Protein AF-0000000084556162 (afdb_homodimer)

Radius of gyration: 26.61 Å; Cα contacts (8 Å, |Δi|>4): 813; chains: 2; bounding box: 53×76×52 Å

Nearest PDB structures (foldseek):
  5xra-assembly1_A  TM=2.886E-01  e=6.274E-02  Homo sapiens
  5tgz-assembly1_A  TM=2.237E-01  e=7.245E-01  Homo sapiens
  5xra-assembly1_A  TM=2.886E-01  e=4.635E-02  Homo sapiens

pLDDT: mean 87.18, std 12.25, range [22.83, 98.31]

Secondary structure (DSSP, 8-state):
-------HHHHHHHHHHH--SSS-SEEESSHHHHHHHHHHHHHHTTTHHHHHTSSSPPPPHHHHHHHHHHHHTT-S-HHHHHHHHHHHHHHHHHHHHTT----SHHHHHHHHHHHHHHHHHHHHHHHEEEES-HHHHHT-SEEEEEE--TT-HHHHHHHHHHHHHTTEEEE-HHHHS-S---HHHHHHHHHHHHHT-SEEEEEE-TTTEEEETTEEEE-HHHHHHHHHHHTT-SS-EEEEESS-SSPPP-GGGTT-EE--EEETTEEE-/-------HHHHHHHHHHH--SSS-SEEESSHHHHHHHHHHHHHHTTTHHHHHTSSSPPPPHHHHHHHHHHHHTT-S-HHHHHHHHHHHHHHHHHHHHTT-----HHHHHHHHHHHHHHHHHHHHHHHEEEES-HHHHHT-SEEEEEE--TT-HHHHHHHHHHHHHTTEEEE-HHHHS-S---HHHHHHHHHHHHHT-SEEEEEE-TTTEEEETTEEEE-HHHHHHHHHHHTT-SS-EEEEESS-SSPPP-GGGTT-EE--EEETTEEE-

Organism: NCBI:txid82374

Foldseek 3Di:
DDLPFDALLVLLLLVLVQQDPPDRQFFWQDSNLLSLLSNLLSLQCPCLQVQLQDPDDFDDLVVVVVSNVVSCVVRPPNVLSVVLVVQLVVVCVVCVVVVNPPSGSQSSSLSSVLSSLVVSVVSCVRITDARPDVVLLVPQDAEEEEQEFPSRVSVLVSVQSQLVVQSAGYDDPVRPDPDDDDPVVVVVVLLVSLLVHPAYEYEDDCRQWPDDVPDIDGDDVSLVSLVSNCVVDVARYEYEYRHNPVDDDDPSCVNHYYFSGHHSRHTDD/DDLPFDALLVLLLLVLVQQDDPPRQFFWQDSNLLSLLSNLLSLQCPCLQVQLQDPDDFDDLVVVVVSNVVSCVVRPPNVLSVVLVVQLVVVQVVCVVVVNPPSGSQSSSLSSVLSSLVVSVVSCVRITDARPDVVLLVPQDAEEEEQEFPSRVSVLVSVQSQLVVQSAGYDDPVRPDPDDDDPVVVVVVLLVSLLVHPAYEYEDDCRQWPDDVVDIDGDDVSLVSLVSNCVVDVARYEYEYHHNPVDDDDPSCVNHYYFSGHHSRGTDD

Sequence (538 aa):
MGFSFLTRYNLFMESGNLITNDNSIVRYKDYLIVRNMYYDSAHLIMHFEDIINSRSELPRREEYLEIFHSNAETVENKSFANEIEKQIQRQMDVNTVNGHSSHNFKTFFRLLLKAIAEYQEDIINANYVEVANVKAVSTLKKRTFLSYAYYDKGLTQALFYYFWLRSGFLYVNWMWEGVNKNGSTTKEQLEDALRKSDQFLFLRTTNSELRMPGSHFIRQWCAWEMGNYYTKNKREKYYTSFYDKNEPRNDLLDSFKPMREVVQGEIQYMGFSFLTRYNLFMESGNLITNDNSIVRYKDYLIVRNMYYDSAHLIMHFEDIINSRSELPRREEYLEIFHSNAETVENKSFANEIEKQIQRQMDVNTVNGHSSHNFKTFFRLLLKAIAEYQEDIINANYVEVANVKAVSTLKKRTFLSYAYYDKGLTQALFYYFWLRSGFLYVNWMWEGVNKNGSTTKEQLEDALRKSDQFLFLRTTNSELRMPGSHFIRQWCAWEMGNYYTKNKREKYYTSFYDKNEPRNDLLDSFKPMREVVQGEIQY

Solvent-accessible surface area (backbone atoms only — not comparable to full-atom values): 28838 Å² total; per-residue (Å²): 133,73,84,78,66,72,40,57,46,59,36,22,44,52,34,24,73,58,47,45,91,78,84,28,57,54,40,46,77,48,40,66,61,55,22,48,50,26,42,31,52,20,36,48,49,60,64,49,58,58,51,66,61,36,97,57,83,72,56,55,59,73,52,52,50,49,51,41,53,56,22,38,68,70,25,79,56,52,67,59,48,50,51,45,49,51,53,43,51,53,53,53,52,54,37,42,72,72,66,44,81,59,76,40,52,68,51,50,51,52,44,50,52,50,48,49,28,52,52,36,38,54,52,44,69,73,20,60,71,42,66,40,64,59,66,67,56,68,65,39,83,30,30,28,31,54,38,64,37,86,74,40,52,45,61,52,52,24,49,34,46,56,29,46,76,29,50,12,34,51,46,49,62,76,69,76,38,81,85,86,61,57,40,54,59,45,48,53,53,50,50,54,49,46,69,70,29,70,30,38,36,35,46,52,43,78,72,25,32,44,80,45,95,96,43,73,37,46,38,30,66,46,24,17,49,53,22,35,40,44,76,75,48,78,64,52,35,30,30,44,59,72,57,66,76,84,54,78,86,49,56,88,52,44,74,48,38,57,54,58,48,65,57,74,28,38,79,36,104,134,73,88,78,66,73,40,58,45,57,36,22,46,52,32,24,73,58,48,46,90,80,82,29,58,54,40,46,76,47,38,65,61,55,20,49,50,27,41,30,52,19,36,48,48,60,65,49,58,56,50,65,61,36,95,57,83,73,55,54,59,71,53,52,49,49,51,41,52,58,22,38,68,69,26,78,57,52,66,58,47,51,50,46,50,52,53,42,52,54,53,53,53,54,35,40,72,74,67,45,75,67,74,39,54,67,52,52,50,50,43,51,52,50,47,48,28,54,51,37,37,53,53,43,69,74,21,60,72,41,65,40,65,60,65,66,56,66,66,40,82,30,29,28,31,55,37,62,36,87,73,40,51,45,60,52,51,24,49,34,46,56,29,45,76,28,51,12,33,52,45,51,63,76,70,76,39,80,86,87,58,57,41,54,59,45,50,53,52,50,50,52,51,48,70,70,29,69,31,39,37,36,46,52,43,79,72,26,29,46,79,45,94,95,42,72,36,46,38,30,67,47,22,16,49,52,23,35,40,44,76,75,48,80,64,51,35,30,32,44,58,72,58,65,73,84,56,78,86,49,55,88,52,45,74,46,39,58,55,57,47,65,57,74,28,38,78,36,105

Structure (mmCIF, N/CA/C/O backbone):
data_AF-0000000084556162-model_v1
#
loop_
_entity.id
_entity.type
_entity.pdbx_description
1 polymer 'Uncharacterized protein'
#
loop_
_atom_site.group_PDB
_atom_site.id
_atom_site.type_symbol
_atom_site.label_atom_id
_atom_site.label_alt_id
_atom_site.label_comp_id
_atom_site.label_asym_id
_atom_site.label_entity_id
_atom_site.label_seq_id
_atom_site.pdbx_PDB_ins_code
_atom_site.Cartn_x
_atom_site.Cartn_y
_atom_site.Cartn_z
_atom_site.occupancy
_atom_site.B_iso_or_equiv
_atom_site.auth_seq_id
_atom_site.auth_comp_id
_atom_site.auth_asym_id
_atom_site.auth_atom_id
_atom_site.pdbx_PDB_model_num
ATOM 1 N N . MET A 1 1 ? -12.117 37.5 -9.031 1 23.16 1 MET A N 1
ATOM 2 C CA . MET A 1 1 ? -11.648 37.094 -7.707 1 23.16 1 MET A CA 1
ATOM 3 C C . MET A 1 1 ? -11.156 35.656 -7.719 1 23.16 1 MET A C 1
ATOM 5 O O . MET A 1 1 ? -11.906 34.75 -8.07 1 23.16 1 MET A O 1
ATOM 9 N N . GLY A 1 2 ? -9.969 35.281 -8.047 1 32.22 2 GLY A N 1
ATOM 10 C CA . GLY A 1 2 ? -9.328 34.094 -8.562 1 32.22 2 GLY A CA 1
ATOM 11 C C . GLY A 1 2 ? -9.555 32.875 -7.684 1 32.22 2 GLY A C 1
ATOM 12 O O . GLY A 1 2 ? -9.914 33 -6.512 1 32.22 2 GLY A O 1
ATOM 13 N N . PHE A 1 3 ? -9.906 31.703 -8.172 1 35.66 3 PHE A N 1
ATOM 14 C CA . PHE A 1 3 ? -10.125 30.406 -7.543 1 35.66 3 PHE A CA 1
ATOM 15 C C . PHE A 1 3 ? -9.141 30.188 -6.402 1 35.66 3 PHE A C 1
ATOM 17 O O . PHE A 1 3 ? -7.938 30.031 -6.637 1 35.66 3 PHE A O 1
ATOM 24 N N . SER A 1 4 ? -9.07 30.969 -5.297 1 46.88 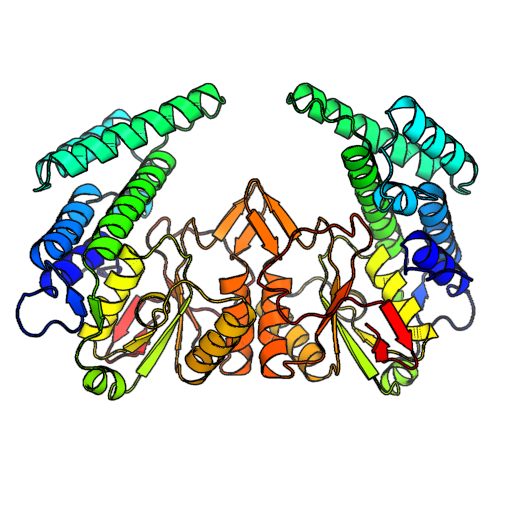4 SER A N 1
ATOM 25 C CA . SER A 1 4 ? -8.234 30.828 -4.109 1 46.88 4 SER A CA 1
ATOM 26 C C . SER A 1 4 ? -7.996 29.359 -3.766 1 46.88 4 SER A C 1
ATOM 28 O O . SER A 1 4 ? -8.906 28.672 -3.309 1 46.88 4 SER A O 1
ATOM 30 N N . PHE A 1 5 ? -7.195 28.562 -4.59 1 66.69 5 PHE A N 1
ATOM 31 C CA . PHE A 1 5 ? -6.836 27.156 -4.461 1 66.69 5 PHE A CA 1
ATOM 32 C C . PHE A 1 5 ? -6.188 26.891 -3.107 1 66.69 5 PHE A C 1
ATOM 34 O O . PHE A 1 5 ? -5.488 27.75 -2.564 1 66.69 5 PHE A O 1
ATOM 41 N N . LEU A 1 6 ? -6.785 26.109 -2.271 1 83.44 6 LEU A N 1
ATOM 42 C CA . LEU A 1 6 ? -6.258 25.609 -1.005 1 83.44 6 LEU A CA 1
ATOM 43 C C . LEU A 1 6 ? -4.781 25.25 -1.134 1 83.44 6 LEU A C 1
ATOM 45 O O . LEU A 1 6 ? -4.422 24.359 -1.897 1 83.44 6 LEU A O 1
ATOM 49 N N . THR A 1 7 ? -3.922 26.266 -0.587 1 89.25 7 THR A N 1
ATOM 50 C CA . THR A 1 7 ? -2.48 26.031 -0.596 1 89.25 7 THR A CA 1
ATOM 51 C C . THR A 1 7 ? -1.963 25.797 0.819 1 89.25 7 THR A C 1
ATOM 53 O O . THR A 1 7 ? -2.654 26.078 1.797 1 89.25 7 THR A O 1
ATOM 56 N N . ARG A 1 8 ? -0.752 25.344 0.926 1 91.94 8 ARG A N 1
ATOM 57 C CA . ARG A 1 8 ? -0.13 25.172 2.236 1 91.94 8 ARG A CA 1
ATOM 58 C C . ARG A 1 8 ? 0.006 26.516 2.945 1 91.94 8 ARG A C 1
ATOM 60 O O . ARG A 1 8 ? -0.196 26.609 4.156 1 91.94 8 ARG A O 1
ATOM 67 N N . TYR A 1 9 ? 0.368 27.5 2.094 1 92.69 9 TYR A N 1
ATOM 68 C CA . TYR A 1 9 ? 0.525 28.844 2.656 1 92.69 9 TYR A CA 1
ATOM 69 C C . TYR A 1 9 ? -0.757 29.297 3.34 1 92.69 9 TYR A C 1
ATOM 71 O O . TYR A 1 9 ? -0.74 29.688 4.512 1 92.69 9 TYR A O 1
ATOM 79 N N . ASN A 1 10 ? -1.86 29.172 2.615 1 92.5 10 ASN A N 1
ATOM 80 C CA . ASN A 1 10 ? -3.141 29.625 3.156 1 92.5 10 ASN A CA 1
ATOM 81 C C . ASN A 1 10 ? -3.564 28.781 4.359 1 92.5 10 ASN A C 1
ATOM 83 O O . ASN A 1 10 ? -4.109 29.312 5.328 1 92.5 10 ASN A O 1
ATOM 87 N N . LEU A 1 11 ? -3.299 27.531 4.305 1 94.31 11 LEU A N 1
ATOM 88 C CA . LEU A 1 11 ? -3.654 26.625 5.391 1 94.31 11 LEU A CA 1
ATOM 89 C C . LEU A 1 11 ? -2.885 26.969 6.66 1 94.31 11 LEU A C 1
ATOM 91 O O . LEU A 1 11 ? -3.467 27.031 7.746 1 94.31 11 LEU A O 1
ATOM 95 N N . PHE A 1 12 ? -1.601 27.188 6.496 1 96.38 12 PHE A N 1
ATOM 96 C CA . PHE A 1 12 ? -0.757 27.484 7.648 1 96.38 12 PHE A CA 1
ATOM 97 C C . PHE A 1 12 ? -1.106 28.844 8.242 1 96.38 12 PHE A C 1
ATOM 99 O O . PHE A 1 12 ? -1.188 28.984 9.469 1 96.38 12 PHE A O 1
ATOM 106 N N . MET A 1 13 ? -1.381 29.828 7.395 1 95.75 13 MET A N 1
ATOM 107 C CA . MET A 1 13 ? -1.755 31.156 7.875 1 95.75 13 MET A CA 1
ATOM 108 C C . MET A 1 13 ? -3.07 31.094 8.648 1 95.75 13 MET A C 1
ATOM 110 O O . MET A 1 13 ? -3.18 31.656 9.734 1 95.75 13 MET A O 1
ATOM 114 N N . GLU A 1 14 ? -3.971 30.406 8.047 1 94.75 14 GLU A N 1
ATOM 115 C CA . GLU A 1 14 ? -5.273 30.281 8.695 1 94.75 14 GLU A CA 1
ATOM 116 C C . GLU A 1 14 ? -5.156 29.547 10.031 1 94.75 14 GLU A C 1
ATOM 118 O O . GLU A 1 14 ? -5.801 29.938 11.008 1 94.75 14 GLU A O 1
ATOM 123 N N . SER A 1 15 ? -4.348 28.516 10.086 1 94.56 15 SER A N 1
ATOM 124 C CA . SER A 1 15 ? -4.129 27.781 11.328 1 94.56 15 SER A CA 1
ATOM 125 C C . SER A 1 15 ? -3.508 28.672 12.398 1 94.56 15 SER A C 1
ATOM 127 O O . SER A 1 15 ? -3.939 28.656 13.555 1 94.56 15 SER A O 1
ATOM 129 N N . GLY A 1 16 ? -2.5 29.391 11.984 1 94.38 16 GLY A N 1
ATOM 130 C CA . GLY A 1 16 ? -1.906 30.328 12.93 1 94.38 16 GLY A CA 1
ATOM 131 C C . GLY A 1 16 ? -2.912 31.281 13.523 1 94.38 16 GLY A C 1
ATOM 132 O O . GLY A 1 16 ? -2.863 31.578 14.719 1 94.38 16 GLY A O 1
ATOM 133 N N . ASN A 1 17 ? -3.867 31.75 12.672 1 93.81 17 ASN A N 1
ATOM 134 C CA . ASN A 1 17 ? -4.887 32.719 13.094 1 93.81 17 ASN A CA 1
ATOM 135 C C . ASN A 1 17 ? -5.844 32.094 14.109 1 93.81 17 ASN A C 1
ATOM 137 O O . ASN A 1 17 ? -6.426 32.812 14.93 1 93.81 17 ASN A O 1
ATOM 141 N N . LEU A 1 18 ? -5.965 30.781 14.078 1 92.06 18 LEU A N 1
ATOM 142 C CA . LEU A 1 18 ? -6.969 30.109 14.898 1 92.06 18 LEU A CA 1
ATOM 143 C C . LEU A 1 18 ? -6.371 29.656 16.219 1 92.06 18 LEU A C 1
ATOM 145 O O . LEU A 1 18 ? -7.105 29.328 17.156 1 92.06 18 LEU A O 1
ATOM 149 N N . ILE A 1 19 ? -5.059 29.609 16.297 1 92.62 19 ILE A N 1
ATOM 150 C CA . ILE A 1 19 ? -4.395 29.156 17.516 1 92.62 19 ILE A CA 1
ATOM 151 C C . ILE A 1 19 ? -4.238 30.328 18.484 1 92.62 19 ILE A C 1
ATOM 153 O O . ILE A 1 19 ? -3.459 31.25 18.234 1 92.62 19 ILE A O 1
ATOM 157 N N . THR A 1 20 ? -5.035 30.297 19.562 1 86.75 20 THR A N 1
ATOM 158 C CA . THR A 1 20 ? -5.035 31.344 20.562 1 86.75 20 THR A CA 1
ATOM 159 C C . THR A 1 20 ? -4.992 30.75 21.969 1 86.75 20 THR A C 1
ATOM 161 O O . THR A 1 20 ? -5.035 29.531 22.125 1 86.75 20 THR A O 1
ATOM 164 N N . ASN A 1 21 ? -4.684 31.594 22.984 1 74.12 21 ASN A N 1
ATOM 165 C CA . ASN A 1 21 ? -4.586 31.156 24.375 1 74.12 21 ASN A CA 1
ATOM 166 C C . ASN A 1 21 ? -5.914 30.609 24.875 1 74.12 21 ASN A C 1
ATOM 168 O O . ASN A 1 21 ? -5.941 29.578 25.562 1 74.12 21 ASN A O 1
ATOM 172 N N . ASP A 1 22 ? -7.027 31.438 24.594 1 64.88 22 ASP A N 1
ATOM 173 C CA . ASP A 1 22 ? -8.344 31.156 25.172 1 64.88 22 ASP A CA 1
ATOM 174 C C . ASP A 1 22 ? -9.297 30.625 24.109 1 64.88 22 ASP A C 1
ATOM 176 O O . ASP A 1 22 ? -9.211 31 22.938 1 64.88 22 ASP A O 1
ATOM 180 N N . ASN A 1 23 ? -9.695 29.266 24.172 1 61.81 23 ASN A N 1
ATOM 181 C CA . ASN A 1 23 ? -10.852 28.766 23.438 1 61.81 23 ASN A CA 1
ATOM 182 C C . ASN A 1 23 ? -10.438 27.969 22.203 1 61.81 23 ASN A C 1
ATOM 184 O O . ASN A 1 23 ? -11.242 27.781 21.281 1 61.81 23 ASN A O 1
ATOM 188 N N . SER A 1 24 ? -9.18 27.594 22.25 1 73.94 24 SER A N 1
ATOM 189 C CA . SER A 1 24 ? -8.781 26.844 21.062 1 73.94 24 SER A CA 1
ATOM 190 C C . SER A 1 24 ? -9.305 25.406 21.125 1 73.94 24 SER A C 1
ATOM 192 O O . SER A 1 24 ? -9.5 24.859 22.203 1 73.94 24 SER A O 1
ATOM 194 N N . ILE A 1 25 ? -9.742 25 20.094 1 84.69 25 ILE A N 1
ATOM 195 C CA . ILE A 1 25 ? -10.258 23.641 20 1 84.69 25 ILE A CA 1
ATOM 196 C C . ILE A 1 25 ? -9.141 22.641 20.297 1 84.69 25 ILE A C 1
ATOM 198 O O . ILE A 1 25 ? -9.406 21.484 20.625 1 84.69 25 ILE A O 1
ATOM 202 N N . VAL A 1 26 ? -7.938 23.109 20.203 1 89.5 26 VAL A N 1
ATOM 203 C CA . VAL A 1 26 ? -6.785 22.297 20.547 1 89.5 26 VAL A CA 1
ATOM 204 C C . VAL A 1 26 ? -5.977 22.984 21.641 1 89.5 26 VAL A C 1
ATOM 206 O O . VAL A 1 26 ? -5.754 24.203 21.594 1 89.5 26 VAL A O 1
ATOM 209 N N . ARG A 1 27 ? -5.637 22.25 22.641 1 91 27 ARG A N 1
ATOM 210 C CA . ARG A 1 27 ? -4.832 22.766 23.734 1 91 27 ARG A CA 1
ATOM 211 C C . ARG A 1 27 ? -3.352 22.469 23.516 1 91 27 ARG A C 1
ATOM 213 O O . ARG A 1 27 ? -2.986 21.359 23.125 1 91 27 ARG A O 1
ATOM 220 N N . TYR A 1 28 ? -2.568 23.516 23.766 1 93.06 28 TYR A N 1
ATOM 221 C CA . TYR A 1 28 ? -1.117 23.406 23.656 1 93.06 28 TYR A CA 1
ATOM 222 C C . TYR A 1 28 ? -0.444 23.844 24.953 1 93.06 28 TYR A C 1
ATOM 224 O O . TYR A 1 28 ? -0.984 24.688 25.688 1 93.06 28 TYR A O 1
ATOM 232 N N . LYS A 1 29 ? 0.694 23.266 25.266 1 94.19 29 LYS A N 1
ATOM 233 C CA . LYS A 1 29 ? 1.499 23.766 26.375 1 94.19 29 LYS A CA 1
ATOM 234 C C . LYS A 1 29 ? 1.87 25.234 26.172 1 94.19 29 LYS A C 1
ATOM 236 O O . LYS A 1 29 ? 1.673 26.062 27.062 1 94.19 29 LYS A O 1
ATOM 241 N N . ASP A 1 30 ? 2.35 25.547 25.062 1 94.94 30 ASP A N 1
ATOM 242 C CA . ASP A 1 30 ? 2.656 26.906 24.625 1 94.94 30 ASP A CA 1
ATOM 243 C C . ASP A 1 30 ? 2.074 27.188 23.25 1 94.94 30 ASP A C 1
ATOM 245 O O . ASP A 1 30 ? 2.678 26.828 22.234 1 94.94 30 ASP A O 1
ATOM 249 N N . TYR A 1 31 ? 0.939 27.859 23.25 1 93.81 31 TYR A N 1
ATOM 250 C CA . TYR A 1 31 ? 0.232 28.062 22 1 93.81 31 TYR A CA 1
ATOM 251 C C . TYR A 1 31 ? 0.991 29.031 21.094 1 93.81 31 TYR A C 1
ATOM 253 O O . TYR A 1 31 ? 0.895 28.938 19.859 1 93.81 31 TYR A O 1
ATOM 261 N N . LEU A 1 32 ? 1.704 29.969 21.656 1 95.12 32 LEU A N 1
ATOM 262 C CA . LEU A 1 32 ? 2.426 30.969 20.875 1 95.12 32 LEU A CA 1
ATOM 263 C C . LEU A 1 32 ? 3.506 30.312 20.031 1 95.12 32 LEU A C 1
ATOM 265 O O . LEU A 1 32 ? 3.727 30.719 18.875 1 95.12 32 LEU A O 1
ATOM 269 N N . ILE A 1 33 ? 4.148 29.312 20.594 1 95.38 33 ILE A N 1
ATOM 270 C CA . ILE A 1 33 ? 5.195 28.594 19.875 1 95.38 33 ILE A CA 1
ATOM 271 C C . ILE A 1 33 ? 4.594 27.891 18.656 1 95.38 33 ILE A C 1
ATOM 273 O O . ILE A 1 33 ? 5.164 27.938 17.562 1 95.38 33 ILE A O 1
ATOM 277 N N . VAL A 1 34 ? 3.471 27.281 18.844 1 95.81 34 VAL A N 1
ATOM 278 C CA . VAL A 1 34 ? 2.816 26.547 17.766 1 95.81 34 VAL A CA 1
ATOM 279 C C . VAL A 1 34 ? 2.295 27.516 16.719 1 95.81 34 VAL A C 1
ATOM 281 O O . VAL A 1 34 ? 2.451 27.281 15.516 1 95.81 34 VAL A O 1
ATOM 284 N N . ARG A 1 35 ? 1.709 28.578 17.188 1 96.31 35 ARG A N 1
ATOM 285 C CA . ARG A 1 35 ? 1.218 29.609 16.281 1 96.31 35 ARG A CA 1
ATOM 286 C C . ARG A 1 35 ? 2.344 30.156 15.406 1 96.31 35 ARG A C 1
ATOM 288 O O . ARG A 1 35 ? 2.193 30.266 14.188 1 96.31 35 ARG A O 1
ATOM 295 N N . ASN A 1 36 ? 3.422 30.484 16 1 96.69 36 ASN A N 1
ATOM 296 C CA . ASN A 1 36 ? 4.562 31.031 15.273 1 96.69 36 ASN A CA 1
ATOM 297 C C . ASN A 1 36 ? 5.156 30 14.312 1 96.69 36 ASN A C 1
ATOM 299 O O . ASN A 1 36 ? 5.652 30.375 13.242 1 96.69 36 ASN A O 1
ATOM 303 N N . MET A 1 37 ? 5.152 28.766 14.719 1 96.5 37 MET A N 1
ATOM 304 C CA . MET A 1 37 ? 5.617 27.703 13.844 1 96.5 37 MET A CA 1
ATOM 305 C C . MET A 1 37 ? 4.84 27.703 12.531 1 96.5 37 MET A C 1
ATOM 307 O O . MET A 1 37 ? 5.426 27.562 11.453 1 96.5 37 MET A O 1
ATOM 311 N N . TYR A 1 38 ? 3.527 27.859 12.586 1 97.25 38 TYR A N 1
ATOM 312 C CA . TYR A 1 38 ? 2.703 27.859 11.383 1 97.25 38 TYR A CA 1
ATOM 313 C C . TYR A 1 38 ? 2.982 29.094 10.523 1 97.25 38 TYR A C 1
ATOM 315 O O . TYR A 1 38 ? 3.117 28.984 9.305 1 97.25 38 TYR A O 1
ATOM 323 N N . TYR A 1 39 ? 3.1 30.25 11.188 1 97.56 39 TYR A N 1
ATOM 324 C CA . TYR A 1 39 ? 3.391 31.469 10.438 1 97.56 39 TYR A CA 1
ATOM 325 C C . TYR A 1 39 ? 4.746 31.375 9.75 1 97.56 39 TYR A C 1
ATOM 327 O O . TYR A 1 39 ? 4.871 31.688 8.562 1 97.56 39 TYR A O 1
ATOM 335 N N . ASP A 1 40 ? 5.727 30.969 10.508 1 97.81 40 ASP A N 1
ATOM 336 C CA . ASP A 1 40 ? 7.078 30.859 9.969 1 97.81 40 ASP A CA 1
ATOM 337 C C . ASP A 1 40 ? 7.129 29.844 8.82 1 97.81 40 ASP A C 1
ATOM 339 O O . ASP A 1 40 ? 7.801 30.078 7.816 1 97.81 40 ASP A O 1
ATOM 343 N N . SER A 1 41 ? 6.445 28.734 9.008 1 96.5 41 SER A N 1
ATOM 344 C CA . SER A 1 41 ? 6.379 27.734 7.945 1 96.5 41 SER A CA 1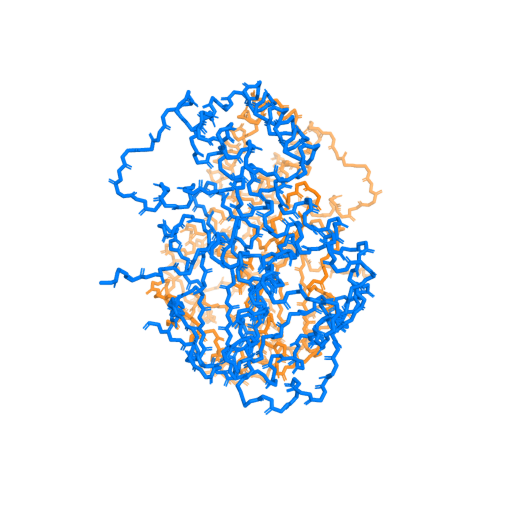
ATOM 345 C C . SER A 1 41 ? 5.738 28.297 6.684 1 96.5 41 SER A C 1
ATOM 347 O O . SER A 1 41 ? 6.227 28.062 5.578 1 96.5 41 SER A O 1
ATOM 349 N N . ALA A 1 42 ? 4.676 29.016 6.871 1 96.62 42 ALA A N 1
ATOM 350 C CA . ALA A 1 42 ? 3.984 29.641 5.742 1 96.62 42 ALA A CA 1
ATOM 351 C C . ALA A 1 42 ? 4.902 30.609 5 1 96.62 42 ALA A C 1
ATOM 353 O O . ALA A 1 42 ? 5.023 30.547 3.775 1 96.62 42 ALA A O 1
ATOM 354 N N . HIS A 1 43 ? 5.551 31.438 5.742 1 97.12 43 HIS A N 1
ATOM 355 C CA . HIS A 1 43 ? 6.418 32.438 5.152 1 97.12 43 HIS A CA 1
ATOM 356 C C . HIS A 1 43 ? 7.574 31.812 4.387 1 97.12 43 HIS A C 1
ATOM 358 O O . HIS A 1 43 ? 7.945 32.281 3.312 1 97.12 43 HIS A O 1
ATOM 364 N N . LEU A 1 44 ? 8.07 30.766 4.922 1 96.19 44 LEU A N 1
ATOM 365 C CA . LEU A 1 44 ? 9.242 30.141 4.324 1 96.19 44 LEU A CA 1
ATOM 366 C C . LEU A 1 44 ? 8.906 29.531 2.971 1 96.19 44 LEU A C 1
ATOM 368 O O . LEU A 1 44 ? 9.758 29.453 2.086 1 96.19 44 LEU A O 1
ATOM 372 N N . ILE A 1 45 ? 7.664 29.141 2.797 1 94.75 45 ILE A N 1
ATOM 373 C CA . ILE A 1 45 ? 7.328 28.469 1.554 1 94.75 45 ILE A CA 1
ATOM 374 C C . ILE A 1 45 ? 6.535 29.406 0.647 1 94.75 45 ILE A C 1
ATOM 376 O O . ILE A 1 45 ? 6.023 28.984 -0.396 1 94.75 45 ILE A O 1
ATOM 380 N N . MET A 1 46 ? 6.473 30.625 0.978 1 94.62 46 MET A N 1
ATOM 381 C CA . MET A 1 46 ? 5.691 31.609 0.23 1 94.62 46 MET A CA 1
ATOM 382 C C . MET A 1 46 ? 6.07 31.594 -1.247 1 94.62 46 MET A C 1
ATOM 384 O O . MET A 1 46 ? 7.254 31.594 -1.588 1 94.62 46 MET A O 1
ATOM 388 N N . HIS A 1 47 ? 5.062 31.422 -2.16 1 92.19 47 HIS A N 1
ATOM 389 C CA . HIS A 1 47 ? 5.152 31.5 -3.615 1 92.19 47 HIS A CA 1
ATOM 390 C C . HIS A 1 47 ? 5.574 30.156 -4.211 1 92.19 47 HIS A C 1
ATOM 392 O O . HIS A 1 47 ? 5.422 29.938 -5.414 1 92.19 47 HIS A O 1
ATOM 398 N N . PHE A 1 48 ? 6.148 29.281 -3.396 1 92.38 48 PHE A N 1
ATOM 399 C CA . PHE A 1 48 ? 6.711 28.062 -3.951 1 92.38 48 PHE A CA 1
ATOM 400 C C . PHE A 1 48 ? 5.625 27.219 -4.602 1 92.38 48 PHE A C 1
ATOM 402 O O . PHE A 1 48 ? 5.812 26.688 -5.699 1 92.38 48 PHE A O 1
ATOM 409 N N . GLU A 1 49 ? 4.543 27.016 -3.93 1 88.31 49 GLU A N 1
ATOM 410 C CA . GLU A 1 49 ? 3.459 26.203 -4.477 1 88.31 49 GLU A CA 1
ATOM 411 C C . GLU A 1 49 ? 2.867 26.844 -5.727 1 88.31 49 GLU A C 1
ATOM 413 O O . GLU A 1 49 ? 2.467 26.156 -6.66 1 88.31 49 GLU A O 1
ATOM 418 N N . ASP A 1 50 ? 2.818 28.125 -5.738 1 87.75 50 ASP A N 1
ATOM 419 C CA . ASP A 1 50 ? 2.344 28.828 -6.926 1 87.75 50 ASP A CA 1
ATOM 420 C C . ASP A 1 50 ? 3.27 28.578 -8.117 1 87.75 50 ASP A C 1
ATOM 422 O O . ASP A 1 50 ? 2.807 28.422 -9.25 1 87.75 50 ASP A O 1
ATOM 426 N N . ILE A 1 51 ? 4.465 28.609 -7.844 1 90.06 51 ILE A N 1
ATOM 427 C CA . ILE A 1 51 ? 5.465 28.422 -8.891 1 90.06 51 ILE A CA 1
ATOM 428 C C . ILE A 1 51 ? 5.332 27.031 -9.492 1 90.06 51 ILE A C 1
ATOM 430 O O . ILE A 1 51 ? 5.281 26.875 -10.711 1 90.06 51 ILE A O 1
ATOM 434 N N . ILE A 1 52 ? 5.262 26.031 -8.656 1 87.06 52 ILE A N 1
ATOM 435 C CA . ILE A 1 52 ? 5.258 24.656 -9.148 1 87.06 52 ILE A CA 1
ATOM 436 C C . ILE A 1 52 ? 3.959 24.375 -9.906 1 87.06 52 ILE A C 1
ATOM 438 O O . ILE A 1 52 ? 3.928 23.562 -10.828 1 87.06 52 ILE A O 1
ATOM 442 N N . ASN A 1 53 ? 2.922 25.031 -9.531 1 85.12 53 ASN A N 1
ATOM 443 C CA . ASN A 1 53 ? 1.626 24.766 -10.148 1 85.12 53 ASN A CA 1
ATOM 444 C C . ASN A 1 53 ? 1.348 25.734 -11.297 1 85.12 53 ASN A C 1
ATOM 446 O O . ASN A 1 53 ? 0.295 25.672 -11.93 1 85.12 53 ASN A O 1
ATOM 450 N N . SER A 1 54 ? 2.369 26.422 -11.469 1 80.56 54 SER A N 1
ATOM 451 C CA . SER A 1 54 ? 2.23 27.328 -12.594 1 80.56 54 SER A CA 1
ATOM 452 C C . SER A 1 54 ? 2.656 26.672 -13.898 1 80.56 54 SER A C 1
ATOM 454 O O . SER A 1 54 ? 3.363 25.672 -13.891 1 80.56 54 SER A O 1
ATOM 456 N N . ARG A 1 55 ? 2.156 26.891 -15.039 1 70.81 55 ARG A N 1
ATOM 457 C CA . ARG A 1 55 ? 2.486 26.359 -16.359 1 70.81 55 ARG A CA 1
ATOM 458 C C . ARG A 1 55 ? 3.705 27.062 -16.938 1 70.81 55 ARG A C 1
ATOM 460 O O . ARG A 1 55 ? 3.928 27.031 -18.156 1 70.81 55 ARG A O 1
ATOM 467 N N . SER A 1 56 ? 4.426 27.641 -16.016 1 79.38 56 SER A N 1
ATOM 468 C CA . SER A 1 56 ? 5.617 28.359 -16.469 1 79.38 56 SER A CA 1
ATOM 469 C C . SER A 1 56 ? 6.883 27.547 -16.203 1 79.38 56 SER A C 1
ATOM 471 O O . SER A 1 56 ? 6.824 26.484 -15.586 1 79.38 56 SER A O 1
ATOM 473 N N . GLU A 1 57 ? 7.887 28.031 -16.828 1 87.94 57 GLU A N 1
ATOM 474 C CA . GLU A 1 57 ? 9.188 27.406 -16.594 1 87.94 57 GLU A CA 1
ATOM 475 C C . GLU A 1 57 ? 9.609 27.547 -15.141 1 87.94 57 GLU A C 1
ATOM 477 O O . GLU A 1 57 ? 9.445 28.609 -14.539 1 87.94 57 GLU A O 1
ATOM 482 N N . LEU A 1 58 ? 10.039 26.562 -14.555 1 90.88 58 LEU A N 1
ATOM 483 C CA . LEU A 1 58 ? 10.508 26.547 -13.172 1 90.88 58 LEU A CA 1
ATOM 484 C C . LEU A 1 58 ? 11.781 27.375 -13.023 1 90.88 58 LEU A C 1
ATOM 486 O O . LEU A 1 58 ? 12.625 27.391 -13.922 1 90.88 58 LEU A O 1
ATOM 490 N N . PRO A 1 59 ? 11.914 28 -11.977 1 92.38 59 PRO A N 1
ATOM 491 C CA . PRO A 1 59 ? 13.078 28.859 -11.766 1 92.38 59 PRO A CA 1
ATOM 492 C C . PRO A 1 59 ? 14.383 28.078 -11.656 1 92.38 59 PRO A C 1
ATOM 494 O O . PRO A 1 59 ? 14.375 26.922 -11.203 1 92.38 59 PRO A O 1
ATOM 497 N N . ARG A 1 60 ? 15.508 28.797 -12.117 1 92.62 60 ARG A N 1
ATOM 498 C CA . ARG A 1 60 ? 16.844 28.234 -11.969 1 92.62 60 ARG A CA 1
ATOM 499 C C . ARG A 1 60 ? 17.328 28.344 -10.531 1 92.62 60 ARG A C 1
ATOM 501 O O . ARG A 1 60 ? 16.703 29.016 -9.711 1 92.62 60 ARG A O 1
ATOM 508 N N . ARG A 1 61 ? 18.344 27.75 -10.18 1 91.69 61 ARG A N 1
ATOM 509 C CA . ARG A 1 61 ? 18.859 27.625 -8.82 1 91.69 61 ARG A CA 1
ATOM 510 C C . ARG A 1 61 ? 19.016 28.984 -8.164 1 91.69 61 ARG A C 1
ATOM 512 O O . ARG A 1 61 ? 18.547 29.188 -7.039 1 91.69 61 ARG A O 1
ATOM 519 N N . GLU A 1 62 ? 19.641 29.875 -8.828 1 93.25 62 GLU A N 1
ATOM 520 C CA . GLU A 1 62 ? 19.891 31.203 -8.266 1 93.25 62 GLU A CA 1
ATOM 521 C C . GLU A 1 62 ? 18.578 31.922 -7.965 1 93.25 62 GLU A C 1
ATOM 523 O O . GLU A 1 62 ? 18.453 32.594 -6.949 1 93.25 62 GLU A O 1
ATOM 528 N N . GLU A 1 63 ? 17.578 31.688 -8.797 1 94.75 63 GLU A N 1
ATOM 529 C CA . GLU A 1 63 ? 16.297 32.344 -8.656 1 94.75 63 GLU A CA 1
ATOM 530 C C . GLU A 1 63 ? 15.508 31.797 -7.469 1 94.75 63 GLU A C 1
ATOM 532 O O . GLU A 1 63 ? 14.992 32.562 -6.648 1 94.75 63 GLU A O 1
ATOM 537 N N . TYR A 1 64 ? 15.383 30.484 -7.363 1 94.12 64 TYR A N 1
ATOM 538 C CA . TYR A 1 64 ? 14.57 29.953 -6.273 1 94.12 64 TYR A CA 1
ATOM 539 C C . TYR A 1 64 ? 15.281 30.109 -4.934 1 94.12 64 TYR A C 1
ATOM 541 O O . TYR A 1 64 ? 14.641 30.172 -3.885 1 94.12 64 TYR A O 1
ATOM 549 N N . LEU A 1 65 ? 16.656 30.188 -4.945 1 93.62 65 LEU A N 1
ATOM 550 C CA . LEU A 1 65 ? 17.375 30.484 -3.713 1 93.62 65 LEU A CA 1
ATOM 551 C C . LEU A 1 65 ? 17.141 31.922 -3.262 1 93.62 65 LEU A C 1
ATOM 553 O O . LEU A 1 65 ? 17.047 32.188 -2.062 1 93.62 65 LEU A O 1
ATOM 557 N N . GLU A 1 66 ? 17.109 32.781 -4.23 1 96 66 GLU A N 1
ATOM 558 C CA . GLU A 1 66 ? 16.781 34.156 -3.898 1 96 66 GLU A CA 1
ATOM 559 C C . GLU A 1 66 ? 15.406 34.281 -3.266 1 96 66 GLU A C 1
ATOM 561 O O . GLU A 1 66 ? 15.211 35.031 -2.307 1 96 66 GLU A O 1
ATOM 566 N N . ILE A 1 67 ? 14.469 33.594 -3.805 1 96 67 ILE A N 1
ATOM 567 C CA . ILE A 1 67 ? 13.117 33.562 -3.25 1 96 67 ILE A CA 1
ATOM 568 C C . ILE A 1 67 ? 13.156 33.031 -1.824 1 96 67 ILE A C 1
ATOM 570 O O . ILE A 1 67 ? 12.562 33.625 -0.913 1 96 67 ILE A O 1
ATOM 574 N N . PHE A 1 68 ? 13.891 31.953 -1.646 1 96.38 68 PHE A N 1
ATOM 575 C CA . PHE A 1 68 ? 13.992 31.328 -0.329 1 96.38 68 PHE A CA 1
ATOM 576 C C . PHE A 1 68 ? 14.586 32.312 0.679 1 96.38 68 PHE A C 1
ATOM 578 O O . PHE A 1 68 ? 14.094 32.438 1.801 1 96.38 68 PHE A O 1
ATOM 585 N N . HIS A 1 69 ? 15.633 33 0.279 1 95.81 69 HIS A N 1
ATOM 586 C CA . HIS A 1 69 ? 16.312 33.938 1.185 1 95.81 69 HIS A CA 1
ATOM 587 C C . HIS A 1 69 ? 15.414 35.125 1.519 1 95.81 69 HIS A C 1
ATOM 589 O O . HIS A 1 69 ? 15.398 35.594 2.658 1 95.81 69 HIS A O 1
ATOM 595 N N . SER A 1 70 ? 14.766 35.562 0.526 1 96.75 70 SER A N 1
ATOM 596 C CA . SER A 1 70 ? 13.797 36.656 0.766 1 96.75 70 SER A CA 1
ATOM 597 C C . SER A 1 70 ? 12.719 36.219 1.751 1 96.75 70 SER A C 1
ATOM 599 O O . SER A 1 70 ? 12.352 36.969 2.652 1 96.75 70 SER A O 1
ATOM 601 N N . ASN A 1 71 ? 12.188 34.969 1.602 1 97.19 71 ASN A N 1
ATOM 602 C CA . ASN A 1 71 ? 11.203 34.438 2.52 1 97.19 71 ASN A CA 1
ATOM 603 C C . ASN A 1 71 ? 11.758 34.281 3.932 1 97.19 71 ASN A C 1
ATOM 605 O O . ASN A 1 71 ? 11.078 34.594 4.906 1 97.19 71 ASN A O 1
ATOM 609 N N . ALA A 1 72 ? 12.984 33.812 4.008 1 96.12 72 ALA A N 1
ATOM 610 C CA . ALA A 1 72 ? 13.633 33.594 5.297 1 96.12 72 ALA A CA 1
ATOM 611 C C . ALA A 1 72 ? 13.734 34.875 6.09 1 96.12 72 ALA A C 1
ATOM 613 O O . ALA A 1 72 ? 13.672 34.875 7.32 1 96.12 72 ALA A O 1
ATOM 614 N N . GLU A 1 73 ? 13.828 35.969 5.402 1 95.25 73 GLU A N 1
ATOM 615 C CA . GLU A 1 73 ? 13.93 37.281 6.055 1 95.25 73 GLU A CA 1
ATOM 616 C C . GLU A 1 73 ? 12.625 37.656 6.742 1 95.25 73 GLU A C 1
ATOM 618 O O . GLU A 1 73 ? 12.617 38.469 7.68 1 95.25 73 GLU A O 1
ATOM 623 N N . THR A 1 74 ? 11.523 37.062 6.285 1 95.38 74 THR A N 1
ATOM 624 C CA . THR A 1 74 ? 10.219 37.438 6.82 1 95.38 74 THR A CA 1
ATOM 625 C C . THR A 1 74 ? 9.828 36.5 7.969 1 95.38 74 THR A C 1
ATOM 627 O O . THR A 1 74 ? 8.805 36.719 8.625 1 95.38 74 THR A O 1
ATOM 630 N N . VAL A 1 75 ? 10.586 35.469 8.172 1 95.75 75 VAL A N 1
ATOM 631 C CA . VAL A 1 75 ? 10.328 34.5 9.25 1 95.75 75 VAL A CA 1
ATOM 632 C C . VAL A 1 75 ? 10.742 35.125 10.586 1 95.75 75 VAL A C 1
ATOM 634 O O . VAL A 1 75 ? 11.75 35.812 10.672 1 95.75 75 VAL A O 1
ATOM 637 N N . GLU A 1 76 ? 9.961 34.906 11.57 1 93.5 76 GLU A N 1
ATOM 638 C CA . GLU A 1 76 ? 10.25 35.438 12.891 1 93.5 76 GLU A CA 1
ATOM 639 C C . GLU A 1 76 ? 11.398 34.688 13.562 1 93.5 76 GLU A C 1
ATOM 641 O O . GLU A 1 76 ? 12.312 35.312 14.109 1 93.5 76 GLU A O 1
ATOM 646 N N . ASN A 1 77 ? 11.352 33.375 13.539 1 93.19 77 ASN A N 1
ATOM 647 C CA . ASN A 1 77 ? 12.398 32.531 14.109 1 93.19 77 ASN A CA 1
ATOM 648 C C . ASN A 1 77 ? 13.555 32.344 13.133 1 93.19 77 ASN A C 1
ATOM 650 O O . ASN A 1 77 ? 13.602 31.328 12.43 1 93.19 77 ASN A O 1
ATOM 654 N N . LYS A 1 78 ? 14.516 33.156 13.25 1 92.69 78 LYS A N 1
ATOM 655 C CA . LYS A 1 78 ? 15.633 33.125 12.305 1 92.69 78 LYS A CA 1
ATOM 656 C C . LYS A 1 78 ? 16.453 31.844 12.461 1 92.69 78 LYS A C 1
ATOM 658 O O . LYS A 1 78 ? 17 31.328 11.477 1 92.69 78 LYS A O 1
ATOM 663 N N . SER A 1 79 ? 16.516 31.406 13.648 1 90.88 79 SER A N 1
ATOM 664 C CA . SER A 1 79 ? 17.234 30.156 13.898 1 90.88 79 SER A CA 1
ATOM 665 C C . SER A 1 79 ? 16.609 28.984 13.148 1 90.88 79 SER A C 1
ATOM 667 O O . SER A 1 79 ? 17.312 28.156 12.578 1 90.88 79 SER A O 1
ATOM 669 N N . PHE A 1 80 ? 15.305 28.969 13.172 1 89.88 80 PHE A N 1
ATOM 670 C CA . PHE A 1 80 ? 14.555 27.969 12.422 1 89.88 80 PHE A CA 1
ATOM 671 C C . PHE A 1 80 ? 14.898 28.031 10.945 1 89.88 80 PHE A C 1
ATOM 673 O O . PHE A 1 80 ? 15.219 27 10.328 1 89.88 80 PHE A O 1
ATOM 680 N N . ALA A 1 81 ? 14.883 29.156 10.312 1 92.69 81 ALA A N 1
ATOM 681 C CA . ALA A 1 81 ? 15.164 29.344 8.891 1 92.69 81 ALA A CA 1
ATOM 682 C C . ALA A 1 81 ? 16.594 28.906 8.555 1 92.69 81 ALA A C 1
ATOM 684 O O . ALA A 1 81 ? 16.812 28.234 7.543 1 92.69 81 ALA A O 1
ATOM 685 N N . ASN A 1 82 ? 17.469 29.25 9.453 1 92.44 82 ASN A N 1
ATOM 686 C CA . ASN A 1 82 ? 18.875 28.891 9.242 1 92.44 82 ASN A CA 1
ATOM 687 C C . ASN A 1 82 ? 19.094 27.391 9.312 1 92.44 82 ASN A C 1
ATOM 689 O O . ASN A 1 82 ? 19.859 26.828 8.516 1 92.44 82 ASN A O 1
ATOM 693 N N . GLU A 1 83 ? 18.469 26.828 10.203 1 91.5 83 GLU A N 1
ATOM 694 C CA . GLU A 1 83 ? 18.594 25.375 10.367 1 91.5 83 GLU A CA 1
ATOM 695 C C . GLU A 1 83 ? 18.047 24.641 9.156 1 91.5 83 GLU A C 1
ATOM 697 O O . GLU A 1 83 ? 18.625 23.656 8.703 1 91.5 83 GLU A O 1
ATOM 702 N N . ILE A 1 84 ? 16.938 25.109 8.672 1 93.31 84 ILE A N 1
ATOM 703 C CA . ILE A 1 84 ? 16.312 24.5 7.508 1 93.31 84 ILE A CA 1
ATOM 704 C C . ILE A 1 84 ? 17.234 24.625 6.297 1 93.31 84 ILE A C 1
ATOM 706 O O . ILE A 1 84 ? 17.406 23.656 5.539 1 93.31 84 ILE A O 1
ATOM 710 N N . GLU A 1 85 ? 17.812 25.766 6.152 1 91 85 GLU A N 1
ATOM 711 C CA . GLU A 1 85 ? 18.719 25.984 5.035 1 91 85 GLU A CA 1
ATOM 712 C C . GLU A 1 85 ? 19.906 25.016 5.094 1 91 85 GLU A C 1
ATOM 714 O O . GLU A 1 85 ? 20.281 24.438 4.078 1 91 85 GLU A O 1
ATOM 719 N N . LYS A 1 86 ? 20.438 24.922 6.266 1 91.38 86 LYS A N 1
ATOM 720 C CA . LYS A 1 86 ? 21.578 24.016 6.453 1 91.38 86 LYS A CA 1
ATOM 721 C C . LYS A 1 86 ? 21.188 22.578 6.145 1 91.38 86 LYS A C 1
ATOM 723 O O . LYS A 1 86 ? 21.953 21.844 5.508 1 91.38 86 LYS A O 1
ATOM 728 N N . GLN A 1 87 ? 20.078 22.219 6.598 1 90.81 87 GLN A N 1
ATOM 729 C CA . GLN A 1 87 ? 19.594 20.859 6.379 1 90.81 87 GLN A CA 1
ATOM 730 C C . GLN A 1 87 ? 19.438 20.562 4.891 1 90.81 87 GLN A C 1
ATOM 732 O O . GLN A 1 87 ? 19.844 19.5 4.41 1 90.81 87 GLN A O 1
ATOM 737 N N . ILE A 1 88 ? 18.859 21.469 4.184 1 90.31 88 ILE A N 1
ATOM 738 C CA . ILE A 1 88 ? 18.609 21.281 2.76 1 90.31 88 ILE A CA 1
ATOM 739 C C . ILE A 1 88 ? 19.938 21.234 2.006 1 90.31 88 ILE A C 1
ATOM 741 O O . ILE A 1 88 ? 20.125 20.391 1.132 1 90.31 88 ILE A O 1
ATOM 745 N N . GLN A 1 89 ? 20.859 22.109 2.404 1 85.19 89 GLN A N 1
ATOM 746 C CA . GLN A 1 89 ? 22.172 22.156 1.759 1 85.19 89 GLN A CA 1
ATOM 747 C C . GLN A 1 89 ? 22.922 20.844 1.962 1 85.19 89 GLN A C 1
ATOM 749 O O . GLN A 1 89 ? 23.531 20.312 1.03 1 85.19 89 GLN A O 1
ATOM 754 N N . ARG A 1 90 ? 22.812 20.344 3.113 1 87.62 90 ARG A N 1
ATOM 755 C CA . ARG A 1 90 ? 23.453 19.078 3.41 1 87.62 90 ARG A CA 1
ATOM 756 C C . ARG A 1 90 ? 22.891 17.953 2.543 1 87.62 90 ARG A C 1
ATOM 758 O O . ARG A 1 90 ? 23.625 17.141 2.01 1 87.62 90 ARG A O 1
ATOM 765 N N . GLN A 1 91 ? 21.641 17.953 2.422 1 84 91 GLN A N 1
ATOM 766 C CA . GLN A 1 91 ? 20.984 16.891 1.655 1 84 91 GLN A CA 1
ATOM 767 C C . GLN A 1 91 ? 21.281 17.031 0.163 1 84 91 GLN A C 1
ATOM 769 O O . GLN A 1 91 ? 21.469 16.047 -0.538 1 84 91 GLN A O 1
ATOM 774 N N . MET A 1 92 ? 21.312 18.203 -0.343 1 81.31 92 MET A N 1
ATOM 775 C CA . MET A 1 92 ? 21.609 18.453 -1.751 1 81.31 92 MET A CA 1
ATOM 776 C C . MET A 1 92 ? 23.047 18.062 -2.08 1 81.31 92 MET A C 1
ATOM 778 O O . MET A 1 92 ? 23.328 17.547 -3.164 1 81.31 92 MET A O 1
ATOM 782 N N . ASP A 1 93 ? 23.922 18.312 -1.183 1 78.5 93 ASP A N 1
ATOM 783 C CA . ASP A 1 93 ? 25.312 17.953 -1.367 1 78.5 93 ASP A CA 1
ATOM 784 C C . ASP A 1 93 ? 25.5 16.438 -1.442 1 78.5 93 ASP A C 1
ATOM 786 O O . ASP A 1 93 ? 26.25 15.938 -2.271 1 78.5 93 ASP A O 1
ATOM 790 N N . VAL A 1 94 ? 24.812 15.766 -0.634 1 73.69 94 VAL A N 1
ATOM 791 C CA . VAL A 1 94 ? 24.875 14.305 -0.611 1 73.69 94 VAL A CA 1
ATOM 792 C C . VAL A 1 94 ? 24.344 13.75 -1.929 1 73.69 94 VAL A C 1
ATOM 794 O O . VAL A 1 94 ? 24.906 12.805 -2.484 1 73.69 94 VAL A O 1
ATOM 797 N N . ASN A 1 95 ? 23.328 14.297 -2.465 1 69.69 95 ASN A N 1
ATOM 798 C CA . ASN A 1 95 ? 22.734 13.859 -3.725 1 69.69 95 ASN A CA 1
ATOM 799 C C . ASN A 1 95 ? 23.688 14.07 -4.898 1 69.69 95 ASN A C 1
ATOM 801 O O . ASN A 1 95 ? 23.734 13.258 -5.82 1 69.69 95 ASN A O 1
ATOM 805 N N . THR A 1 96 ? 24.344 15.102 -4.867 1 66.19 96 THR A N 1
ATOM 806 C CA . THR A 1 96 ? 25.297 15.414 -5.93 1 66.19 96 THR A CA 1
ATOM 807 C C . THR A 1 96 ? 26.422 14.398 -5.961 1 66.19 96 THR A C 1
ATOM 809 O O . THR A 1 96 ? 26.844 13.961 -7.035 1 66.19 96 THR A O 1
ATOM 812 N N . VAL A 1 97 ? 26.812 14.055 -4.848 1 62.09 97 VAL A N 1
ATOM 813 C CA . VAL A 1 97 ? 27.891 13.078 -4.754 1 62.09 97 VAL A CA 1
ATOM 814 C C . VAL A 1 97 ? 27.422 11.727 -5.289 1 62.09 97 VAL A C 1
ATOM 816 O O . VAL A 1 97 ? 28.188 11.008 -5.922 1 62.09 97 VAL A O 1
ATOM 819 N N . ASN A 1 98 ? 26.234 11.523 -5.051 1 60 98 ASN A N 1
ATOM 820 C CA . ASN A 1 98 ? 25.703 10.234 -5.469 1 60 98 ASN A CA 1
ATOM 821 C C . ASN A 1 98 ? 25.266 10.258 -6.93 1 60 98 ASN A C 1
ATOM 823 O O . ASN A 1 98 ? 24.625 9.32 -7.406 1 60 98 ASN A O 1
ATOM 827 N N . GLY A 1 99 ? 25.719 11.422 -7.719 1 56.06 99 GLY A N 1
ATOM 828 C CA . GLY A 1 99 ? 25.531 11.5 -9.156 1 56.06 99 GLY A CA 1
ATOM 829 C C . GLY A 1 99 ? 24.172 12.023 -9.562 1 56.06 99 GLY A C 1
ATOM 830 O O . GLY A 1 99 ? 23.812 11.984 -10.734 1 56.06 99 GLY A O 1
ATOM 831 N N . HIS A 1 100 ? 23.359 12.281 -8.625 1 56.25 100 HIS A N 1
ATOM 832 C CA . HIS A 1 100 ? 22.062 12.836 -8.992 1 56.25 100 HIS A CA 1
ATOM 833 C C . HIS A 1 100 ? 22.125 14.352 -9.125 1 56.25 100 HIS A C 1
ATOM 835 O O . HIS A 1 100 ? 22.516 15.047 -8.18 1 56.25 100 HIS A O 1
ATOM 841 N N . SER A 1 101 ? 22.609 14.883 -10.195 1 54.25 101 SER A N 1
ATOM 842 C CA . SER A 1 101 ? 22.766 16.312 -10.492 1 54.25 101 SER A CA 1
ATOM 843 C C . SER A 1 101 ? 21.484 17.078 -10.188 1 54.25 101 SER A C 1
ATOM 845 O O . SER A 1 101 ? 20.703 17.359 -11.094 1 54.25 101 SER A O 1
ATOM 847 N N . SER A 1 102 ? 20.609 16.781 -9.172 1 59.91 102 SER A N 1
ATOM 848 C CA . SER A 1 102 ? 19.203 17.141 -9.227 1 59.91 102 SER A CA 1
ATOM 849 C C . SER A 1 102 ? 18.922 18.422 -8.461 1 59.91 102 SER A C 1
ATOM 851 O O . SER A 1 102 ? 18 18.5 -7.656 1 59.91 102 SER A O 1
ATOM 853 N N . HIS A 1 103 ? 19.781 19.453 -8.805 1 76.38 103 HIS A N 1
ATOM 854 C CA . HIS A 1 103 ? 19.5 20.734 -8.156 1 76.38 103 HIS A CA 1
ATOM 855 C C . HIS A 1 103 ? 18.375 21.469 -8.859 1 76.38 103 HIS A C 1
ATOM 857 O O . HIS A 1 103 ? 18.531 22.625 -9.242 1 76.38 103 HIS A O 1
ATOM 863 N N . ASN A 1 104 ? 17.375 20.859 -9.031 1 86.94 104 ASN A N 1
ATOM 864 C CA . ASN A 1 104 ? 16.219 21.516 -9.641 1 86.94 104 ASN A CA 1
ATOM 865 C C . ASN A 1 104 ? 15.219 21.984 -8.594 1 86.94 104 ASN A C 1
ATOM 867 O O . ASN A 1 104 ? 15.312 21.609 -7.422 1 86.94 104 ASN A O 1
ATOM 871 N N . PHE A 1 105 ? 14.383 22.984 -8.961 1 90.81 105 PHE A N 1
ATOM 872 C CA . PHE A 1 105 ? 13.398 23.625 -8.086 1 90.81 105 PHE A CA 1
ATOM 873 C C . PHE A 1 105 ? 12.531 22.594 -7.402 1 90.81 105 PHE A C 1
ATOM 875 O O . PHE A 1 105 ? 12.25 22.688 -6.203 1 90.81 105 PHE A O 1
ATOM 882 N N . LYS A 1 106 ? 12.141 21.609 -8.125 1 87.5 106 LYS A N 1
ATOM 883 C CA . LYS A 1 106 ? 11.242 20.578 -7.59 1 87.5 106 LYS A CA 1
ATOM 884 C C . LYS A 1 106 ? 11.906 19.812 -6.445 1 87.5 106 LYS A C 1
ATOM 886 O O . LYS A 1 106 ? 11.281 19.578 -5.406 1 87.5 106 LYS A O 1
ATOM 891 N N . THR A 1 107 ? 13.102 19.484 -6.656 1 87.56 107 THR A N 1
ATOM 892 C CA . THR A 1 107 ? 13.852 18.781 -5.621 1 87.56 107 THR A CA 1
ATOM 893 C C . THR A 1 107 ? 14.039 19.656 -4.391 1 87.56 107 THR A C 1
ATOM 895 O O . THR A 1 107 ? 13.852 19.219 -3.262 1 87.56 107 THR A O 1
ATOM 898 N N . PHE A 1 108 ? 14.438 20.922 -4.66 1 90.94 108 PHE A N 1
ATOM 899 C CA . PHE A 1 108 ? 14.617 21.859 -3.559 1 90.94 108 PHE A CA 1
ATOM 900 C C . PHE A 1 108 ? 13.336 22 -2.756 1 90.94 108 PHE A C 1
ATOM 902 O O . PHE A 1 108 ? 13.352 21.938 -1.525 1 90.94 108 PHE A O 1
ATOM 909 N N . PHE A 1 109 ? 12.273 22.266 -3.439 1 91.62 109 PHE A N 1
ATOM 910 C CA . PHE A 1 109 ? 10.984 22.469 -2.795 1 91.62 109 PHE A CA 1
ATOM 911 C C . PHE A 1 109 ? 10.586 21.234 -1.981 1 91.62 109 PHE A C 1
ATOM 913 O O . PHE A 1 109 ? 10.094 21.359 -0.857 1 91.62 109 PHE A O 1
ATOM 920 N N . ARG A 1 110 ? 10.789 20.078 -2.496 1 89 110 ARG A N 1
ATOM 921 C CA . ARG A 1 110 ? 10.5 18.844 -1.772 1 89 110 ARG A CA 1
ATOM 922 C C . ARG A 1 110 ? 11.305 18.766 -0.479 1 89 110 ARG A C 1
ATOM 924 O O . ARG A 1 110 ? 10.773 18.391 0.565 1 89 110 ARG A O 1
ATOM 931 N N . LEU A 1 111 ? 12.555 19.094 -0.589 1 90.94 111 LEU A N 1
ATOM 932 C CA . LEU A 1 111 ? 13.414 19.047 0.586 1 90.94 111 LEU A CA 1
ATOM 933 C C . LEU A 1 111 ? 12.992 20.094 1.607 1 90.94 111 LEU A C 1
ATOM 935 O O . LEU A 1 111 ? 13.055 19.859 2.814 1 90.94 111 LEU A O 1
ATOM 939 N N . LEU A 1 112 ? 12.648 21.234 1.082 1 93.44 112 LEU A N 1
ATOM 940 C CA . LEU A 1 112 ? 12.148 22.297 1.956 1 93.44 112 LEU A CA 1
ATOM 941 C C . LEU A 1 112 ? 10.914 21.828 2.725 1 93.44 112 LEU A C 1
ATOM 943 O O . LEU A 1 112 ? 10.836 22 3.943 1 93.44 112 LEU A O 1
ATOM 947 N N . LEU A 1 113 ? 9.969 21.219 1.995 1 92.12 113 LEU A N 1
ATOM 948 C CA . LEU A 1 113 ? 8.75 20.719 2.619 1 92.12 113 LEU A CA 1
ATOM 949 C C . LEU A 1 113 ? 9.062 19.656 3.658 1 92.12 113 LEU A C 1
ATOM 951 O O . LEU A 1 113 ? 8.445 19.609 4.723 1 92.12 113 LEU A O 1
ATOM 955 N N . LYS A 1 114 ? 9.961 18.844 3.35 1 90.5 114 LYS A N 1
ATOM 956 C CA . LYS A 1 114 ? 10.367 17.797 4.285 1 90.5 114 LYS A CA 1
ATOM 957 C C . LYS A 1 114 ? 10.945 18.406 5.562 1 90.5 114 LYS A C 1
ATOM 959 O O . LYS A 1 114 ? 10.609 17.969 6.668 1 90.5 114 LYS A O 1
ATOM 964 N N . ALA A 1 115 ? 11.844 19.312 5.406 1 92.19 115 ALA A N 1
ATOM 965 C CA . ALA A 1 115 ? 12.469 19.969 6.559 1 92.19 115 ALA A CA 1
ATOM 966 C C . ALA A 1 115 ? 11.422 20.672 7.422 1 92.19 115 ALA A C 1
ATOM 968 O O . ALA A 1 115 ? 11.492 20.609 8.656 1 92.19 115 ALA A O 1
ATOM 969 N N . ILE A 1 116 ? 10.5 21.328 6.785 1 93.19 116 ILE A N 1
ATOM 970 C CA . ILE A 1 116 ? 9.438 22.031 7.5 1 93.19 116 ILE A CA 1
ATOM 971 C C . ILE A 1 116 ? 8.578 21.016 8.266 1 93.19 116 ILE A C 1
ATOM 973 O O . ILE A 1 116 ? 8.219 21.25 9.422 1 93.19 116 ILE A O 1
ATOM 977 N N . ALA A 1 117 ? 8.258 19.938 7.605 1 92.31 117 ALA A N 1
ATOM 978 C CA . ALA A 1 117 ? 7.453 18.891 8.25 1 92.31 117 ALA A CA 1
ATOM 979 C C . ALA A 1 117 ? 8.141 18.375 9.508 1 92.31 117 ALA A C 1
ATOM 981 O O . ALA A 1 117 ? 7.488 18.156 10.531 1 92.31 117 ALA A O 1
ATOM 982 N N . GLU A 1 118 ? 9.391 18.125 9.406 1 91.44 118 GLU A N 1
ATOM 983 C CA . GLU A 1 118 ? 10.156 17.641 10.555 1 91.44 118 GLU A CA 1
ATOM 984 C C . GLU A 1 118 ? 10.133 18.656 11.695 1 91.44 118 GLU A C 1
ATOM 986 O O . GLU A 1 118 ? 9.945 18.297 12.852 1 91.44 118 GLU A O 1
ATOM 991 N N . TYR A 1 119 ? 10.352 19.859 11.344 1 92.25 119 TYR A N 1
ATOM 992 C CA . TYR A 1 119 ? 10.305 20.953 12.32 1 92.25 119 TYR A CA 1
ATOM 993 C C . TYR A 1 119 ? 8.938 21.016 12.992 1 92.25 119 TYR A C 1
ATOM 995 O O . TYR A 1 119 ? 8.844 21.125 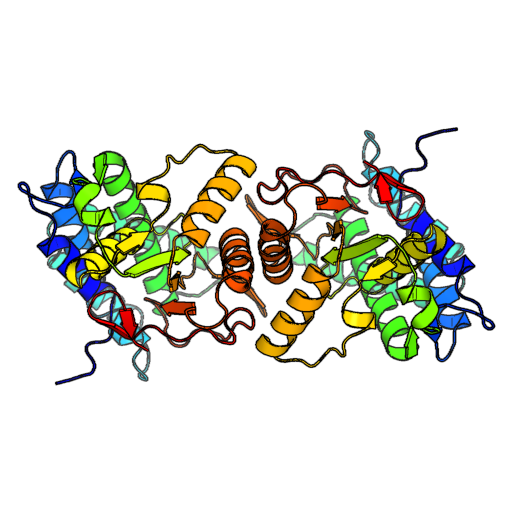14.219 1 92.25 119 TYR A O 1
ATOM 1003 N N . GLN A 1 120 ? 7.898 20.984 12.211 1 94.06 120 GLN A N 1
ATOM 1004 C CA . GLN A 1 120 ? 6.539 21.047 12.734 1 94.06 120 GLN A CA 1
ATOM 1005 C C . GLN A 1 120 ? 6.258 19.875 13.672 1 94.06 120 GLN A C 1
ATOM 1007 O O . GLN A 1 120 ? 5.613 20.047 14.711 1 94.06 120 GLN A O 1
ATOM 1012 N N . GLU A 1 121 ? 6.688 18.766 13.242 1 93 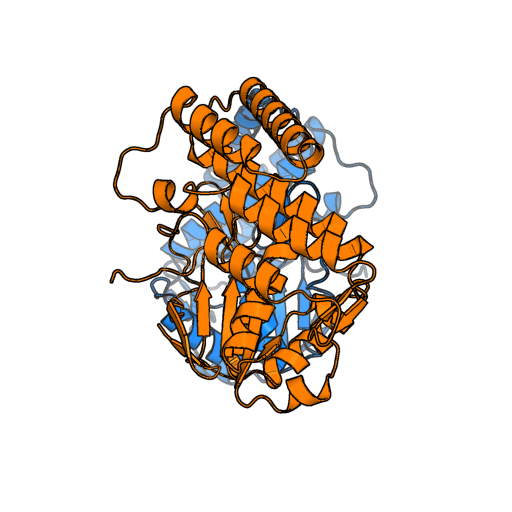121 GLU A N 1
ATOM 1013 C CA . GLU A 1 121 ? 6.492 17.578 14.078 1 93 121 GLU A CA 1
ATOM 1014 C C . GLU A 1 121 ? 7.129 17.75 15.453 1 93 121 GLU A C 1
ATOM 1016 O O . GLU A 1 121 ? 6.523 17.422 16.469 1 93 121 GLU A O 1
ATOM 1021 N N . ASP A 1 122 ? 8.336 18.234 15.492 1 92.94 122 ASP A N 1
ATOM 1022 C CA . ASP A 1 122 ? 9.039 18.469 16.75 1 92.94 122 ASP A CA 1
ATOM 1023 C C . ASP A 1 122 ? 8.266 19.422 17.656 1 92.94 122 ASP A C 1
ATOM 1025 O O . ASP A 1 122 ? 8.086 19.156 18.844 1 92.94 122 ASP A O 1
ATOM 1029 N N . ILE A 1 123 ? 7.805 20.484 17.094 1 94.69 123 ILE A N 1
ATOM 1030 C CA . ILE A 1 123 ? 7.102 21.5 17.844 1 94.69 123 ILE A CA 1
ATOM 1031 C C . ILE A 1 123 ? 5.758 20.969 18.328 1 94.69 123 ILE A C 1
ATOM 1033 O O . ILE A 1 123 ? 5.383 21.156 19.5 1 94.69 123 ILE A O 1
ATOM 1037 N N . ILE A 1 124 ? 5.059 20.266 17.453 1 94.31 124 ILE A N 1
ATOM 1038 C CA . ILE A 1 124 ? 3.748 19.719 17.797 1 94.31 124 ILE A CA 1
ATOM 1039 C C . ILE A 1 124 ? 3.902 18.656 18.891 1 94.31 124 ILE A C 1
ATOM 1041 O O . ILE A 1 124 ? 3.168 18.656 19.875 1 94.31 124 ILE A O 1
ATOM 1045 N N . ASN A 1 125 ? 4.84 17.797 18.734 1 92.75 125 ASN A N 1
ATOM 1046 C CA . ASN A 1 125 ? 5.059 16.75 19.734 1 92.75 125 ASN A CA 1
ATOM 1047 C C . ASN A 1 125 ? 5.395 17.359 21.094 1 92.75 125 ASN A C 1
ATOM 1049 O O . ASN A 1 125 ? 4.992 16.812 22.125 1 92.75 125 ASN A O 1
ATOM 1053 N N . ALA A 1 126 ? 6.09 18.422 21.125 1 95.31 126 ALA A N 1
ATOM 1054 C CA . ALA A 1 126 ? 6.531 19.047 22.359 1 95.31 126 ALA A CA 1
ATOM 1055 C C . ALA A 1 126 ? 5.406 19.844 23.016 1 95.31 126 ALA A C 1
ATOM 1057 O O . ALA A 1 126 ? 5.43 20.094 24.219 1 95.31 126 ALA A O 1
ATOM 1058 N N . ASN A 1 127 ? 4.332 20.25 22.234 1 95 127 ASN A N 1
ATOM 1059 C CA . ASN A 1 127 ? 3.424 21.25 22.781 1 95 127 ASN A CA 1
ATOM 1060 C C . ASN A 1 127 ? 1.974 20.781 22.734 1 95 127 ASN A C 1
ATOM 1062 O O . ASN A 1 127 ? 1.109 21.344 23.406 1 95 127 ASN A O 1
ATOM 1066 N N . TYR A 1 128 ? 1.711 19.781 21.859 1 91.88 128 TYR A N 1
ATOM 1067 C CA . TYR A 1 128 ? 0.337 19.297 21.75 1 91.88 128 TYR A CA 1
ATOM 1068 C C . TYR A 1 128 ? -0.12 18.656 23.047 1 91.88 128 TYR A C 1
ATOM 1070 O O . TYR A 1 128 ? 0.6 17.844 23.641 1 91.88 128 TYR A O 1
ATOM 1078 N N . VAL A 1 129 ? -1.324 18.953 23.516 1 90.25 129 VAL A N 1
ATOM 1079 C CA . VAL A 1 129 ? -1.874 18.359 24.719 1 90.25 129 VAL A CA 1
ATOM 1080 C C . VAL A 1 129 ? -3.076 17.484 24.359 1 90.25 129 VAL A C 1
ATOM 1082 O O . VAL A 1 129 ? -3.027 16.266 24.5 1 90.25 129 VAL A O 1
ATOM 1085 N N . GLU A 1 130 ? -4.137 18.109 23.828 1 88.94 130 GLU A N 1
ATOM 1086 C CA . GLU A 1 130 ? -5.352 17.391 23.484 1 88.94 130 GLU A CA 1
ATOM 1087 C C . GLU A 1 130 ? -6.32 18.266 22.703 1 88.94 130 GLU A C 1
ATOM 1089 O O . GLU A 1 130 ? -6.152 19.484 22.656 1 88.94 130 GLU A O 1
ATOM 1094 N N . VAL A 1 131 ? -7.219 17.625 22.016 1 85.5 131 VAL A N 1
ATOM 1095 C CA . VAL A 1 131 ? -8.359 18.359 21.469 1 85.5 131 VAL A CA 1
ATOM 1096 C C . VAL A 1 131 ? -9.312 18.734 22.594 1 85.5 131 VAL A C 1
ATOM 1098 O O . VAL A 1 131 ? -9.781 17.875 23.344 1 85.5 131 VAL A O 1
ATOM 1101 N N . ALA A 1 132 ? -9.492 20.016 22.688 1 76.31 132 ALA A N 1
ATOM 1102 C CA . ALA A 1 132 ? -10.359 20.516 23.75 1 76.31 132 ALA A CA 1
ATOM 1103 C C . ALA A 1 132 ? -11.828 20.406 23.359 1 76.31 132 ALA A C 1
ATOM 1105 O O . ALA A 1 132 ? -12.164 20.344 22.172 1 76.31 132 ALA A O 1
ATOM 1106 N N . ASN A 1 133 ? -12.727 20.375 24.25 1 66.81 133 ASN A N 1
ATOM 1107 C CA . ASN A 1 133 ? -14.18 20.438 24.078 1 66.81 133 ASN A CA 1
ATOM 1108 C C . ASN A 1 133 ? -14.688 19.344 23.156 1 66.81 133 ASN A C 1
ATOM 1110 O O . ASN A 1 133 ? -15.312 19.641 22.125 1 66.81 133 ASN A O 1
ATOM 1114 N N . VAL A 1 134 ? -14.484 18.203 23.281 1 65.06 134 VAL A N 1
ATOM 1115 C CA . VAL A 1 134 ? -14.859 17.016 22.547 1 65.06 134 VAL A CA 1
ATOM 1116 C C . VAL A 1 134 ? -16.344 17.047 22.219 1 65.06 134 VAL A C 1
ATOM 1118 O O . VAL A 1 134 ? -16.766 16.625 21.141 1 65.06 134 VAL A O 1
ATOM 1121 N N . LYS A 1 135 ? -17.016 17.672 23.078 1 67.06 135 LYS A N 1
ATOM 1122 C CA . LYS A 1 135 ? -18.453 17.781 22.875 1 67.06 135 LYS A CA 1
ATOM 1123 C C . LYS A 1 135 ? -18.781 18.641 21.656 1 67.06 135 LYS A C 1
ATOM 1125 O O . LYS A 1 135 ? -19.688 18.328 20.891 1 67.06 135 LYS A O 1
ATOM 1130 N N . ALA A 1 136 ? -18.094 19.688 21.469 1 62.38 136 ALA A N 1
ATOM 1131 C CA . ALA A 1 136 ? -18.297 20.562 20.328 1 62.38 136 ALA A CA 1
ATOM 1132 C C . ALA A 1 136 ? -17.969 19.844 19.016 1 62.38 136 ALA A C 1
ATOM 1134 O O . ALA A 1 136 ? -18.656 20.047 18.016 1 62.38 136 ALA A O 1
ATOM 1135 N N . VAL A 1 137 ? -17.047 19 19.141 1 64.81 137 VAL A N 1
ATOM 1136 C CA . VAL A 1 137 ? -16.609 18.266 17.969 1 64.81 137 VAL A CA 1
ATOM 1137 C C . VAL A 1 137 ? -17.609 17.172 17.625 1 64.81 137 VAL A C 1
ATOM 1139 O O . VAL A 1 137 ? -17.891 16.906 16.453 1 64.81 137 VAL A O 1
ATOM 1142 N N . SER A 1 138 ? -18.203 16.719 18.609 1 65.44 138 SER A N 1
ATOM 1143 C CA . SER A 1 138 ? -19.125 15.594 18.438 1 65.44 138 SER A CA 1
ATOM 1144 C C . SER A 1 138 ? -20.469 16.062 17.875 1 65.44 138 SER A C 1
ATOM 1146 O O . SER A 1 138 ? -21.266 15.25 17.406 1 65.44 138 SER A O 1
ATOM 1148 N N . THR A 1 139 ? -20.656 17.328 17.906 1 68.81 139 THR A N 1
ATOM 1149 C CA . THR A 1 139 ? -21.938 17.844 17.453 1 68.81 139 THR A CA 1
ATOM 1150 C C . THR A 1 139 ? -21.891 18.219 15.984 1 68.81 139 THR A C 1
ATOM 1152 O O . THR A 1 139 ? -22.922 18.562 15.391 1 68.81 139 THR A O 1
ATOM 1155 N N . LEU A 1 140 ? -20.75 18.094 15.523 1 71.12 140 LEU A N 1
ATOM 1156 C CA . LEU A 1 140 ? -20.641 18.453 14.117 1 71.12 140 LEU A CA 1
ATOM 1157 C C . LEU A 1 140 ? -21.312 17.406 13.227 1 71.12 140 LEU A C 1
ATOM 1159 O O . LEU A 1 140 ? -21.234 16.203 13.508 1 71.12 140 LEU A O 1
ATOM 1163 N N . LYS A 1 141 ? -21.969 17.938 12.258 1 72.12 141 LYS A N 1
ATOM 1164 C CA . LYS A 1 141 ? -22.875 17.141 11.43 1 72.12 141 LYS A CA 1
ATOM 1165 C C . LYS A 1 141 ? -22.094 16.234 10.492 1 72.12 141 LYS A C 1
ATOM 1167 O O . LYS A 1 141 ? -22.422 15.055 10.336 1 72.12 141 LYS A O 1
ATOM 1172 N N . LYS A 1 142 ? -21.031 16.797 9.867 1 90.88 142 LYS A N 1
ATOM 1173 C CA . LYS A 1 142 ? -20.328 16.031 8.844 1 90.88 142 LYS A CA 1
ATOM 1174 C C . LYS A 1 142 ? -18.938 15.641 9.312 1 90.88 142 LYS A C 1
ATOM 1176 O O . LYS A 1 142 ? -18.141 16.5 9.688 1 90.88 142 LYS A O 1
ATOM 1181 N N . ARG A 1 143 ? -18.688 14.359 9.336 1 94.12 143 ARG A N 1
ATOM 1182 C CA . ARG A 1 143 ? -17.391 13.82 9.773 1 94.12 143 ARG A CA 1
ATOM 1183 C C . ARG A 1 143 ? -16.594 13.289 8.586 1 94.12 143 ARG A C 1
ATOM 1185 O O . ARG A 1 143 ? -17.125 12.523 7.77 1 94.12 143 ARG A O 1
ATOM 1192 N N . THR A 1 144 ? -15.391 13.742 8.5 1 97.12 144 THR A N 1
ATOM 1193 C CA . THR A 1 144 ? -14.492 13.312 7.434 1 97.12 144 THR A CA 1
ATOM 1194 C C . THR A 1 144 ? -13.289 12.562 8.008 1 97.12 144 THR A C 1
ATOM 1196 O O . THR A 1 144 ? -12.68 13.008 8.984 1 97.12 144 THR A O 1
ATOM 1199 N N . PHE A 1 145 ? -13.008 11.375 7.465 1 97.62 145 PHE A N 1
ATOM 1200 C CA . PHE A 1 145 ? -11.805 10.625 7.816 1 97.62 145 PHE A CA 1
ATOM 1201 C C . PHE A 1 145 ? -10.617 11.086 6.984 1 97.62 145 PHE A C 1
ATOM 1203 O O . PHE A 1 145 ? -10.688 11.109 5.754 1 97.62 145 PHE A O 1
ATOM 1210 N N . LEU A 1 146 ? -9.578 11.469 7.664 1 97.62 146 LEU A N 1
ATOM 1211 C CA . LEU A 1 146 ? -8.375 11.867 6.938 1 97.62 146 LEU A CA 1
ATOM 1212 C C . LEU A 1 146 ? -7.391 10.711 6.832 1 97.62 146 LEU A C 1
ATOM 1214 O O . LEU A 1 146 ? -6.945 10.172 7.852 1 97.62 146 LEU A O 1
ATOM 1218 N N . SER A 1 147 ? -7.086 10.273 5.645 1 97.38 147 SER A N 1
ATOM 1219 C CA . SER A 1 147 ? -6.023 9.312 5.363 1 97.38 147 SER A CA 1
ATOM 1220 C C . SER A 1 147 ? -4.73 10.023 4.977 1 97.38 147 SER A C 1
ATOM 1222 O O . SER A 1 147 ? -4.707 10.82 4.035 1 97.38 147 SER A O 1
ATOM 1224 N N . TYR A 1 148 ? -3.65 9.789 5.691 1 94.69 148 TYR A N 1
ATOM 1225 C CA . TYR A 1 148 ? -2.41 10.547 5.543 1 94.69 148 TYR A CA 1
ATOM 1226 C C . TYR A 1 148 ? -1.207 9.703 5.938 1 94.69 148 TYR A C 1
ATOM 1228 O O . TYR A 1 148 ? -1.361 8.625 6.52 1 94.69 148 TYR A O 1
ATOM 1236 N N . ALA A 1 149 ? -0.034 10.148 5.547 1 87.5 149 ALA A N 1
ATOM 1237 C CA . ALA A 1 149 ? 1.208 9.531 6 1 87.5 149 ALA A CA 1
ATOM 1238 C C . ALA A 1 149 ? 1.641 10.094 7.352 1 87.5 149 ALA A C 1
ATOM 1240 O O . ALA A 1 149 ? 1.473 11.289 7.613 1 87.5 149 ALA A O 1
ATOM 1241 N N . TYR A 1 150 ? 2.281 9.328 8.172 1 77.5 150 TYR A N 1
ATOM 1242 C CA . TYR A 1 150 ? 2.645 9.656 9.539 1 77.5 150 TYR A CA 1
ATOM 1243 C C . TYR A 1 150 ? 3.531 10.898 9.594 1 77.5 150 TYR A C 1
ATOM 1245 O O . TYR A 1 150 ? 3.438 11.695 10.523 1 77.5 150 TYR A O 1
ATOM 1253 N N . TYR A 1 151 ? 4.262 11.32 8.602 1 76.69 151 TYR A N 1
ATOM 1254 C CA . TYR A 1 151 ? 5.254 12.383 8.641 1 76.69 151 TYR A CA 1
ATOM 1255 C C . TYR A 1 151 ? 4.617 13.734 8.312 1 76.69 151 TYR A C 1
ATOM 1257 O O . TYR A 1 151 ? 5.312 14.742 8.211 1 76.69 151 TYR A O 1
ATOM 1265 N N . ASP A 1 152 ? 3.289 13.82 8.359 1 87.5 152 ASP A N 1
ATOM 1266 C CA . ASP A 1 152 ? 2.639 15.047 7.914 1 87.5 152 ASP A CA 1
ATOM 1267 C C . ASP A 1 152 ? 1.82 15.68 9.039 1 87.5 152 ASP A C 1
ATOM 1269 O O . ASP A 1 152 ? 0.748 16.234 8.789 1 87.5 152 ASP A O 1
ATOM 1273 N N . LYS A 1 153 ? 2.324 15.68 10.234 1 90.31 153 LYS A N 1
ATOM 1274 C CA . LYS A 1 153 ? 1.543 16.109 11.391 1 90.31 153 LYS A CA 1
ATOM 1275 C C . LYS A 1 153 ? 1.147 17.578 11.266 1 90.31 153 LYS A C 1
ATOM 1277 O O . LYS A 1 153 ? 0.003 17.953 11.539 1 90.31 153 LYS A O 1
ATOM 1282 N N . GLY A 1 154 ? 2.062 18.438 10.891 1 93.75 154 GLY A N 1
ATOM 1283 C CA . GLY A 1 154 ? 1.739 19.859 10.742 1 93.75 154 GLY A CA 1
ATOM 1284 C C . GLY A 1 154 ? 0.652 20.109 9.719 1 93.75 154 GLY A C 1
ATOM 1285 O O . GLY A 1 154 ? -0.271 20.891 9.969 1 93.75 154 GLY A O 1
ATOM 1286 N N . LEU A 1 155 ? 0.767 19.484 8.625 1 95.06 155 LEU A N 1
ATOM 1287 C CA . LEU A 1 155 ? -0.198 19.656 7.547 1 95.06 155 LEU A CA 1
ATOM 1288 C C . LEU A 1 155 ? -1.561 19.094 7.938 1 95.06 155 LEU A C 1
ATOM 1290 O O . LEU A 1 155 ? -2.592 19.719 7.664 1 95.06 155 LEU A O 1
ATOM 1294 N N . THR A 1 156 ? -1.57 17.953 8.562 1 96.06 156 THR A N 1
ATOM 1295 C CA . THR A 1 156 ? -2.832 17.328 8.953 1 96.06 156 THR A CA 1
ATOM 1296 C C . THR A 1 156 ? -3.527 18.141 10.031 1 96.06 156 THR A C 1
ATOM 1298 O O . THR A 1 156 ? -4.75 18.281 10.023 1 96.06 156 THR A O 1
ATOM 1301 N N . GLN A 1 157 ? -2.781 18.672 10.953 1 94.94 157 GLN A N 1
ATOM 1302 C CA . GLN A 1 157 ? -3.385 19.547 11.961 1 94.94 157 GLN A CA 1
ATOM 1303 C C . GLN A 1 157 ? -3.936 20.828 11.32 1 94.94 157 GLN A C 1
ATOM 1305 O O . GLN A 1 157 ? -4.992 21.312 11.727 1 94.94 157 GLN A O 1
ATOM 1310 N N . ALA A 1 158 ? -3.213 21.359 10.406 1 95.88 158 ALA A N 1
ATOM 1311 C CA . ALA A 1 158 ? -3.705 22.531 9.695 1 95.88 158 ALA A CA 1
ATOM 1312 C C . ALA A 1 158 ? -5.027 22.234 8.992 1 95.88 158 ALA A C 1
ATOM 1314 O O . ALA A 1 158 ? -5.938 23.062 8.992 1 95.88 158 ALA A O 1
ATOM 1315 N N . LEU A 1 159 ? -5.105 21.094 8.391 1 95.75 159 LEU A N 1
ATOM 1316 C CA . LEU A 1 159 ? -6.348 20.672 7.746 1 95.75 159 LEU A CA 1
ATOM 1317 C C . LEU A 1 159 ? -7.465 20.531 8.773 1 95.75 159 LEU A C 1
ATOM 1319 O O . LEU A 1 159 ? -8.625 20.828 8.484 1 95.75 159 LEU A O 1
ATOM 1323 N N . PHE A 1 160 ? -7.113 20.016 9.93 1 94.56 160 PHE A N 1
ATOM 1324 C CA . PHE A 1 160 ? -8.078 19.906 11.023 1 94.56 160 PHE A CA 1
ATOM 1325 C C . PHE A 1 160 ? -8.719 21.25 11.32 1 94.56 160 PHE A C 1
ATOM 1327 O O . PHE A 1 160 ? -9.945 21.359 11.398 1 94.56 160 PHE A O 1
ATOM 1334 N N . TYR A 1 161 ? -7.902 22.297 11.453 1 93.31 161 TYR A N 1
ATOM 1335 C CA . TYR A 1 161 ? -8.406 23.641 11.711 1 93.31 161 TYR A CA 1
ATOM 1336 C C . TYR A 1 161 ? -9.25 24.141 10.539 1 93.31 161 TYR A C 1
ATOM 1338 O O . TYR A 1 161 ? -10.266 24.797 10.734 1 93.31 161 TYR A O 1
ATOM 1346 N N . TYR A 1 162 ? -8.789 23.844 9.352 1 94.81 162 TYR A N 1
ATOM 1347 C CA . TYR A 1 162 ? -9.508 24.266 8.148 1 94.81 162 TYR A CA 1
ATOM 1348 C C . TYR A 1 162 ? -10.938 23.719 8.156 1 94.81 162 TYR A C 1
ATOM 1350 O O . TYR A 1 162 ? -11.891 24.469 7.891 1 94.81 162 TYR A O 1
ATOM 1358 N N . PHE A 1 163 ? -11.102 22.453 8.445 1 94.25 163 PHE A N 1
ATOM 1359 C CA . PHE A 1 163 ? -12.422 21.828 8.508 1 94.25 163 PHE A CA 1
ATOM 1360 C C . PHE A 1 163 ? -13.242 22.406 9.648 1 94.25 163 PHE A C 1
ATOM 1362 O O . PHE A 1 163 ? -14.438 22.688 9.484 1 94.25 163 PHE A O 1
ATOM 1369 N N . TRP A 1 164 ? -12.602 22.594 10.742 1 90.94 164 TRP A N 1
ATOM 1370 C CA . TRP A 1 164 ? -13.289 23.125 11.922 1 90.94 164 TRP A CA 1
ATOM 1371 C C . TRP A 1 164 ? -13.906 24.484 11.641 1 90.94 164 TRP A C 1
ATOM 1373 O O . TRP A 1 164 ? -15.062 24.734 11.992 1 90.94 164 TRP A O 1
ATOM 1383 N N . LEU A 1 165 ? -13.18 25.297 11.016 1 90.75 165 LEU A N 1
ATOM 1384 C CA . LEU A 1 165 ? -13.641 26.656 10.695 1 90.75 165 LEU A CA 1
ATOM 1385 C C . LEU A 1 165 ? -14.844 26.609 9.758 1 90.75 165 LEU A C 1
ATOM 1387 O O . LEU A 1 165 ? -15.617 27.562 9.703 1 90.75 165 LEU A O 1
ATOM 1391 N N . ARG A 1 166 ? -15.031 25.594 9.156 1 92.94 166 ARG A N 1
ATOM 1392 C CA . ARG A 1 166 ? -16.078 25.469 8.156 1 92.94 166 ARG A CA 1
ATOM 1393 C C . ARG A 1 166 ? -17.125 24.438 8.602 1 92.94 166 ARG A C 1
ATOM 1395 O O . ARG A 1 166 ? -17.75 23.781 7.766 1 92.94 166 ARG A O 1
ATOM 1402 N N . SER A 1 167 ? -17.172 24.219 9.914 1 91.06 167 SER A N 1
ATOM 1403 C CA . SER A 1 167 ? -18.203 23.438 10.586 1 91.06 167 SER A CA 1
ATOM 1404 C C . SER A 1 167 ? -18.109 21.969 10.227 1 91.06 167 SER A C 1
ATOM 1406 O O . SER A 1 167 ? -19.109 21.266 10.141 1 91.06 167 SER A O 1
ATOM 1408 N N . GLY A 1 168 ? -16.891 21.562 9.844 1 93.25 168 GLY A N 1
ATOM 1409 C CA . GLY A 1 168 ? -16.641 20.156 9.586 1 93.25 168 GLY A CA 1
ATOM 1410 C C . GLY A 1 168 ? -15.711 19.516 10.602 1 93.25 168 GLY A C 1
ATOM 1411 O O . GLY A 1 168 ? -14.812 20.172 11.133 1 93.25 168 GLY A O 1
ATOM 1412 N N . PHE A 1 169 ? -15.984 18.281 10.867 1 92.62 169 PHE A N 1
ATOM 1413 C CA . PHE A 1 169 ? -15.086 17.516 11.719 1 92.62 169 PHE A CA 1
ATOM 1414 C C . PHE A 1 169 ? -14.148 16.641 10.891 1 92.62 169 PHE A C 1
ATOM 1416 O O . PHE A 1 169 ? -14.609 15.805 10.102 1 92.62 169 PHE A O 1
ATOM 1423 N N . LEU A 1 170 ? -12.898 16.906 11.023 1 94.94 170 LEU A N 1
ATOM 1424 C CA . LEU A 1 170 ? -11.891 16.062 10.391 1 94.94 170 LEU A CA 1
ATOM 1425 C C . LEU A 1 170 ? -11.242 15.125 11.406 1 94.94 170 LEU A C 1
ATOM 1427 O O . LEU A 1 170 ? -10.625 15.586 12.375 1 94.94 170 LEU A O 1
ATOM 1431 N N . TYR A 1 171 ? -11.398 13.852 11.227 1 93.62 171 TYR A N 1
ATOM 1432 C CA . TYR A 1 171 ? -10.75 12.875 12.102 1 93.62 171 TYR A CA 1
ATOM 1433 C C . TYR A 1 171 ? -9.297 12.664 11.703 1 93.62 171 TYR A C 1
ATOM 1435 O O . TYR A 1 171 ? -9.016 12.109 10.633 1 93.62 171 TYR A O 1
ATOM 1443 N N . VAL A 1 172 ? -8.43 13.094 12.57 1 93.94 172 VAL A N 1
ATOM 1444 C CA . VAL A 1 172 ? -6.992 12.891 12.438 1 93.94 172 VAL A CA 1
ATOM 1445 C C . VAL A 1 172 ? -6.504 11.945 13.531 1 93.94 172 VAL A C 1
ATOM 1447 O O . VAL A 1 172 ? -6.434 12.328 14.703 1 93.94 172 VAL A O 1
ATOM 1450 N N . ASN A 1 173 ? -6.059 10.82 13.125 1 90.56 173 ASN A N 1
ATOM 1451 C CA . ASN A 1 173 ? -5.895 9.711 14.062 1 90.56 173 ASN A CA 1
ATOM 1452 C C . ASN A 1 173 ? -4.914 10.062 15.18 1 90.56 173 ASN A C 1
ATOM 1454 O O . ASN A 1 173 ? -5.145 9.727 16.344 1 90.56 173 ASN A O 1
ATOM 1458 N N . TRP A 1 174 ? -3.775 10.703 14.945 1 89.31 174 TRP A N 1
ATOM 1459 C CA . TRP A 1 174 ? -2.756 10.922 15.969 1 89.31 174 TRP A CA 1
ATOM 1460 C C . TRP A 1 174 ? -3.24 11.914 17.016 1 89.31 174 TRP A C 1
ATOM 1462 O O . TRP A 1 174 ? -2.721 11.945 18.141 1 89.31 174 TRP A O 1
ATOM 1472 N N . MET A 1 175 ? -4.227 12.703 16.703 1 88.88 175 MET A N 1
ATOM 1473 C CA . MET A 1 175 ? -4.746 13.695 17.641 1 88.88 175 MET A CA 1
ATOM 1474 C C . MET A 1 175 ? -5.66 13.039 18.672 1 88.88 175 MET A C 1
ATOM 1476 O O . MET A 1 175 ? -5.969 13.641 19.703 1 88.88 175 MET A O 1
ATOM 1480 N N . TRP A 1 176 ? -6.121 11.867 18.344 1 83.88 176 TRP A N 1
ATOM 1481 C CA . TRP A 1 176 ? -7.098 11.211 19.203 1 83.88 176 TRP A CA 1
ATOM 1482 C C . TRP A 1 176 ? -6.488 10 19.906 1 83.88 176 TRP A C 1
ATOM 1484 O O . TRP A 1 176 ? -6.879 9.648 21.016 1 83.88 176 TRP A O 1
ATOM 1494 N N . GLU A 1 177 ? -5.742 9.297 19.031 1 72.56 177 GLU A N 1
ATOM 1495 C CA . GLU A 1 177 ? -5.277 8.008 19.531 1 72.56 177 GLU A CA 1
ATOM 1496 C C . GLU A 1 177 ? -3.775 8.031 19.812 1 72.56 177 GLU A C 1
ATOM 1498 O O . GLU A 1 177 ? -3.039 8.812 19.203 1 72.56 177 GLU A O 1
ATOM 1503 N N . GLY A 1 178 ? -3.357 7.75 20.891 1 62.66 178 GLY A N 1
ATOM 1504 C CA . GLY A 1 178 ? -1.938 7.633 21.172 1 62.66 178 GLY A CA 1
ATOM 1505 C C . GLY A 1 178 ? -1.178 6.828 20.141 1 62.66 178 GLY A C 1
ATOM 1506 O O . GLY A 1 178 ? -1.771 6.316 19.188 1 62.66 178 GLY A O 1
ATOM 1507 N N . VAL A 1 179 ? 0.178 6.953 19.938 1 57.53 179 VAL A N 1
ATOM 1508 C CA . VAL A 1 179 ? 1.066 6.414 18.906 1 57.53 179 VAL A CA 1
ATOM 1509 C C . VAL A 1 179 ? 1.325 4.934 19.172 1 57.53 179 VAL A C 1
ATOM 1511 O O . VAL A 1 179 ? 1.583 4.164 18.25 1 57.53 179 VAL A O 1
ATOM 1514 N N . ASN A 1 180 ? 1.166 4.465 20.219 1 58.47 180 ASN A N 1
ATOM 1515 C CA . ASN A 1 180 ? 1.811 3.188 20.516 1 58.47 180 ASN A CA 1
ATOM 1516 C C . ASN A 1 180 ? 0.806 2.039 20.5 1 58.47 180 ASN A C 1
ATOM 1518 O O . ASN A 1 180 ? 0.384 1.575 21.562 1 58.47 180 ASN A O 1
ATOM 1522 N N . LYS A 1 181 ? 0.382 1.771 19.297 1 69.19 181 LYS A N 1
ATOM 1523 C CA . LYS A 1 181 ? -0.524 0.626 19.297 1 69.19 181 LYS A CA 1
ATOM 1524 C C . LYS A 1 181 ? -0.076 -0.438 18.297 1 69.19 181 LYS A C 1
ATOM 1526 O O . LYS A 1 181 ? 0.668 -0.144 17.359 1 69.19 181 LYS A O 1
ATOM 1531 N N . ASN A 1 182 ? -0.273 -1.729 18.703 1 81.19 182 ASN A N 1
ATOM 1532 C CA . ASN A 1 182 ? -0.037 -2.799 17.734 1 81.19 182 ASN A CA 1
ATOM 1533 C C . ASN A 1 182 ? -0.999 -2.711 16.547 1 81.19 182 ASN A C 1
ATOM 1535 O O . ASN A 1 182 ? -1.921 -1.895 16.562 1 81.19 182 ASN A O 1
ATOM 1539 N N . GLY A 1 183 ? -0.665 -3.418 15.562 1 86.06 183 GLY A N 1
ATOM 1540 C CA . GLY A 1 183 ? -1.424 -3.371 14.32 1 86.06 183 GLY A CA 1
ATOM 1541 C C . GLY A 1 183 ? -2.891 -3.709 14.508 1 86.06 183 GLY A C 1
ATOM 1542 O O . GLY A 1 183 ? -3.758 -3.104 13.875 1 86.06 183 GLY A O 1
ATOM 1543 N N . SER A 1 184 ? -3.195 -4.672 15.375 1 87.44 184 SER A N 1
ATOM 1544 C CA . SER A 1 184 ? -4.574 -5.098 15.594 1 87.44 184 SER A CA 1
ATOM 1545 C C . SER A 1 184 ? -5.395 -3.992 16.25 1 87.44 184 SER A C 1
ATOM 1547 O O . SER A 1 184 ? -6.512 -3.701 15.82 1 87.44 184 SER A O 1
ATOM 1549 N N . THR A 1 185 ? -4.816 -3.402 17.234 1 87.31 185 THR A N 1
ATOM 1550 C CA . THR A 1 185 ? -5.488 -2.299 17.906 1 87.31 185 THR A CA 1
ATOM 1551 C C . THR A 1 185 ? -5.688 -1.121 16.969 1 87.31 185 THR A C 1
ATOM 1553 O O . THR A 1 185 ? -6.754 -0.499 16.953 1 87.31 185 THR A O 1
ATOM 1556 N N . THR A 1 186 ? -4.691 -0.871 16.188 1 89.31 186 THR A N 1
ATOM 1557 C CA . THR A 1 186 ? -4.762 0.205 15.203 1 89.31 186 THR A CA 1
ATOM 1558 C C . THR A 1 186 ? -5.91 -0.03 14.227 1 89.31 186 THR A C 1
ATOM 1560 O O . THR A 1 186 ? -6.691 0.881 13.945 1 89.31 186 THR A O 1
ATOM 1563 N N . LYS A 1 187 ? -6.02 -1.27 13.734 1 92.69 187 LYS A N 1
ATOM 1564 C CA . LYS A 1 187 ? -7.074 -1.599 12.773 1 92.69 187 LYS A CA 1
ATOM 1565 C C . LYS A 1 187 ? -8.453 -1.386 13.383 1 92.69 187 LYS A C 1
ATOM 1567 O O . LYS A 1 187 ? -9.359 -0.864 12.727 1 92.69 187 LYS A O 1
ATOM 1572 N N . GLU A 1 188 ? -8.617 -1.812 14.602 1 91.94 188 GLU A N 1
ATOM 1573 C CA . GLU A 1 188 ? -9.891 -1.644 15.281 1 91.94 188 GLU A CA 1
ATOM 1574 C C . GLU A 1 188 ? -10.266 -0.168 15.406 1 91.94 188 GLU A C 1
ATOM 1576 O O . GLU A 1 188 ? -11.406 0.215 15.148 1 91.94 188 GLU A O 1
ATOM 1581 N N . GLN A 1 189 ? -9.336 0.601 15.773 1 91.88 189 GLN A N 1
ATOM 1582 C CA . GLN A 1 189 ? -9.562 2.033 15.93 1 91.88 189 GLN A CA 1
ATOM 1583 C C . GLN A 1 189 ? -9.875 2.688 14.586 1 91.88 189 GLN A C 1
ATOM 1585 O O . GLN A 1 189 ? -10.789 3.512 14.492 1 91.88 189 GLN A O 1
ATOM 1590 N N . LEU A 1 190 ? -9.102 2.336 13.594 1 93.38 190 LEU A N 1
ATOM 1591 C CA . LEU A 1 190 ? -9.328 2.877 12.258 1 93.38 190 LEU A CA 1
ATOM 1592 C C . LEU A 1 190 ? -10.711 2.482 11.742 1 93.38 190 LEU A C 1
ATOM 1594 O O . LEU A 1 190 ? -11.422 3.312 11.172 1 93.38 190 LEU A O 1
ATOM 1598 N N . GLU A 1 191 ? -11.047 1.227 11.953 1 93.81 191 GLU A N 1
ATOM 1599 C CA . GLU A 1 191 ? -12.352 0.746 11.5 1 93.81 191 GLU A CA 1
ATOM 1600 C C . GLU A 1 191 ? -13.484 1.524 12.164 1 93.81 191 GLU A C 1
ATOM 1602 O O . GLU A 1 191 ? -14.445 1.906 11.5 1 93.81 191 GLU A O 1
ATOM 1607 N N . ASP A 1 192 ? -13.367 1.724 13.422 1 93.44 192 ASP A N 1
ATOM 1608 C CA . ASP A 1 192 ? -14.383 2.477 14.148 1 93.44 192 ASP A CA 1
ATOM 1609 C C . ASP A 1 192 ? -14.508 3.9 13.609 1 93.44 192 ASP A C 1
ATOM 1611 O O . ASP A 1 192 ? -15.617 4.387 13.383 1 93.44 192 ASP A O 1
ATOM 1615 N N . ALA A 1 193 ? -13.398 4.559 13.414 1 93.69 193 ALA A N 1
ATOM 1616 C CA . ALA A 1 193 ? -13.383 5.922 12.898 1 93.69 193 ALA A CA 1
ATOM 1617 C C . ALA A 1 193 ? -13.961 5.977 11.484 1 93.69 193 ALA A C 1
ATOM 1619 O O . ALA A 1 193 ? -14.734 6.883 11.156 1 93.69 193 ALA A O 1
ATOM 1620 N N . LEU A 1 194 ? -13.562 4.996 10.656 1 96.5 194 LEU A N 1
ATOM 1621 C CA . LEU A 1 194 ? -14.055 4.922 9.281 1 96.5 194 LEU A CA 1
ATOM 1622 C C . LEU A 1 194 ? -15.562 4.715 9.258 1 96.5 194 LEU A C 1
ATOM 1624 O O . LEU A 1 194 ? -16.266 5.355 8.477 1 96.5 194 LEU A O 1
ATOM 1628 N N . ARG A 1 195 ? -16 3.869 10.094 1 94.5 195 ARG A N 1
ATOM 1629 C CA . ARG A 1 195 ? -17.438 3.58 10.18 1 94.5 195 ARG A CA 1
ATOM 1630 C C . ARG A 1 195 ? -18.219 4.828 10.562 1 94.5 195 ARG A C 1
ATOM 1632 O O . ARG A 1 195 ? -19.312 5.059 10.047 1 94.5 195 ARG A O 1
ATOM 1639 N N . LYS A 1 196 ? -17.703 5.695 11.383 1 92.94 196 LYS A N 1
ATOM 1640 C CA . LYS A 1 196 ? -18.375 6.879 11.914 1 92.94 196 LYS A CA 1
ATOM 1641 C C . LYS A 1 196 ? -18.219 8.07 10.969 1 92.94 196 LYS A C 1
ATOM 1643 O O . LYS A 1 196 ? -18.797 9.133 11.203 1 92.94 196 LYS A O 1
ATOM 1648 N N . SER A 1 197 ? -17.469 7.93 9.906 1 95.81 197 SER A N 1
ATOM 1649 C CA . SER A 1 197 ? -17.156 9.055 9.031 1 95.81 197 SER A CA 1
ATOM 1650 C C . SER A 1 197 ? -18.094 9.078 7.82 1 95.81 197 SER A C 1
ATOM 1652 O O . SER A 1 197 ? -18.375 8.031 7.234 1 95.81 197 SER A O 1
ATOM 1654 N N . ASP A 1 198 ? -18.531 10.266 7.457 1 96.5 198 ASP A N 1
ATOM 1655 C CA . ASP A 1 198 ? -19.406 10.461 6.312 1 96.5 198 ASP A CA 1
ATOM 1656 C C . ASP A 1 198 ? -18.609 10.609 5.02 1 96.5 198 ASP A C 1
ATOM 1658 O O . ASP A 1 198 ? -19.109 10.305 3.936 1 96.5 198 ASP A O 1
ATOM 1662 N N . GLN A 1 199 ? -17.406 11.117 5.152 1 97.5 199 GLN A N 1
ATOM 1663 C CA . GLN A 1 199 ? -16.531 11.422 4.02 1 97.5 199 GLN A CA 1
ATOM 1664 C C . GLN A 1 199 ? -15.125 10.875 4.246 1 97.5 199 GLN A C 1
ATOM 1666 O O . GLN A 1 199 ? -14.703 10.688 5.387 1 97.5 199 GLN A O 1
ATOM 1671 N N . PHE A 1 200 ? -14.492 10.547 3.135 1 98.31 200 PHE A N 1
ATOM 1672 C CA . PHE A 1 200 ? -13.102 10.086 3.154 1 98.31 200 PHE A CA 1
ATOM 1673 C C . PHE A 1 200 ? -12.211 11.039 2.363 1 98.31 200 PHE A C 1
ATOM 1675 O O . PHE A 1 200 ? -12.492 11.344 1.203 1 98.31 200 PHE A O 1
ATOM 1682 N N . LEU A 1 201 ? -11.125 11.555 2.98 1 97.94 201 LEU A N 1
ATOM 1683 C CA . LEU A 1 201 ? -10.188 12.453 2.324 1 97.94 201 LEU A CA 1
ATOM 1684 C C . LEU A 1 201 ? -8.773 11.883 2.359 1 97.94 201 LEU A C 1
ATOM 1686 O O . LEU A 1 201 ? -8.211 11.656 3.436 1 97.94 201 LEU A O 1
ATOM 1690 N N . PHE A 1 202 ? -8.227 11.633 1.216 1 97.12 202 PHE A N 1
ATOM 1691 C CA . PHE A 1 202 ? -6.852 11.172 1.095 1 97.12 202 PHE A CA 1
ATOM 1692 C C . PHE A 1 202 ? -5.906 12.344 0.842 1 97.12 202 PHE A C 1
ATOM 1694 O O . PHE A 1 202 ? -6.086 13.102 -0.115 1 97.12 202 PHE A O 1
ATOM 1701 N N . LEU A 1 203 ? -4.922 12.477 1.694 1 95.31 203 LEU A N 1
ATOM 1702 C CA . LEU A 1 203 ? -3.908 13.516 1.546 1 95.31 203 LEU A CA 1
ATOM 1703 C C . LEU A 1 203 ? -2.74 13.023 0.702 1 95.31 203 LEU A C 1
ATOM 1705 O O . LEU A 1 203 ? -1.909 12.242 1.18 1 95.31 203 LEU A O 1
ATOM 1709 N N . ARG A 1 204 ? -2.678 13.508 -0.468 1 91.31 204 ARG A N 1
ATOM 1710 C CA . ARG A 1 204 ? -1.599 13.125 -1.37 1 91.31 204 ARG A CA 1
ATOM 1711 C C . ARG A 1 204 ? -0.328 13.914 -1.072 1 91.31 204 ARG A C 1
ATOM 1713 O O . ARG A 1 204 ? -0.331 15.141 -1.12 1 91.31 204 ARG A O 1
ATOM 1720 N N . THR A 1 205 ? 0.677 13.234 -0.707 1 86.44 205 THR A N 1
ATOM 1721 C CA . THR A 1 205 ? 2.002 13.805 -0.488 1 86.44 205 THR A CA 1
ATOM 1722 C C . THR A 1 205 ? 3.09 12.852 -0.971 1 86.44 205 THR A C 1
ATOM 1724 O O . THR A 1 205 ? 2.799 11.719 -1.367 1 86.44 205 THR A O 1
ATOM 1727 N N . THR A 1 206 ? 4.34 13.281 -0.93 1 79.5 206 THR A N 1
ATOM 1728 C CA . THR A 1 206 ? 5.461 12.422 -1.29 1 79.5 206 THR A CA 1
ATOM 1729 C C . THR A 1 206 ? 5.645 11.312 -0.256 1 79.5 206 THR A C 1
ATOM 1731 O O . THR A 1 206 ? 6.32 10.312 -0.521 1 79.5 206 THR A O 1
ATOM 1734 N N . ASN A 1 207 ? 4.961 11.539 0.862 1 82.25 207 ASN A N 1
ATOM 1735 C CA . ASN A 1 207 ? 5.082 10.547 1.926 1 82.25 207 ASN A CA 1
ATOM 1736 C C . ASN A 1 207 ? 3.971 9.508 1.852 1 82.25 207 ASN A C 1
ATOM 1738 O O . ASN A 1 207 ? 4.156 8.359 2.27 1 82.25 207 ASN A O 1
ATOM 1742 N N . SER A 1 208 ? 2.85 9.93 1.39 1 89.12 208 SER A N 1
ATOM 1743 C CA . SER A 1 208 ? 1.716 9.016 1.323 1 89.12 208 SER A CA 1
ATOM 1744 C C . SER A 1 208 ? 1.738 8.195 0.035 1 89.12 208 SER A C 1
ATOM 1746 O O . SER A 1 208 ? 1.107 7.141 -0.048 1 89.12 208 SER A O 1
ATOM 1748 N N . GLU A 1 209 ? 2.473 8.734 -0.98 1 87.38 209 GLU A N 1
ATOM 1749 C CA . GLU A 1 209 ? 2.664 8.047 -2.254 1 87.38 209 GLU A CA 1
ATOM 1750 C C . GLU A 1 209 ? 4.148 7.883 -2.574 1 87.38 209 GLU A C 1
ATOM 1752 O O . GLU A 1 209 ? 4.898 8.859 -2.586 1 87.38 209 GLU A O 1
ATOM 1757 N N . LEU A 1 210 ? 4.555 6.707 -2.723 1 80.56 210 LEU A N 1
ATOM 1758 C CA . LEU A 1 210 ? 5.938 6.441 -3.1 1 80.56 210 LEU A CA 1
ATOM 1759 C C . LEU A 1 210 ? 6.094 6.43 -4.617 1 80.56 210 LEU A C 1
ATOM 1761 O O . LEU A 1 210 ? 5.348 5.742 -5.316 1 80.56 210 LEU A O 1
ATOM 1765 N N . ARG A 1 211 ? 6.953 7.273 -4.984 1 72.69 211 ARG A N 1
ATOM 1766 C CA . ARG A 1 211 ? 7.215 7.359 -6.418 1 72.69 211 ARG A CA 1
ATOM 1767 C C . ARG A 1 211 ? 8.492 6.609 -6.789 1 72.69 211 ARG A C 1
ATOM 1769 O O . ARG A 1 211 ? 9.562 6.902 -6.262 1 72.69 211 ARG A O 1
ATOM 1776 N N . MET A 1 212 ? 8.336 5.48 -7.332 1 67.06 212 MET A N 1
ATOM 1777 C CA . MET A 1 212 ? 9.461 4.727 -7.879 1 67.06 212 MET A CA 1
ATOM 1778 C C . MET A 1 212 ? 9.43 4.742 -9.406 1 67.06 212 MET A C 1
ATOM 1780 O O . MET A 1 212 ? 8.406 5.051 -10.008 1 67.06 212 MET A O 1
ATOM 1784 N N . PRO A 1 213 ? 10.688 4.625 -9.891 1 59.84 213 PRO A N 1
ATOM 1785 C CA . PRO A 1 213 ? 10.68 4.582 -11.352 1 59.84 213 PRO A CA 1
ATOM 1786 C C . PRO A 1 213 ? 9.617 3.643 -11.906 1 59.84 213 PRO A C 1
ATOM 1788 O O . PRO A 1 213 ? 9.594 2.455 -11.57 1 59.84 213 PRO A O 1
ATOM 1791 N N . GLY A 1 214 ? 8.719 4.23 -12.609 1 56.31 214 GLY A N 1
ATOM 1792 C CA . GLY A 1 214 ? 7.727 3.475 -13.352 1 56.31 214 GLY A CA 1
ATOM 1793 C C . GLY A 1 214 ? 6.508 3.109 -12.531 1 56.31 214 GLY A C 1
ATOM 1794 O O . GLY A 1 214 ? 5.562 2.51 -13.039 1 56.31 214 GLY A O 1
ATOM 1795 N N . SER A 1 215 ? 6.617 3.424 -11.18 1 63.88 215 SER A N 1
ATOM 1796 C CA . SER A 1 215 ? 5.457 3.01 -10.406 1 63.88 215 SER A CA 1
ATOM 1797 C C . SER A 1 215 ? 5.18 3.982 -9.258 1 63.88 215 SER A C 1
ATOM 1799 O O . SER A 1 215 ? 6.109 4.586 -8.719 1 63.88 215 SER A O 1
ATOM 1801 N N . HIS A 1 216 ? 3.975 4.285 -9.102 1 77.25 216 HIS A N 1
ATOM 1802 C CA . HIS A 1 216 ? 3.48 5.078 -7.98 1 77.25 216 HIS A CA 1
ATOM 1803 C C . HIS A 1 216 ? 2.572 4.254 -7.078 1 77.25 216 HIS A C 1
ATOM 1805 O O . HIS A 1 216 ? 1.677 3.555 -7.559 1 77.25 216 HIS A O 1
ATOM 1811 N N . PHE A 1 217 ? 3.031 4.219 -5.754 1 86.12 217 PHE A N 1
ATOM 1812 C CA . PHE A 1 217 ? 2.268 3.387 -4.832 1 86.12 217 PHE A CA 1
ATOM 1813 C C . PHE A 1 217 ? 1.799 4.199 -3.631 1 86.12 217 PHE A C 1
ATOM 1815 O O . PHE A 1 217 ? 2.555 5.008 -3.09 1 86.12 217 PHE A O 1
ATOM 1822 N N . ILE A 1 218 ? 0.566 4.035 -3.365 1 92.25 218 ILE A N 1
ATOM 1823 C CA . ILE A 1 218 ? 0.042 4.551 -2.105 1 92.25 218 ILE A CA 1
ATOM 1824 C C . ILE A 1 218 ? 0.477 3.645 -0.957 1 92.25 218 ILE A C 1
ATOM 1826 O O . ILE A 1 218 ? 0.449 2.418 -1.081 1 92.25 218 ILE A O 1
ATOM 1830 N N . ARG A 1 219 ? 0.872 4.219 0.156 1 91.38 219 ARG A N 1
ATOM 1831 C CA . ARG A 1 219 ? 1.333 3.467 1.32 1 91.38 219 ARG A CA 1
ATOM 1832 C C . ARG A 1 219 ? 0.26 2.498 1.807 1 91.38 219 ARG A C 1
ATOM 1834 O O . ARG A 1 219 ? -0.935 2.777 1.688 1 91.38 219 ARG A O 1
ATOM 1841 N N . GLN A 1 220 ? 0.695 1.478 2.455 1 93.12 220 GLN A N 1
ATOM 1842 C CA . GLN A 1 220 ? -0.152 0.326 2.748 1 93.12 220 GLN A CA 1
ATOM 1843 C C . GLN A 1 220 ? -1.309 0.714 3.666 1 93.12 220 GLN A C 1
ATOM 1845 O O . GLN A 1 220 ? -2.438 0.257 3.479 1 93.12 220 GLN A O 1
ATOM 1850 N N . TRP A 1 221 ? -1.135 1.476 4.699 1 93.88 221 TRP A N 1
ATOM 1851 C CA . TRP A 1 221 ? -2.207 1.811 5.629 1 93.88 221 TRP A CA 1
ATOM 1852 C C . TRP A 1 221 ? -3.242 2.711 4.965 1 93.88 221 TRP A C 1
ATOM 1854 O O .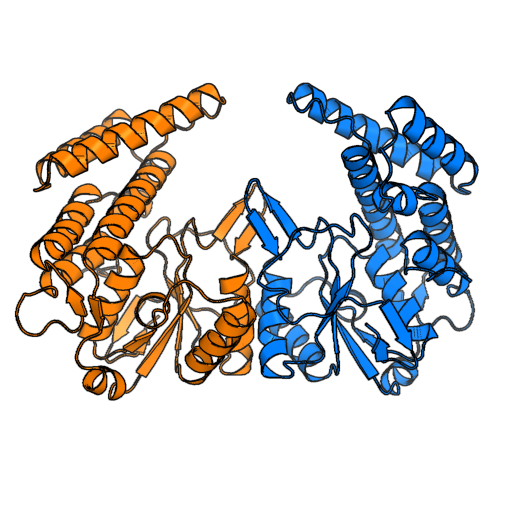 TRP A 1 221 ? -4.445 2.559 5.195 1 93.88 221 TRP A O 1
ATOM 1864 N N . CYS A 1 222 ? -2.748 3.635 4.195 1 96.19 222 CYS A N 1
ATOM 1865 C CA . CYS A 1 222 ? -3.682 4.469 3.443 1 96.19 222 CYS A CA 1
ATOM 1866 C C . CYS A 1 222 ? -4.535 3.619 2.508 1 96.19 222 CYS A C 1
ATOM 1868 O O . CYS A 1 222 ? -5.754 3.789 2.451 1 96.19 222 CYS A O 1
ATOM 1870 N N . ALA A 1 223 ? -3.842 2.738 1.786 1 96.5 223 ALA A N 1
ATOM 1871 C CA . ALA A 1 223 ? -4.57 1.856 0.876 1 96.5 223 ALA A CA 1
ATOM 1872 C C . ALA A 1 223 ? -5.562 0.983 1.638 1 96.5 223 ALA A C 1
ATOM 1874 O O . ALA A 1 223 ? -6.688 0.766 1.179 1 96.5 223 ALA A O 1
ATOM 1875 N N . TRP A 1 224 ? -5.145 0.452 2.764 1 97.12 224 TRP A N 1
ATOM 1876 C CA . TRP A 1 224 ? -6.008 -0.345 3.629 1 97.12 224 TRP A CA 1
ATOM 1877 C C . TRP A 1 224 ? -7.246 0.444 4.039 1 97.12 224 TRP A C 1
ATOM 1879 O O . TRP A 1 224 ? -8.367 -0.069 3.977 1 97.12 224 TRP A O 1
ATOM 1889 N N . GLU A 1 225 ? -7.07 1.709 4.41 1 97.56 225 GLU A N 1
ATOM 1890 C CA . GLU A 1 225 ? -8.172 2.58 4.809 1 97.56 225 GLU A CA 1
ATOM 1891 C C . GLU A 1 225 ? -9.141 2.803 3.652 1 97.56 225 GLU A C 1
ATOM 1893 O O . GLU A 1 225 ? -10.359 2.805 3.848 1 97.56 225 GLU A O 1
ATOM 1898 N N . MET A 1 226 ? -8.594 3.02 2.498 1 97.56 226 MET A N 1
ATOM 1899 C CA . MET A 1 226 ? -9.414 3.223 1.307 1 97.56 226 MET A CA 1
ATOM 1900 C C . MET A 1 226 ? -10.281 1.998 1.024 1 97.56 226 MET A C 1
ATOM 1902 O O . MET A 1 226 ? -11.461 2.129 0.697 1 97.56 226 MET A O 1
ATOM 1906 N N . GLY A 1 227 ? -9.641 0.805 1.124 1 97.31 227 GLY A N 1
ATOM 1907 C CA . GLY A 1 227 ? -10.383 -0.426 0.912 1 97.31 227 GLY A CA 1
ATOM 1908 C C . GLY A 1 227 ? -11.492 -0.636 1.928 1 97.31 227 GLY A C 1
ATOM 1909 O O . GLY A 1 227 ? -12.594 -1.064 1.574 1 97.31 227 GLY A O 1
ATOM 1910 N N . ASN A 1 228 ? -11.195 -0.36 3.184 1 97.25 228 ASN A N 1
ATOM 1911 C CA . ASN A 1 228 ? -12.18 -0.474 4.254 1 97.25 228 ASN A CA 1
ATOM 1912 C C . ASN A 1 228 ? -13.367 0.453 4.023 1 97.25 228 ASN A C 1
ATOM 1914 O O . ASN A 1 228 ? -14.523 0.012 4.059 1 97.25 228 ASN A O 1
ATOM 1918 N N . TYR A 1 229 ? -13.102 1.711 3.693 1 97.69 229 TYR A N 1
ATOM 1919 C CA . TYR A 1 229 ? -14.156 2.713 3.541 1 97.69 229 TYR A CA 1
ATOM 1920 C C . TYR A 1 229 ? -14.992 2.436 2.303 1 97.69 229 TYR A C 1
ATOM 1922 O O . TYR A 1 229 ? -16.188 2.779 2.26 1 97.69 229 TYR A O 1
ATOM 1930 N N . TYR A 1 230 ? -14.359 1.771 1.312 1 95.81 230 TYR A N 1
ATOM 1931 C CA . TYR A 1 230 ? -15.055 1.463 0.066 1 95.81 230 TYR A CA 1
ATOM 1932 C C . TYR A 1 230 ? -16.312 0.635 0.33 1 95.81 230 TYR A C 1
ATOM 1934 O O . TYR A 1 230 ? -17.312 0.78 -0.368 1 95.81 230 TYR A O 1
ATOM 1942 N N . THR A 1 231 ? -16.25 -0.192 1.316 1 94.12 231 THR A N 1
ATOM 1943 C CA . THR A 1 231 ? -17.391 -1.048 1.633 1 94.12 231 THR A CA 1
ATOM 1944 C C . THR A 1 231 ? -18.547 -0.228 2.209 1 94.12 231 THR A C 1
ATOM 1946 O O . THR A 1 231 ? -19.688 -0.664 2.186 1 94.12 231 THR A O 1
ATOM 1949 N N . LYS A 1 232 ? -18.25 0.876 2.75 1 91.06 232 LYS A N 1
ATOM 1950 C CA . LYS A 1 232 ? -19.234 1.724 3.424 1 91.06 232 LYS A CA 1
ATOM 1951 C C . LYS A 1 232 ? -19.844 2.73 2.457 1 91.06 232 LYS A C 1
ATOM 1953 O O . LYS A 1 232 ? -21.062 2.918 2.441 1 91.06 232 LYS A O 1
ATOM 1958 N N . ASN A 1 233 ? -18.984 3.338 1.762 1 90.75 233 ASN A N 1
ATOM 1959 C CA . ASN A 1 233 ? -19.422 4.402 0.861 1 90.75 233 ASN A CA 1
ATOM 1960 C C . ASN A 1 233 ? -18.547 4.473 -0.386 1 90.75 233 ASN A C 1
ATOM 1962 O O . ASN A 1 233 ? -17.359 4.762 -0.294 1 90.75 233 ASN A O 1
ATOM 1966 N N . LYS A 1 234 ? -19.125 4.34 -1.522 1 84.94 234 LYS A N 1
ATOM 1967 C CA . LYS A 1 234 ? -18.375 4.273 -2.777 1 84.94 234 LYS A CA 1
ATOM 1968 C C . LYS A 1 234 ? -18.281 5.648 -3.432 1 84.94 234 LYS A C 1
ATOM 1970 O O . LYS A 1 234 ? -17.5 5.84 -4.375 1 84.94 234 LYS A O 1
ATOM 1975 N N . ARG A 1 235 ? -18.953 6.688 -2.844 1 89.81 235 ARG A N 1
ATOM 1976 C CA . ARG A 1 235 ? -19.078 7.953 -3.553 1 89.81 235 ARG A CA 1
ATOM 1977 C C . ARG A 1 235 ? -18.344 9.07 -2.809 1 89.81 235 ARG A C 1
ATOM 1979 O O . ARG A 1 235 ? -17.656 9.883 -3.424 1 89.81 235 ARG A O 1
ATOM 1986 N N . GLU A 1 236 ? -18.422 9.172 -1.488 1 94.56 236 GLU A N 1
ATOM 1987 C CA . GLU A 1 236 ? -17.922 10.297 -0.706 1 94.56 236 GLU A CA 1
ATOM 1988 C C . GLU A 1 236 ? -16.422 10.141 -0.418 1 94.56 236 GLU A C 1
ATOM 1990 O O . GLU A 1 236 ? -16 10.227 0.735 1 94.56 236 GLU A O 1
ATOM 1995 N N . LYS A 1 237 ? -15.695 9.922 -1.506 1 96.88 237 LYS A N 1
ATOM 1996 C CA . LYS A 1 237 ? -14.25 9.773 -1.42 1 96.88 237 LYS A CA 1
ATOM 1997 C C . LYS A 1 237 ? -13.531 10.898 -2.156 1 96.88 237 LYS A C 1
ATOM 1999 O O . LYS A 1 237 ? -13.82 11.164 -3.326 1 96.88 237 LYS A O 1
ATOM 2004 N N . TYR A 1 238 ? -12.562 11.578 -1.503 1 96.94 238 TYR A N 1
ATOM 2005 C CA . TYR A 1 238 ? -11.898 12.766 -2.02 1 96.94 238 TYR A CA 1
ATOM 2006 C C . TYR A 1 238 ? -10.391 12.68 -1.812 1 96.94 238 TYR A C 1
ATOM 2008 O O . TYR A 1 238 ? -9.906 11.867 -1.02 1 96.94 238 TYR A O 1
ATOM 2016 N N . TYR A 1 239 ? -9.672 13.406 -2.59 1 95 239 TYR A N 1
ATOM 2017 C CA . TYR A 1 239 ? -8.242 13.586 -2.352 1 95 239 TYR A CA 1
ATOM 2018 C C . TYR A 1 239 ? -7.852 15.055 -2.461 1 95 239 TYR A C 1
ATOM 2020 O O . TYR A 1 239 ? -8.594 15.859 -3.037 1 95 239 TYR A O 1
ATOM 2028 N N . THR A 1 240 ? -6.836 15.414 -1.805 1 92.88 240 THR A N 1
ATOM 2029 C CA . THR A 1 240 ? -6.242 16.734 -1.937 1 92.88 240 THR A CA 1
ATOM 2030 C C . THR A 1 240 ? -4.719 16.641 -1.96 1 92.88 240 THR A C 1
ATOM 2032 O O . THR A 1 240 ? -4.141 15.688 -1.447 1 92.88 240 THR A O 1
ATOM 2035 N N . SER A 1 241 ? -4.109 17.547 -2.605 1 88.44 241 SER A N 1
ATOM 2036 C CA . SER A 1 241 ? -2.654 17.609 -2.713 1 88.44 241 SER A CA 1
ATOM 2037 C C . SER A 1 241 ? -2.145 19.031 -2.475 1 88.44 241 SER A C 1
ATOM 2039 O O . SER A 1 241 ? -2.797 20 -2.855 1 88.44 241 SER A O 1
ATOM 2041 N N . PHE A 1 242 ? -0.979 19.141 -1.796 1 81.75 242 PHE A N 1
ATOM 2042 C CA . PHE A 1 242 ? -0.407 20.453 -1.498 1 81.75 242 PHE A CA 1
ATOM 2043 C C . PHE A 1 242 ? 1.015 20.562 -2.037 1 81.75 242 PHE A C 1
ATOM 2045 O O . PHE A 1 242 ? 1.893 21.125 -1.38 1 81.75 242 PHE A O 1
ATOM 2052 N N . TYR A 1 243 ? 1.312 19.922 -3.08 1 79.44 243 TYR A N 1
ATOM 2053 C CA . TYR A 1 243 ? 2.576 20 -3.805 1 79.44 243 TYR A CA 1
ATOM 2054 C C . TYR A 1 243 ? 2.336 20.172 -5.301 1 79.44 243 TYR A C 1
ATOM 2056 O O . TYR A 1 243 ? 1.66 21.109 -5.73 1 79.44 243 TYR A O 1
ATOM 2064 N N . ASP A 1 244 ? 2.855 19.234 -6.043 1 72.94 244 ASP A N 1
ATOM 2065 C CA . ASP A 1 244 ? 2.637 19.234 -7.488 1 72.94 244 ASP A CA 1
ATOM 2066 C C . ASP A 1 244 ? 1.271 18.641 -7.832 1 72.94 244 ASP A C 1
ATOM 2068 O O . ASP A 1 244 ? 1.054 17.438 -7.684 1 72.94 244 ASP A O 1
ATOM 2072 N N . LYS A 1 245 ? 0.346 19.578 -8.172 1 72.62 245 LYS A N 1
ATOM 2073 C CA . LYS A 1 245 ? -1.021 19.141 -8.453 1 72.62 245 LYS A CA 1
ATOM 2074 C C . LYS A 1 245 ? -1.105 18.406 -9.781 1 72.62 245 LYS A C 1
ATOM 2076 O O . LYS A 1 245 ? -2.141 17.828 -10.117 1 72.62 245 LYS A O 1
ATOM 2081 N N . ASN A 1 246 ? 0.015 18.438 -10.523 1 69.44 246 ASN A N 1
ATOM 2082 C CA . ASN A 1 246 ? 0.098 17.594 -11.711 1 69.44 246 ASN A CA 1
ATOM 2083 C C . ASN A 1 246 ? 0.521 16.172 -11.359 1 69.44 246 ASN A C 1
ATOM 2085 O O . ASN A 1 246 ? 1.36 15.578 -12.039 1 69.44 246 ASN A O 1
ATOM 2089 N N . GLU A 1 247 ? -0.12 15.688 -10.422 1 69.25 247 GLU A N 1
ATOM 2090 C CA . GLU A 1 247 ? 0.26 14.398 -9.852 1 69.25 247 GLU A CA 1
ATOM 2091 C C . GLU A 1 247 ? -0.099 13.25 -10.789 1 69.25 247 GLU A C 1
ATOM 2093 O O . GLU A 1 247 ? -1.093 13.328 -11.516 1 69.25 247 GLU A O 1
ATOM 2098 N N . PRO A 1 248 ? 0.843 12.305 -10.727 1 72.81 248 PRO A N 1
ATOM 2099 C CA . PRO A 1 248 ? 0.591 11.148 -11.586 1 72.81 248 PRO A CA 1
ATOM 2100 C C . PRO A 1 248 ? -0.706 10.422 -11.234 1 72.81 248 PRO A C 1
ATOM 2102 O O . PRO A 1 248 ? -1.156 10.477 -10.094 1 72.81 248 PRO A O 1
ATOM 2105 N N . ARG A 1 249 ? -1.163 9.914 -12.195 1 80.25 249 ARG A N 1
ATOM 2106 C CA . ARG A 1 249 ? -2.379 9.125 -12.031 1 80.25 249 ARG A CA 1
ATOM 2107 C C . ARG A 1 249 ? -2.109 7.875 -11.203 1 80.25 249 ARG A C 1
ATOM 2109 O O . ARG A 1 249 ? -1.044 7.262 -11.312 1 80.25 249 ARG A O 1
ATOM 2116 N N . ASN A 1 250 ? -2.977 7.543 -10.32 1 88.75 250 ASN A N 1
ATOM 2117 C CA . ASN A 1 250 ? -3.004 6.293 -9.57 1 88.75 250 ASN A CA 1
ATOM 2118 C C . ASN A 1 250 ? -4.359 5.602 -9.688 1 88.75 250 ASN A C 1
ATOM 2120 O O . ASN A 1 250 ? -5.391 6.188 -9.344 1 88.75 250 ASN A O 1
ATOM 2124 N N . ASP A 1 251 ? -4.367 4.402 -10.07 1 88.12 251 ASP A N 1
ATOM 2125 C CA . ASP A 1 251 ? -5.605 3.682 -10.336 1 88.12 251 ASP A CA 1
ATOM 2126 C C . ASP A 1 251 ? -6.445 3.543 -9.062 1 88.12 251 ASP A C 1
ATOM 2128 O O . ASP A 1 251 ? -7.676 3.473 -9.133 1 88.12 251 ASP A O 1
ATOM 2132 N N . LEU A 1 252 ? -5.801 3.496 -7.934 1 91.94 252 LEU A N 1
ATOM 2133 C CA . LEU A 1 252 ? -6.535 3.371 -6.68 1 91.94 252 LEU A CA 1
ATOM 2134 C C . LEU A 1 252 ? -7.387 4.609 -6.422 1 91.94 252 LEU A C 1
ATOM 2136 O O . LEU A 1 252 ? -8.312 4.574 -5.609 1 91.94 252 LEU A O 1
ATOM 2140 N N . LEU A 1 253 ? -7.012 5.688 -7.035 1 92.19 253 LEU A N 1
ATOM 2141 C CA . LEU A 1 253 ? -7.738 6.938 -6.832 1 92.19 253 LEU A CA 1
ATOM 2142 C C . LEU A 1 253 ? -8.805 7.129 -7.902 1 92.19 253 LEU A C 1
ATOM 2144 O O . LEU A 1 253 ? -9.5 8.148 -7.914 1 92.19 253 LEU A O 1
ATOM 2148 N N . ASP A 1 254 ? -8.93 6.008 -8.641 1 88.5 254 ASP A N 1
ATOM 2149 C CA . ASP A 1 254 ? -10.031 6.078 -9.594 1 88.5 254 ASP A CA 1
ATOM 2150 C C . ASP A 1 254 ? -11.375 6.23 -8.883 1 88.5 254 ASP A C 1
ATOM 2152 O O . ASP A 1 254 ? -11.648 5.527 -7.906 1 88.5 254 ASP A O 1
ATOM 2156 N N . SER A 1 255 ? -12.195 7.164 -9.07 1 88.06 255 SER A N 1
ATOM 2157 C CA . SER A 1 255 ? -13.516 7.457 -8.523 1 88.06 255 SER A CA 1
ATOM 2158 C C . SER A 1 255 ? -13.438 8.492 -7.41 1 88.06 255 SER A C 1
ATOM 2160 O O . SER A 1 255 ? -14.453 8.852 -6.816 1 88.06 255 SER A O 1
ATOM 2162 N N . PHE A 1 256 ? -12.141 8.75 -6.953 1 94.19 256 PHE A N 1
ATOM 2163 C CA . PHE A 1 256 ? -11.992 9.852 -6.012 1 94.19 256 PHE A CA 1
ATOM 2164 C C . PHE A 1 256 ? -12.164 11.195 -6.715 1 94.19 256 PHE A C 1
ATOM 2166 O O . PHE A 1 256 ? -11.828 11.328 -7.895 1 94.19 256 PHE A O 1
ATOM 2173 N N . LYS A 1 257 ? -12.664 12.141 -6.004 1 93.88 257 LYS A N 1
ATOM 2174 C CA . LYS A 1 257 ? -12.828 13.5 -6.523 1 93.88 257 LYS A CA 1
ATOM 2175 C C . LYS A 1 257 ? -11.844 14.461 -5.855 1 93.88 257 LYS A C 1
ATOM 2177 O O . LYS A 1 257 ? -11.57 14.344 -4.66 1 93.88 257 LYS A O 1
ATOM 2182 N N . PRO A 1 258 ? -11.312 15.375 -6.594 1 92.38 258 PRO A N 1
ATOM 2183 C CA . PRO A 1 258 ? -10.422 16.359 -5.984 1 92.38 258 PRO A CA 1
ATOM 2184 C C . PRO A 1 258 ? -11.156 17.344 -5.082 1 92.38 258 PRO A C 1
ATOM 2186 O O . PRO A 1 258 ? -12.195 17.875 -5.473 1 92.38 258 PRO A O 1
ATOM 2189 N N . MET A 1 259 ? -10.695 17.562 -3.922 1 94.44 259 MET A N 1
ATOM 2190 C CA . MET A 1 259 ? -11.281 18.531 -3.014 1 94.44 259 MET A CA 1
ATOM 2191 C C . MET A 1 259 ? -10.938 19.953 -3.453 1 94.44 259 MET A C 1
ATOM 2193 O O . MET A 1 259 ? -9.758 20.297 -3.596 1 94.44 259 MET A O 1
ATOM 2197 N N . ARG A 1 260 ? -11.922 20.766 -3.584 1 91.88 260 ARG A N 1
ATOM 2198 C CA . ARG A 1 260 ? -11.719 22.172 -3.893 1 91.88 260 ARG A CA 1
ATOM 2199 C C . ARG A 1 260 ? -11.805 23.031 -2.635 1 91.88 260 ARG A C 1
ATOM 2201 O O . ARG A 1 260 ? -10.961 23.891 -2.408 1 91.88 260 ARG A O 1
ATOM 2208 N N . GLU A 1 261 ? -12.82 22.734 -1.875 1 93.75 261 GLU A N 1
ATOM 2209 C CA . GLU A 1 261 ? -13.055 23.469 -0.633 1 93.75 261 GLU A CA 1
ATOM 2210 C C . GLU A 1 261 ? -14.016 22.719 0.281 1 93.75 261 GLU A C 1
ATOM 2212 O O . GLU A 1 261 ? -14.516 21.641 -0.085 1 93.75 261 GLU A O 1
ATOM 2217 N N . VAL A 1 262 ? -14.148 23.188 1.446 1 94.69 262 VAL A N 1
ATOM 2218 C CA . VAL A 1 262 ? -15.117 22.656 2.395 1 94.69 262 VAL A CA 1
ATOM 2219 C C . VAL A 1 262 ? -16.156 23.734 2.715 1 94.69 262 VAL A C 1
ATOM 2221 O O . VAL A 1 262 ? -15.82 24.891 2.98 1 94.69 262 VAL A O 1
ATOM 2224 N N . VAL A 1 263 ? -17.453 23.391 2.59 1 94.12 263 VAL A N 1
ATOM 2225 C CA . VAL A 1 263 ? -18.562 24.266 2.906 1 94.12 263 VAL A CA 1
ATOM 2226 C C . VAL A 1 263 ? -19.516 23.562 3.871 1 94.12 263 VAL A C 1
ATOM 2228 O O . VAL A 1 263 ? -20.109 22.547 3.531 1 94.12 263 VAL A O 1
ATOM 2231 N N . GLN A 1 264 ? -19.688 24.078 5.09 1 93 264 GLN A N 1
ATOM 2232 C CA . GLN A 1 264 ? -20.547 23.531 6.121 1 93 264 GLN A CA 1
ATOM 2233 C C . GLN A 1 264 ? -20.25 22.047 6.359 1 93 264 GLN A C 1
ATOM 2235 O O . GLN A 1 264 ? -21.156 21.219 6.398 1 93 264 GLN A O 1
ATOM 2240 N N . GLY A 1 265 ? -18.984 21.781 6.371 1 93.75 265 GLY A N 1
ATOM 2241 C CA . GLY A 1 265 ? -18.516 20.438 6.711 1 93.75 265 GLY A CA 1
ATOM 2242 C C . GLY A 1 265 ? -18.469 19.5 5.52 1 93.75 265 GLY A C 1
ATOM 2243 O O . GLY A 1 265 ? -17.938 18.391 5.613 1 93.75 265 GLY A O 1
ATOM 2244 N N . GLU A 1 266 ? -18.969 19.953 4.391 1 95.25 266 GLU A N 1
ATOM 2245 C CA . GLU A 1 266 ? -19.016 19.109 3.203 1 95.25 266 GLU A CA 1
ATOM 2246 C C . GLU A 1 266 ? -17.891 19.438 2.232 1 95.25 266 GLU A C 1
ATOM 2248 O O . GLU A 1 266 ? -17.641 20.625 1.956 1 95.25 266 GLU A O 1
ATOM 2253 N N . ILE A 1 267 ? -17.219 18.406 1.788 1 95.94 267 ILE A N 1
ATOM 2254 C CA . ILE A 1 267 ? -16.172 18.594 0.796 1 95.94 267 ILE A CA 1
ATOM 2255 C C . ILE A 1 267 ? -16.797 18.875 -0.569 1 95.94 267 ILE A C 1
ATOM 2257 O O . ILE A 1 267 ? -17.672 18.141 -1.021 1 95.94 267 ILE A O 1
ATOM 2261 N N . GLN A 1 268 ? -16.359 20 -1.12 1 95 268 GLN A N 1
ATOM 2262 C CA . GLN A 1 268 ? -16.766 20.344 -2.479 1 95 268 GLN A CA 1
ATOM 2263 C C . GLN A 1 268 ? -15.664 20.031 -3.48 1 95 268 GLN A C 1
ATOM 2265 O O . GLN A 1 268 ? -14.477 20.188 -3.176 1 95 268 GLN A O 1
ATOM 2270 N N . TYR A 1 269 ? -16.062 19.609 -4.738 1 91.31 269 TYR A N 1
ATOM 2271 C CA . TYR A 1 269 ? -15.078 19.203 -5.73 1 91.31 269 TYR A CA 1
ATOM 2272 C C . TYR A 1 269 ? -15.305 19.922 -7.055 1 91.31 269 TYR A C 1
ATOM 2274 O O . TYR A 1 269 ? -16.391 20.422 -7.316 1 91.31 269 TYR A O 1
ATOM 2282 N N . MET B 1 1 ? 7.391 -38.75 9.961 1 22.83 1 MET B N 1
ATOM 2283 C CA . MET B 1 1 ? 7.051 -38.312 8.609 1 22.83 1 MET B CA 1
ATOM 2284 C C . MET B 1 1 ? 6.875 -36.781 8.555 1 22.83 1 MET B C 1
ATOM 2286 O O . MET B 1 1 ? 6.02 -36.25 9.25 1 22.83 1 MET B O 1
ATOM 2290 N N . GLY B 1 2 ? 7.836 -35.938 8.461 1 32.19 2 GLY B N 1
ATOM 2291 C CA . GLY B 1 2 ? 8.086 -34.562 8.859 1 32.19 2 GLY B CA 1
ATOM 2292 C C . GLY B 1 2 ? 7.094 -33.562 8.273 1 32.19 2 GLY B C 1
ATOM 2293 O O . GLY B 1 2 ? 6.359 -33.906 7.344 1 32.19 2 GLY B O 1
ATOM 2294 N N . PHE B 1 3 ? 6.77 -32.438 8.867 1 35.59 3 PHE B N 1
ATOM 2295 C CA . PHE B 1 3 ? 5.879 -31.328 8.539 1 35.59 3 PHE B CA 1
ATOM 2296 C C . PHE B 1 3 ? 5.988 -30.969 7.066 1 35.59 3 PHE B C 1
ATOM 2298 O O . PHE B 1 3 ? 7.02 -30.438 6.625 1 35.59 3 PHE B O 1
ATOM 2305 N N . SER B 1 4 ? 5.699 -31.797 6.023 1 46.81 4 SER B N 1
ATOM 2306 C CA . SER B 1 4 ? 5.648 -31.547 4.59 1 46.81 4 SER B CA 1
ATOM 2307 C C . SER B 1 4 ? 5.199 -30.109 4.289 1 46.81 4 SER B C 1
ATOM 2309 O O . SER B 1 4 ? 4.02 -29.781 4.434 1 46.81 4 SER B O 1
ATOM 2311 N N . PHE B 1 5 ? 5.992 -29.031 4.656 1 66.06 5 PHE B N 1
ATOM 2312 C CA . PHE B 1 5 ? 5.758 -27.594 4.5 1 66.06 5 PHE B CA 1
ATOM 2313 C C . PHE B 1 5 ? 5.5 -27.25 3.041 1 66.06 5 PHE B C 1
ATOM 2315 O O . PHE B 1 5 ? 6.059 -27.875 2.139 1 66.06 5 PHE B O 1
ATOM 2322 N N . LEU B 1 6 ? 4.363 -26.781 2.695 1 83.5 6 LEU B N 1
ATOM 2323 C CA . LEU B 1 6 ? 3.975 -26.234 1.396 1 83.5 6 LEU B CA 1
ATOM 2324 C C . LEU B 1 6 ? 5.102 -25.406 0.793 1 83.5 6 LEU B C 1
ATOM 2326 O O . LEU B 1 6 ? 5.488 -24.375 1.354 1 83.5 6 LEU B O 1
ATOM 2330 N N . THR B 1 7 ? 5.836 -26.141 -0.215 1 89.19 7 THR B N 1
ATOM 2331 C CA . THR B 1 7 ? 6.914 -25.453 -0.917 1 89.19 7 THR B CA 1
ATOM 2332 C C . THR B 1 7 ? 6.527 -25.172 -2.369 1 89.19 7 THR B C 1
ATOM 2334 O O . THR B 1 7 ? 5.586 -25.781 -2.887 1 89.19 7 THR B O 1
ATOM 2337 N N . ARG B 1 8 ? 7.285 -24.359 -3.031 1 91.94 8 ARG B N 1
ATOM 2338 C CA . ARG B 1 8 ? 7.059 -24.125 -4.453 1 91.94 8 ARG B CA 1
ATOM 2339 C C . ARG B 1 8 ? 7.258 -25.406 -5.262 1 91.94 8 ARG B C 1
ATOM 2341 O O . ARG B 1 8 ? 6.508 -25.672 -6.203 1 91.94 8 ARG B O 1
ATOM 2348 N N . TYR B 1 9 ? 8.305 -26.125 -4.809 1 92.81 9 TYR B N 1
ATOM 2349 C CA . TYR B 1 9 ? 8.586 -27.375 -5.5 1 92.81 9 TYR B CA 1
ATOM 2350 C C . TYR B 1 9 ? 7.375 -28.297 -5.477 1 92.81 9 TYR B C 1
ATOM 2352 O O . TYR B 1 9 ? 6.918 -28.766 -6.527 1 92.81 9 TYR B O 1
ATOM 2360 N N . ASN B 1 10 ? 6.832 -28.5 -4.289 1 92.56 10 ASN B N 1
ATOM 2361 C CA . ASN B 1 10 ? 5.691 -29.391 -4.145 1 92.56 10 ASN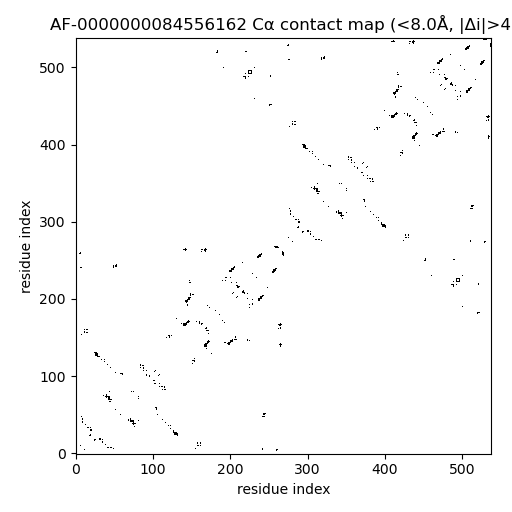 B CA 1
ATOM 2362 C C . ASN B 1 10 ? 4.461 -28.859 -4.875 1 92.56 10 ASN B C 1
ATOM 2364 O O . ASN B 1 10 ? 3.711 -29.625 -5.48 1 92.56 10 ASN B O 1
ATOM 2368 N N . LEU B 1 11 ? 4.289 -27.578 -4.84 1 94.31 11 LEU B N 1
ATOM 2369 C CA . LEU B 1 11 ? 3.15 -26.938 -5.496 1 94.31 11 LEU B CA 1
ATOM 2370 C C . LEU B 1 11 ? 3.227 -27.125 -7.008 1 94.31 11 LEU B C 1
ATOM 2372 O O . LEU B 1 11 ? 2.232 -27.469 -7.648 1 94.31 11 LEU B O 1
ATOM 2376 N N . PHE B 1 12 ? 4.398 -26.875 -7.543 1 96.38 12 PHE B N 1
ATOM 2377 C CA . PHE B 1 12 ? 4.574 -26.984 -8.984 1 96.38 12 PHE B CA 1
ATOM 2378 C C . PHE B 1 12 ? 4.441 -28.422 -9.453 1 96.38 12 PHE B C 1
ATOM 2380 O O . PHE B 1 12 ? 3.801 -28.703 -10.469 1 96.38 12 PHE B O 1
ATOM 2387 N N . MET B 1 13 ? 4.988 -29.375 -8.68 1 95.69 13 MET B N 1
ATOM 2388 C CA . MET B 1 13 ? 4.887 -30.781 -9.031 1 95.69 13 MET B CA 1
ATOM 2389 C C . MET B 1 13 ? 3.436 -31.25 -9.016 1 95.69 13 MET B C 1
ATOM 2391 O O . MET B 1 13 ? 2.98 -31.922 -9.945 1 95.69 13 MET B O 1
ATOM 2395 N N . GLU B 1 14 ? 2.795 -30.844 -7.98 1 94.69 14 GLU B N 1
ATOM 2396 C CA . GLU B 1 14 ? 1.392 -31.219 -7.863 1 94.69 14 GLU B CA 1
ATOM 2397 C C . GLU B 1 14 ? 0.559 -30.625 -8.992 1 94.69 14 GLU B C 1
ATOM 2399 O O . GLU B 1 14 ? -0.324 -31.281 -9.539 1 94.69 14 GLU B O 1
ATOM 2404 N N . SER B 1 15 ? 0.82 -29.375 -9.352 1 94.56 15 SER B N 1
ATOM 2405 C CA . SER B 1 15 ? 0.116 -28.734 -10.453 1 94.56 15 SER B CA 1
ATOM 2406 C C . SER B 1 15 ? 0.361 -29.453 -11.766 1 94.56 15 SER B C 1
ATOM 2408 O O . SER B 1 15 ? -0.575 -29.703 -12.531 1 94.56 15 SER B O 1
ATOM 2410 N N . GLY B 1 16 ? 1.604 -29.75 -11.992 1 94.38 16 GLY B N 1
ATOM 2411 C CA . GLY B 1 16 ? 1.91 -30.516 -13.195 1 94.38 16 GLY B CA 1
ATOM 2412 C C . GLY B 1 16 ? 1.13 -31.812 -13.289 1 94.38 16 GLY B C 1
ATOM 2413 O O . GLY B 1 16 ? 0.658 -32.188 -14.367 1 94.38 16 GLY B O 1
ATOM 2414 N N . ASN B 1 17 ? 0.957 -32.5 -12.125 1 93.75 17 ASN B N 1
ATOM 2415 C CA . ASN B 1 17 ? 0.252 -33.781 -12.062 1 93.75 17 ASN B CA 1
ATOM 2416 C C . ASN B 1 17 ? -1.23 -33.594 -12.383 1 93.75 17 ASN B C 1
ATOM 2418 O O . ASN B 1 17 ? -1.874 -34.562 -12.859 1 93.75 17 ASN B O 1
ATOM 2422 N N . LEU B 1 18 ? -1.741 -32.406 -12.172 1 92.19 18 LEU B N 1
ATOM 2423 C CA . LEU B 1 18 ? -3.178 -32.188 -12.297 1 92.19 18 LEU B CA 1
ATOM 2424 C C . LEU B 1 18 ? -3.531 -31.703 -13.695 1 92.19 18 LEU B C 1
ATOM 2426 O O . LEU B 1 18 ? -4.699 -31.719 -14.086 1 92.19 18 LEU B O 1
ATOM 2430 N N . ILE B 1 19 ? -2.547 -31.219 -14.406 1 92.56 19 ILE B N 1
ATOM 2431 C CA . ILE B 1 19 ? -2.789 -30.688 -15.742 1 92.56 19 ILE B CA 1
ATOM 2432 C C . ILE B 1 19 ? -2.773 -31.812 -16.766 1 92.56 19 ILE B C 1
ATOM 2434 O O . ILE B 1 19 ? -1.724 -32.406 -17.031 1 92.56 19 ILE B O 1
ATOM 2438 N N . THR B 1 20 ? -3.963 -32.156 -17.266 1 86.81 20 THR B N 1
ATOM 2439 C CA . THR B 1 20 ? -4.129 -33.25 -18.234 1 86.81 20 THR B CA 1
ATOM 2440 C C . THR B 1 20 ? -5.012 -32.781 -19.406 1 86.81 20 THR B C 1
ATOM 2442 O O . THR B 1 20 ? -5.531 -31.672 -19.406 1 86.81 20 THR B O 1
ATOM 2445 N N . ASN B 1 21 ? -5.012 -33.594 -20.5 1 73.88 21 ASN B N 1
ATOM 2446 C CA . ASN B 1 21 ? -5.797 -33.281 -21.688 1 73.88 21 ASN B CA 1
ATOM 2447 C C . ASN B 1 21 ? -7.293 -33.281 -21.391 1 73.88 21 ASN B C 1
ATOM 2449 O O . ASN B 1 21 ? -8.016 -32.375 -21.859 1 73.88 21 ASN B O 1
ATOM 2453 N N . ASP B 1 22 ? -7.742 -34.406 -20.719 1 64.38 22 ASP B N 1
ATOM 2454 C CA . ASP B 1 22 ? -9.156 -34.719 -20.5 1 64.38 22 ASP B CA 1
ATOM 2455 C C . ASP B 1 22 ? -9.547 -34.438 -19.031 1 64.38 22 ASP B C 1
ATOM 2457 O O . ASP B 1 22 ? -8.711 -34.594 -18.141 1 64.38 22 ASP B O 1
ATOM 2461 N N . ASN B 1 23 ? -10.258 -33.219 -18.672 1 61.91 23 ASN B N 1
ATOM 2462 C CA . ASN B 1 23 ? -10.969 -33.062 -17.406 1 61.91 23 ASN B CA 1
ATOM 2463 C C . ASN B 1 23 ? -10.289 -32.062 -16.5 1 61.91 23 ASN B C 1
ATOM 2465 O O . ASN B 1 23 ? -10.531 -32.031 -15.289 1 61.91 23 ASN B O 1
ATOM 2469 N N . SER B 1 24 ? -9.484 -31.281 -17.156 1 74.12 24 SER B N 1
ATOM 2470 C CA . SER B 1 24 ? -8.82 -30.297 -16.297 1 74.12 24 SER B CA 1
ATOM 2471 C C . SER B 1 24 ? -9.758 -29.156 -15.953 1 74.12 24 SER B C 1
ATOM 2473 O O . SER B 1 24 ? -10.648 -28.812 -16.734 1 74.12 24 SER B O 1
ATOM 2475 N N . ILE B 1 25 ? -9.711 -28.812 -14.812 1 84.88 25 ILE B N 1
ATOM 2476 C CA . ILE B 1 25 ? -10.531 -27.688 -14.344 1 84.88 25 ILE B CA 1
ATOM 2477 C C . ILE B 1 25 ? -10.133 -26.422 -15.07 1 84.88 25 ILE B C 1
ATOM 2479 O O . ILE B 1 25 ? -10.898 -25.453 -15.125 1 84.88 25 ILE B O 1
ATOM 2483 N N . VAL B 1 26 ? -8.969 -26.438 -15.648 1 89.56 26 VAL B N 1
ATOM 2484 C CA . VAL B 1 26 ? -8.516 -25.328 -16.469 1 89.56 26 VAL B CA 1
ATOM 2485 C C . VAL B 1 26 ? -8.203 -25.797 -17.875 1 89.56 26 VAL B C 1
ATOM 2487 O O . VAL B 1 26 ? -7.594 -26.859 -18.062 1 89.56 26 VAL B O 1
ATOM 2490 N N . ARG B 1 27 ? -8.68 -25.078 -18.828 1 91 27 ARG B N 1
ATOM 2491 C CA . ARG B 1 27 ? -8.438 -25.406 -20.219 1 91 27 ARG B CA 1
ATOM 2492 C C . ARG B 1 27 ? -7.246 -24.609 -20.766 1 91 27 ARG B C 1
ATOM 2494 O O . ARG B 1 27 ? -7.125 -23.406 -20.516 1 91 27 ARG B O 1
ATOM 2501 N N . TYR B 1 28 ? -6.402 -25.359 -21.469 1 93.12 28 TYR B N 1
ATOM 2502 C CA . TYR B 1 28 ? -5.238 -24.75 -22.109 1 93.12 28 TYR B CA 1
ATOM 2503 C C . TYR B 1 28 ? -5.211 -25.078 -23.609 1 93.12 28 TYR B C 1
ATOM 2505 O O . TYR B 1 28 ? -5.734 -26.109 -24.031 1 93.12 28 TYR B O 1
ATOM 2513 N N . LYS B 1 29 ? -4.664 -24.172 -24.391 1 94.25 29 LYS B N 1
ATOM 2514 C CA . LYS B 1 29 ? -4.426 -24.469 -25.797 1 94.25 29 LYS B CA 1
ATOM 2515 C C . LYS B 1 29 ? -3.537 -25.703 -25.953 1 94.25 29 LYS B C 1
ATOM 2517 O O . LYS B 1 29 ? -3.875 -26.625 -26.703 1 94.25 29 LYS B O 1
ATOM 2522 N N . ASP B 1 30 ? -2.492 -25.75 -25.297 1 95 30 ASP B N 1
ATOM 2523 C CA . ASP B 1 30 ? -1.574 -26.891 -25.203 1 95 30 ASP B CA 1
ATOM 2524 C C . ASP B 1 30 ? -1.238 -27.219 -23.75 1 95 30 ASP B C 1
ATOM 2526 O O . ASP B 1 30 ? -0.359 -26.578 -23.156 1 95 30 ASP B O 1
ATOM 2530 N N . TYR B 1 31 ? -1.922 -28.219 -23.25 1 93.81 31 TYR B N 1
ATOM 2531 C CA . TYR B 1 31 ? -1.774 -28.531 -21.828 1 93.81 31 TYR B CA 1
ATOM 2532 C C . TYR B 1 31 ? -0.392 -29.109 -21.531 1 93.81 31 TYR B C 1
ATOM 2534 O O . TYR B 1 31 ? 0.13 -28.953 -20.422 1 93.81 31 TYR B O 1
ATOM 2542 N N . LEU B 1 32 ? 0.202 -29.797 -22.469 1 95.12 32 LEU B N 1
ATOM 2543 C CA . LEU B 1 32 ? 1.504 -30.422 -22.266 1 95.12 32 LEU B CA 1
ATOM 2544 C C . LEU B 1 32 ? 2.58 -29.375 -22.031 1 95.12 32 LEU B C 1
ATOM 2546 O O . LEU B 1 32 ? 3.473 -29.562 -21.203 1 95.12 32 LEU B O 1
ATOM 2550 N N . ILE B 1 33 ? 2.463 -28.266 -22.75 1 95.31 33 ILE B N 1
ATOM 2551 C CA . ILE B 1 33 ? 3.43 -27.188 -22.594 1 95.31 33 ILE B CA 1
ATOM 2552 C C . ILE B 1 33 ? 3.334 -26.609 -21.188 1 95.31 33 ILE B C 1
ATOM 2554 O O . ILE B 1 33 ? 4.355 -26.359 -20.547 1 95.31 33 ILE B O 1
ATOM 2558 N N . VAL B 1 34 ? 2.15 -26.422 -20.703 1 95.81 34 VAL B N 1
ATOM 2559 C CA . VAL B 1 34 ? 1.933 -25.844 -19.391 1 95.81 34 VAL B CA 1
ATOM 2560 C C . VAL B 1 34 ? 2.381 -26.844 -18.312 1 95.81 34 VAL B C 1
ATOM 2562 O O . VAL B 1 34 ? 3.039 -26.453 -17.344 1 95.81 34 VAL B O 1
ATOM 2565 N N . ARG B 1 35 ? 2.025 -28.062 -18.516 1 96.31 35 ARG B N 1
ATOM 2566 C CA . ARG B 1 35 ? 2.439 -29.125 -17.594 1 96.31 35 ARG B CA 1
ATOM 2567 C C . ARG B 1 35 ? 3.959 -29.172 -17.469 1 96.31 35 ARG B C 1
ATOM 2569 O O . ARG B 1 35 ? 4.496 -29.203 -16.359 1 96.31 35 ARG B O 1
ATOM 2576 N N . ASN B 1 36 ? 4.617 -29.172 -18.562 1 96.69 36 ASN B N 1
ATOM 2577 C CA . ASN B 1 36 ? 6.074 -29.25 -18.578 1 96.69 36 ASN B CA 1
ATOM 2578 C C . ASN B 1 36 ? 6.703 -28 -17.953 1 96.69 36 ASN B C 1
ATOM 2580 O O . ASN B 1 36 ? 7.758 -28.078 -17.328 1 96.69 36 ASN B O 1
ATOM 2584 N N . MET B 1 37 ? 6.074 -26.875 -18.188 1 96.5 37 MET B N 1
ATOM 2585 C CA . MET B 1 37 ? 6.539 -25.641 -17.562 1 96.5 37 MET B CA 1
ATOM 2586 C C . MET B 1 37 ? 6.59 -25.781 -16.047 1 96.5 37 MET B C 1
ATOM 2588 O O . MET B 1 37 ? 7.555 -25.359 -15.414 1 96.5 37 MET B O 1
ATOM 2592 N N . TYR B 1 38 ? 5.574 -26.391 -15.438 1 97.25 38 TYR B N 1
ATOM 2593 C CA . TYR B 1 38 ? 5.535 -26.547 -13.992 1 97.25 38 TYR B CA 1
ATOM 2594 C C . TYR B 1 38 ? 6.602 -27.531 -13.516 1 97.25 38 TYR B C 1
ATOM 2596 O O . TYR B 1 38 ? 7.293 -27.281 -12.531 1 97.25 38 TYR B O 1
ATOM 2604 N N . TYR B 1 39 ? 6.742 -28.641 -14.25 1 97.56 39 TYR B N 1
ATOM 2605 C CA . TYR B 1 39 ? 7.758 -29.609 -13.875 1 97.56 39 TYR B CA 1
ATOM 2606 C C . TYR B 1 39 ? 9.156 -29 -13.969 1 97.56 39 TYR B C 1
ATOM 2608 O O . TYR B 1 39 ? 9.961 -29.141 -13.047 1 97.56 39 TYR B O 1
ATOM 2616 N N . ASP B 1 40 ? 9.406 -28.359 -15.086 1 97.75 40 ASP B N 1
ATOM 2617 C CA . ASP B 1 40 ? 10.719 -27.766 -15.297 1 97.75 40 ASP B CA 1
ATOM 2618 C C . ASP B 1 40 ? 11.008 -26.688 -14.25 1 97.75 40 ASP B C 1
ATOM 2620 O O . ASP B 1 40 ? 12.133 -26.594 -13.75 1 97.75 40 ASP B O 1
ATOM 2624 N N . SER B 1 41 ? 10.008 -25.875 -13.953 1 96.56 41 SER B N 1
ATOM 2625 C CA . SER B 1 41 ? 10.156 -24.859 -12.914 1 96.56 41 SER B CA 1
ATOM 2626 C C . SER B 1 41 ? 10.484 -25.5 -11.562 1 96.56 41 SER B C 1
ATOM 2628 O O . SER B 1 41 ? 11.367 -25.016 -10.844 1 96.56 41 SER B O 1
ATOM 2630 N N . ALA B 1 42 ? 9.789 -26.562 -11.258 1 96.62 42 ALA B N 1
ATOM 2631 C CA . ALA B 1 42 ? 10.016 -27.266 -10 1 96.62 42 ALA B CA 1
ATOM 2632 C C . ALA B 1 42 ? 11.445 -27.797 -9.93 1 96.62 42 ALA B C 1
ATOM 2634 O O . ALA B 1 42 ? 12.148 -27.594 -8.938 1 96.62 42 ALA B O 1
ATOM 2635 N N . HIS B 1 43 ? 11.852 -28.422 -10.977 1 97.12 43 HIS B N 1
ATOM 2636 C CA . HIS B 1 43 ? 13.172 -29.031 -11.008 1 97.12 43 HIS B CA 1
ATOM 2637 C C . HIS B 1 43 ? 14.266 -27.984 -10.875 1 97.12 43 HIS B C 1
ATOM 2639 O O . HIS B 1 43 ? 15.266 -28.203 -10.188 1 97.12 43 HIS B O 1
ATOM 2645 N N . LEU B 1 44 ? 14.055 -26.891 -11.492 1 96.19 44 LEU B N 1
ATOM 2646 C CA . LEU B 1 44 ? 15.078 -25.859 -11.516 1 96.19 44 LEU B CA 1
ATOM 2647 C C . LEU B 1 44 ? 15.297 -25.266 -10.125 1 96.19 44 LEU B C 1
ATOM 2649 O O . LEU B 1 44 ? 16.406 -24.828 -9.797 1 96.19 44 LEU B O 1
ATOM 2653 N N . ILE B 1 45 ? 14.273 -25.312 -9.305 1 94.81 45 ILE B N 1
ATOM 2654 C CA . ILE B 1 45 ? 14.414 -24.656 -8 1 94.81 45 ILE B CA 1
ATOM 2655 C C . ILE B 1 45 ? 14.562 -25.719 -6.918 1 94.81 45 ILE B C 1
ATOM 2657 O O . ILE B 1 45 ? 14.562 -25.406 -5.727 1 94.81 45 ILE B O 1
ATOM 2661 N N . MET B 1 46 ? 14.75 -26.922 -7.285 1 94.62 46 MET B N 1
ATOM 2662 C CA . MET B 1 46 ? 14.836 -28.047 -6.348 1 94.62 46 MET B CA 1
ATOM 2663 C C . MET B 1 46 ? 15.891 -27.766 -5.277 1 94.62 46 MET B C 1
ATOM 2665 O O . MET B 1 46 ? 17 -27.344 -5.586 1 94.62 46 MET B O 1
ATOM 2669 N N . HIS B 1 47 ? 15.492 -27.859 -3.959 1 92.19 47 HIS B N 1
ATOM 2670 C CA . HIS B 1 47 ? 16.328 -27.766 -2.77 1 92.19 47 HIS B CA 1
ATOM 2671 C C . HIS B 1 47 ? 16.531 -26.312 -2.344 1 92.19 47 HIS B C 1
ATOM 2673 O O . HIS B 1 47 ? 16.953 -26.047 -1.215 1 92.19 47 HIS B O 1
ATOM 2679 N N . PHE B 1 48 ? 16.281 -25.375 -3.24 1 92.44 48 PHE B N 1
ATOM 2680 C CA . PHE B 1 48 ? 16.609 -24 -2.932 1 92.44 48 PHE B CA 1
ATOM 2681 C C . PHE B 1 48 ? 15.805 -23.5 -1.74 1 92.44 48 PHE B C 1
ATOM 2683 O O . PHE B 1 48 ? 16.344 -22.844 -0.843 1 92.44 48 PHE B O 1
ATOM 2690 N N . GLU B 1 49 ? 14.539 -23.734 -1.743 1 88.31 49 GLU B N 1
ATOM 2691 C CA . GLU B 1 49 ? 13.688 -23.281 -0.643 1 88.31 49 GLU B CA 1
ATOM 2692 C C . GLU B 1 49 ? 14.07 -23.969 0.665 1 88.31 49 GLU B C 1
ATOM 2694 O O . GLU B 1 49 ? 14 -23.359 1.736 1 88.31 49 GLU B O 1
ATOM 2699 N N . ASP B 1 50 ? 14.453 -25.172 0.572 1 87.75 50 ASP B N 1
ATOM 2700 C CA . ASP B 1 50 ? 14.922 -25.891 1.759 1 87.75 50 ASP B CA 1
ATOM 2701 C C . ASP B 1 50 ? 16.188 -25.25 2.324 1 87.75 50 ASP B C 1
ATOM 2703 O O . ASP B 1 50 ? 16.344 -25.141 3.543 1 87.75 50 ASP B O 1
ATOM 2707 N N . ILE B 1 51 ? 17 -24.906 1.466 1 90.12 51 ILE B N 1
ATOM 2708 C CA . ILE B 1 51 ? 18.266 -24.312 1.863 1 90.12 51 ILE B CA 1
ATOM 2709 C C . ILE B 1 51 ? 18.016 -23 2.582 1 90.12 51 ILE B C 1
ATOM 2711 O O . ILE B 1 51 ? 18.547 -22.75 3.67 1 90.12 51 ILE B O 1
ATOM 2715 N N . ILE B 1 52 ? 17.203 -22.156 2.018 1 86.94 52 ILE B N 1
ATOM 2716 C CA . ILE B 1 52 ? 17.016 -20.812 2.578 1 86.94 52 ILE B CA 1
ATOM 2717 C C . ILE B 1 52 ? 16.281 -20.922 3.914 1 86.94 52 ILE B C 1
ATOM 2719 O O . ILE B 1 52 ? 16.453 -20.078 4.797 1 86.94 52 ILE B O 1
ATOM 2723 N N . ASN B 1 53 ? 15.477 -21.906 4.062 1 85.06 53 ASN B N 1
ATOM 2724 C CA . ASN B 1 53 ? 14.688 -22.031 5.277 1 85.06 53 ASN B CA 1
ATOM 2725 C C . ASN B 1 53 ? 15.367 -22.938 6.301 1 85.06 53 ASN B C 1
ATOM 2727 O O . ASN B 1 53 ? 14.836 -23.172 7.387 1 85.06 53 ASN B O 1
ATOM 2731 N N . SER B 1 54 ? 16.484 -23.234 5.855 1 80.88 54 SER B N 1
ATOM 2732 C CA . SER B 1 54 ? 17.25 -24.031 6.797 1 80.88 54 SER B CA 1
ATOM 2733 C C . SER B 1 54 ? 18.047 -23.172 7.766 1 80.88 54 SER B C 1
ATOM 2735 O O . SER B 1 54 ? 18.266 -21.984 7.5 1 80.88 54 SER B O 1
ATOM 2737 N N . ARG B 1 55 ? 18.297 -23.438 8.977 1 71 55 ARG B N 1
ATOM 2738 C CA . ARG B 1 55 ? 19.062 -22.719 9.992 1 71 55 ARG B CA 1
ATOM 2739 C C . ARG B 1 55 ? 20.562 -22.922 9.797 1 71 55 ARG B C 1
ATOM 2741 O O . ARG B 1 55 ? 21.344 -22.719 10.719 1 71 55 ARG B O 1
ATOM 2748 N N . SER B 1 56 ? 20.859 -23.297 8.578 1 79.44 56 SER B N 1
ATOM 2749 C CA . SER B 1 56 ? 22.266 -23.531 8.281 1 79.44 56 SER B CA 1
ATOM 2750 C C . SER B 1 56 ? 22.859 -22.375 7.496 1 79.44 56 SER B C 1
ATOM 2752 O O . SER B 1 56 ? 22.156 -21.438 7.102 1 79.44 56 SER B O 1
ATOM 2754 N N . GLU B 1 57 ? 24.141 -22.438 7.457 1 88.06 57 GLU B N 1
ATOM 2755 C CA . GLU B 1 57 ? 24.844 -21.438 6.656 1 88.06 57 GLU B CA 1
ATOM 2756 C C . GLU B 1 57 ? 24.484 -21.547 5.18 1 88.06 57 GLU B C 1
ATOM 2758 O O . GLU B 1 57 ? 24.391 -22.656 4.645 1 88.06 57 GLU B O 1
ATOM 2763 N N . LEU B 1 58 ? 24.203 -20.531 4.57 1 91 58 LEU B N 1
ATOM 2764 C CA . LEU B 1 58 ? 23.859 -20.484 3.152 1 91 58 LEU B CA 1
ATOM 2765 C C . LEU B 1 58 ? 25.062 -20.859 2.291 1 91 58 LEU B C 1
ATOM 2767 O O . LEU B 1 58 ? 26.203 -20.516 2.627 1 91 58 LEU B O 1
ATOM 2771 N N . PRO B 1 59 ? 24.844 -21.484 1.268 1 92.38 59 PRO B N 1
ATOM 2772 C CA . PRO B 1 59 ? 25.938 -21.922 0.406 1 92.38 59 PRO B CA 1
ATOM 2773 C C . PRO B 1 59 ? 26.656 -20.766 -0.277 1 92.38 59 PRO B C 1
ATOM 2775 O O . PRO B 1 59 ? 26.047 -19.719 -0.538 1 92.38 59 PRO B O 1
ATOM 2778 N N . ARG B 1 60 ? 28.031 -21.031 -0.531 1 92.88 60 ARG B N 1
ATOM 2779 C CA . ARG B 1 60 ? 28.828 -20.078 -1.282 1 92.88 60 ARG B CA 1
ATOM 2780 C C . ARG B 1 60 ? 28.516 -20.141 -2.773 1 92.88 60 ARG B C 1
ATOM 2782 O O . ARG B 1 60 ? 27.812 -21.062 -3.223 1 92.88 60 ARG B O 1
ATOM 2789 N N . ARG B 1 61 ? 28.938 -19.281 -3.539 1 91.56 61 ARG B N 1
ATOM 2790 C CA . ARG B 1 61 ? 28.609 -19.109 -4.949 1 91.56 61 ARG B CA 1
ATOM 2791 C C . ARG B 1 61 ? 28.844 -20.391 -5.73 1 91.56 61 ARG B C 1
ATOM 2793 O O . ARG B 1 61 ? 27.969 -20.844 -6.473 1 91.56 61 ARG B O 1
ATOM 2800 N N . GLU B 1 62 ? 29.953 -20.953 -5.566 1 93.25 62 GLU B N 1
ATOM 2801 C CA . GLU B 1 62 ? 30.297 -22.172 -6.305 1 93.25 62 GLU B CA 1
ATOM 2802 C C . GLU B 1 62 ? 29.344 -23.312 -5.957 1 93.25 62 GLU B C 1
ATOM 2804 O O . GLU B 1 62 ? 28.969 -24.094 -6.832 1 93.25 62 GLU B O 1
ATOM 2809 N N . GLU B 1 63 ? 28.906 -23.344 -4.715 1 94.75 63 GLU B N 1
ATOM 2810 C CA . GLU B 1 63 ? 28.031 -24.422 -4.234 1 94.75 63 GLU B CA 1
ATOM 2811 C C . GLU B 1 63 ? 26.625 -24.281 -4.797 1 94.75 63 GLU B C 1
ATOM 2813 O O . GLU B 1 63 ? 26.047 -25.234 -5.309 1 94.75 63 GLU B O 1
ATOM 2818 N N . TYR B 1 64 ? 26.031 -23.078 -4.684 1 94.19 64 TYR B N 1
ATOM 2819 C CA . TYR B 1 64 ? 24.656 -22.953 -5.152 1 94.19 64 TYR B CA 1
ATOM 2820 C C . TYR B 1 64 ? 24.594 -22.984 -6.672 1 94.19 64 TYR B C 1
ATOM 2822 O O . TYR B 1 64 ? 23.578 -23.359 -7.25 1 94.19 64 TYR B O 1
ATOM 2830 N N . LEU B 1 65 ? 25.719 -22.609 -7.371 1 93.5 65 LEU B N 1
ATOM 2831 C CA . LEU B 1 65 ? 25.75 -22.75 -8.82 1 93.5 65 LEU B CA 1
ATOM 2832 C C . LEU B 1 65 ? 25.812 -24.219 -9.227 1 93.5 65 LEU B C 1
ATOM 2834 O O . LEU B 1 65 ? 25.219 -24.625 -10.234 1 93.5 65 LEU B O 1
ATOM 2838 N N . GLU B 1 66 ? 26.562 -24.953 -8.461 1 96 66 GLU B N 1
ATOM 2839 C CA . GLU B 1 66 ? 26.609 -26.391 -8.719 1 96 66 GLU B CA 1
ATOM 2840 C C . GLU B 1 66 ? 25.219 -27.016 -8.562 1 96 66 GLU B C 1
ATOM 2842 O O . GLU B 1 66 ? 24.828 -27.859 -9.359 1 96 66 GLU B O 1
ATOM 2847 N N . ILE B 1 67 ? 24.531 -26.641 -7.57 1 96 67 ILE B N 1
ATOM 2848 C CA . ILE B 1 67 ? 23.156 -27.109 -7.355 1 96 67 ILE B CA 1
ATOM 2849 C C . ILE B 1 67 ? 22.281 -26.719 -8.539 1 96 67 ILE B C 1
ATOM 2851 O O . ILE B 1 67 ? 21.547 -27.531 -9.07 1 96 67 ILE B O 1
ATOM 2855 N N . PHE B 1 68 ? 22.422 -25.469 -8.953 1 96.31 68 PHE B N 1
ATOM 2856 C CA . PHE B 1 68 ? 21.625 -24.984 -10.078 1 96.31 68 PHE B CA 1
ATOM 2857 C C . PHE B 1 68 ? 21.906 -25.797 -11.336 1 96.31 68 PHE B C 1
ATOM 2859 O O . PHE B 1 68 ? 20.969 -26.172 -12.055 1 96.31 68 PHE B O 1
ATOM 2866 N N . HIS B 1 69 ? 23.172 -26.047 -11.594 1 95.81 69 HIS B N 1
ATOM 2867 C CA . HIS B 1 69 ? 23.547 -26.781 -12.805 1 95.81 69 HIS B CA 1
ATOM 2868 C C . HIS B 1 69 ? 23.062 -28.219 -12.75 1 95.81 69 HIS B C 1
ATOM 2870 O O . HIS B 1 69 ? 22.609 -28.766 -13.758 1 95.81 69 HIS B O 1
ATOM 2876 N N . SER B 1 70 ? 23.203 -28.781 -11.602 1 96.75 70 SER B N 1
ATOM 2877 C CA . SER B 1 70 ? 22.672 -30.141 -11.422 1 96.75 70 SER B CA 1
ATOM 2878 C C . SER B 1 70 ? 21.172 -30.172 -11.672 1 96.75 70 SER B C 1
ATOM 2880 O O . SER B 1 70 ? 20.672 -31.094 -12.328 1 96.75 70 SER B O 1
ATOM 2882 N N . ASN B 1 71 ? 20.422 -29.172 -11.156 1 97.12 71 ASN B N 1
ATOM 2883 C CA . ASN B 1 71 ? 18.984 -29.062 -11.383 1 97.12 71 ASN B CA 1
ATOM 2884 C C . ASN B 1 71 ? 18.656 -28.875 -12.859 1 97.12 71 ASN B C 1
ATOM 2886 O O . ASN B 1 71 ? 17.719 -29.484 -13.375 1 97.12 71 ASN B O 1
ATOM 2890 N N . ALA B 1 72 ? 19.438 -28.031 -13.492 1 96.06 72 ALA B N 1
ATOM 2891 C CA . ALA B 1 72 ? 19.219 -27.719 -14.906 1 96.06 72 ALA B CA 1
ATOM 2892 C C . ALA B 1 72 ? 19.328 -28.984 -15.766 1 96.06 72 ALA B C 1
ATOM 2894 O O . ALA B 1 72 ? 18.641 -29.109 -16.781 1 96.06 72 ALA B O 1
ATOM 2895 N N . GLU B 1 73 ? 20.094 -29.906 -15.328 1 95.25 73 GLU B N 1
ATOM 2896 C CA . GLU B 1 73 ? 20.281 -31.156 -16.062 1 95.25 73 GLU B CA 1
ATOM 2897 C C . GLU B 1 73 ? 19.016 -32 -16.016 1 95.25 73 GLU B C 1
ATOM 2899 O O . GLU B 1 73 ? 18.797 -32.844 -16.891 1 95.25 73 GLU B O 1
ATOM 2904 N N . THR B 1 74 ? 18.172 -31.781 -15 1 95.31 74 THR B N 1
ATOM 2905 C CA . THR B 1 74 ? 16.984 -32.594 -14.828 1 95.31 74 THR B CA 1
ATOM 2906 C C . THR B 1 74 ? 15.781 -31.969 -15.523 1 95.31 74 THR B C 1
ATOM 2908 O O . THR B 1 74 ? 14.711 -32.562 -15.594 1 95.31 74 THR B O 1
ATOM 2911 N N . VAL B 1 75 ? 15.945 -30.75 -15.992 1 95.69 75 VAL B N 1
ATOM 2912 C CA . VAL B 1 75 ? 14.883 -30.047 -16.703 1 95.69 75 VAL B CA 1
ATOM 2913 C C . VAL B 1 75 ? 14.727 -30.609 -18.109 1 95.69 75 VAL B C 1
ATOM 2915 O O . VAL B 1 75 ? 15.719 -30.953 -18.75 1 95.69 75 VAL B O 1
ATOM 2918 N N . GLU B 1 76 ? 13.523 -30.75 -18.531 1 93.44 76 GLU B N 1
ATOM 2919 C CA . GLU B 1 76 ? 13.258 -31.297 -19.859 1 93.44 76 GLU B CA 1
ATOM 2920 C C . GLU B 1 76 ? 13.57 -30.266 -20.938 1 93.44 76 GLU B C 1
ATOM 2922 O O . GLU B 1 76 ? 14.227 -30.578 -21.938 1 93.44 76 GLU B O 1
ATOM 2927 N N . ASN B 1 77 ? 13.117 -29.047 -20.766 1 93.06 77 ASN B N 1
ATOM 2928 C CA . ASN B 1 77 ? 13.375 -27.953 -21.703 1 93.06 77 ASN B CA 1
ATOM 2929 C C . ASN B 1 77 ? 14.719 -27.297 -21.438 1 93.06 77 ASN B C 1
ATOM 2931 O O . ASN B 1 77 ? 14.789 -26.266 -20.75 1 93.06 77 ASN B O 1
ATOM 2935 N N . LYS B 1 78 ? 15.688 -27.75 -22.109 1 92.69 78 LYS B N 1
ATOM 2936 C CA . LYS B 1 78 ? 17.047 -27.266 -21.859 1 92.69 78 LYS B CA 1
ATOM 2937 C C . LYS B 1 78 ? 17.188 -25.812 -22.281 1 92.69 78 LYS B C 1
ATOM 2939 O O . LYS B 1 78 ? 17.953 -25.047 -21.672 1 92.69 78 LYS B O 1
ATOM 2944 N N . SER B 1 79 ? 16.5 -25.469 -23.297 1 90.81 79 SER B N 1
ATOM 2945 C CA . SER B 1 79 ? 16.531 -24.094 -23.766 1 90.81 79 SER B CA 1
ATOM 2946 C C . SER B 1 79 ? 16.031 -23.125 -22.688 1 90.81 79 SER B C 1
ATOM 2948 O O . SER B 1 79 ? 16.594 -22.062 -22.484 1 90.81 79 SER B O 1
ATOM 2950 N N . PHE B 1 80 ? 14.969 -23.547 -22.047 1 89.69 80 PHE B N 1
ATOM 2951 C CA . PHE B 1 80 ? 14.43 -22.781 -20.938 1 89.69 80 PHE B CA 1
ATOM 2952 C C . PHE B 1 80 ? 15.484 -22.594 -19.844 1 89.69 80 PHE B C 1
ATOM 2954 O O . PHE B 1 80 ? 15.711 -21.469 -19.391 1 89.69 80 PHE B O 1
ATOM 2961 N N . ALA B 1 81 ? 16.156 -23.609 -19.406 1 92.56 81 ALA B N 1
ATOM 2962 C CA . ALA B 1 81 ? 17.172 -23.562 -18.344 1 92.56 81 ALA B CA 1
ATOM 2963 C C . ALA B 1 81 ? 18.312 -22.641 -18.75 1 92.56 81 ALA B C 1
ATOM 2965 O O . ALA B 1 81 ? 18.797 -21.844 -17.938 1 92.56 81 ALA B O 1
ATOM 2966 N N . ASN B 1 82 ? 18.688 -22.734 -19.984 1 92.31 82 ASN B N 1
ATOM 2967 C CA . ASN B 1 82 ? 19.797 -21.922 -20.5 1 92.31 82 ASN B CA 1
ATOM 2968 C C . ASN B 1 82 ? 19.438 -20.453 -20.516 1 92.31 82 ASN B C 1
ATOM 2970 O O . ASN B 1 82 ? 20.266 -19.594 -20.172 1 92.31 82 ASN B O 1
ATOM 2974 N N . GLU B 1 83 ? 18.297 -20.219 -20.906 1 91.31 83 GLU B N 1
ATOM 2975 C CA . GLU B 1 83 ? 17.844 -18.828 -20.969 1 91.31 83 GLU B CA 1
ATOM 2976 C C . GLU B 1 83 ? 17.781 -18.219 -19.578 1 91.31 83 GLU B C 1
ATOM 2978 O O . GLU B 1 83 ? 18.141 -17.047 -19.391 1 91.31 83 GLU B O 1
ATOM 2983 N N . ILE B 1 84 ? 17.297 -18.984 -18.656 1 93.12 84 ILE B N 1
ATOM 2984 C CA . ILE B 1 84 ? 17.188 -18.5 -17.281 1 93.12 84 ILE B CA 1
ATOM 2985 C C . ILE B 1 84 ? 18.578 -18.203 -16.719 1 93.12 84 ILE B C 1
ATOM 2987 O O . ILE B 1 84 ? 18.797 -17.172 -16.062 1 93.12 84 ILE B O 1
ATOM 2991 N N . GLU B 1 85 ? 19.484 -19.062 -17 1 90.69 85 GLU B N 1
ATOM 2992 C CA . GLU B 1 85 ? 20.859 -18.875 -16.531 1 90.69 85 GLU B CA 1
ATOM 2993 C C . GLU B 1 85 ? 21.453 -17.578 -17.094 1 90.69 85 GLU B C 1
ATOM 2995 O O . GLU B 1 85 ? 22.062 -16.812 -16.359 1 90.69 85 GLU B O 1
ATOM 3000 N N . LYS B 1 86 ? 21.234 -17.406 -18.359 1 91.19 86 LYS B N 1
ATOM 3001 C CA . LYS B 1 86 ? 21.75 -16.203 -19.016 1 91.19 86 LYS B CA 1
ATOM 3002 C C . LYS B 1 86 ? 21.125 -14.945 -18.422 1 91.19 86 LYS B C 1
ATOM 3004 O O . LYS B 1 86 ? 21.812 -13.953 -18.188 1 91.19 86 LYS B O 1
ATOM 3009 N N . GLN B 1 87 ? 19.891 -15.023 -18.203 1 90.69 87 GLN B N 1
ATOM 3010 C CA . GLN B 1 87 ? 19.172 -13.891 -17.641 1 90.69 87 GLN B CA 1
ATOM 3011 C C . GLN B 1 87 ? 19.703 -13.539 -16.266 1 90.69 87 GLN B C 1
ATOM 3013 O O . GLN B 1 87 ? 19.922 -12.367 -15.953 1 90.69 87 GLN B O 1
ATOM 3018 N N . ILE B 1 88 ? 19.906 -14.523 -15.461 1 90.12 88 ILE B N 1
ATOM 3019 C CA . ILE B 1 88 ? 20.375 -14.297 -14.094 1 90.12 88 ILE B CA 1
ATOM 3020 C C . ILE B 1 88 ? 21.797 -13.742 -14.125 1 90.12 88 ILE B C 1
ATOM 3022 O O . ILE B 1 88 ? 22.109 -12.797 -13.391 1 90.12 88 ILE B O 1
ATOM 3026 N N . GLN B 1 89 ? 22.609 -14.297 -15.008 1 84.94 89 GLN B N 1
ATOM 3027 C CA . GLN B 1 89 ? 24 -13.836 -15.133 1 84.94 89 GLN B CA 1
ATOM 3028 C C . GLN B 1 89 ? 24.047 -12.367 -15.555 1 84.94 89 GLN B C 1
ATOM 3030 O O . GLN B 1 89 ? 24.844 -11.594 -15.031 1 84.94 89 GLN B O 1
ATOM 3035 N N . ARG B 1 90 ? 23.203 -12.047 -16.438 1 87.44 90 ARG B N 1
ATOM 3036 C CA . ARG B 1 90 ? 23.156 -10.664 -16.891 1 87.44 90 ARG B CA 1
ATOM 3037 C C . ARG B 1 90 ? 22.766 -9.727 -15.75 1 87.44 90 ARG B C 1
ATOM 3039 O O . ARG B 1 90 ? 23.375 -8.656 -15.602 1 87.44 90 ARG B O 1
ATOM 3046 N N . GLN B 1 91 ? 21.859 -10.117 -15.016 1 84 91 GLN B N 1
ATOM 3047 C CA . GLN B 1 91 ? 21.375 -9.273 -13.922 1 84 91 GLN B CA 1
ATOM 3048 C C . GLN B 1 91 ? 22.406 -9.18 -12.805 1 84 91 GLN B C 1
ATOM 3050 O O . GLN B 1 91 ? 22.594 -8.117 -12.203 1 84 91 GLN B O 1
ATOM 3055 N N . MET B 1 92 ? 23.109 -10.227 -12.516 1 81.06 92 MET B N 1
ATOM 3056 C CA . MET B 1 92 ? 24.141 -10.227 -11.492 1 81.06 92 MET B CA 1
ATOM 3057 C C . MET B 1 92 ? 25.328 -9.359 -11.906 1 81.06 92 MET B C 1
ATOM 3059 O O . MET B 1 92 ? 25.938 -8.688 -11.07 1 81.06 92 MET B O 1
ATOM 3063 N N . ASP B 1 93 ? 25.625 -9.383 -13.141 1 78.31 93 ASP B N 1
ATOM 3064 C CA . ASP B 1 93 ? 26.703 -8.57 -13.672 1 78.31 93 ASP B CA 1
ATOM 3065 C C . ASP B 1 93 ? 26.391 -7.082 -13.547 1 78.31 93 ASP B C 1
ATOM 3067 O O . ASP B 1 93 ? 27.25 -6.281 -13.18 1 78.31 93 ASP B O 1
ATOM 3071 N N . VAL B 1 94 ? 25.203 -6.727 -13.828 1 73.62 94 VAL B N 1
ATOM 3072 C CA . VAL B 1 94 ? 24.75 -5.34 -13.734 1 73.62 94 VAL B CA 1
ATOM 3073 C C . VAL B 1 94 ? 24.812 -4.871 -12.281 1 73.62 94 VAL B C 1
ATOM 3075 O O . VAL B 1 94 ? 25.234 -3.746 -12.008 1 73.62 94 VAL B O 1
ATOM 3078 N N . ASN B 1 95 ? 24.469 -5.672 -11.367 1 69.56 95 ASN B N 1
ATOM 3079 C CA . ASN B 1 95 ? 24.5 -5.344 -9.945 1 69.56 95 ASN B CA 1
ATOM 3080 C C . ASN B 1 95 ? 25.922 -5.117 -9.453 1 69.56 95 ASN B C 1
ATOM 3082 O O . ASN B 1 95 ? 26.172 -4.25 -8.609 1 69.56 95 ASN B O 1
ATOM 3086 N N . THR B 1 96 ? 26.766 -5.863 -9.922 1 66.31 96 THR B N 1
ATOM 3087 C CA . THR B 1 96 ? 28.172 -5.738 -9.531 1 66.31 96 THR B CA 1
ATOM 3088 C C . THR B 1 96 ? 28.734 -4.398 -9.984 1 66.31 96 THR B C 1
ATOM 3090 O O . THR B 1 96 ? 29.484 -3.754 -9.242 1 66.31 96 THR B O 1
ATOM 3093 N N . VAL B 1 97 ? 28.344 -4.055 -11.102 1 61.72 97 VAL B N 1
ATOM 3094 C CA . VAL B 1 97 ? 28.844 -2.789 -11.641 1 61.72 97 VAL B CA 1
ATOM 3095 C C . VAL B 1 97 ? 28.281 -1.63 -10.812 1 61.72 97 VAL B C 1
ATOM 3097 O O . VAL B 1 97 ? 28.984 -0.636 -10.586 1 61.72 97 VAL B O 1
ATOM 3100 N N . ASN B 1 98 ? 27.125 -1.831 -10.398 1 59.75 98 ASN B N 1
ATOM 3101 C CA . ASN B 1 98 ? 26.484 -0.763 -9.641 1 59.75 98 ASN B CA 1
ATOM 3102 C C . ASN B 1 98 ? 26.891 -0.799 -8.172 1 59.75 98 ASN B C 1
ATOM 3104 O O . ASN B 1 98 ? 26.312 -0.09 -7.348 1 59.75 98 ASN B O 1
ATOM 3108 N N . GLY B 1 99 ? 28.031 -1.661 -7.855 1 55.97 99 GLY B N 1
ATOM 3109 C CA . GLY B 1 99 ? 28.641 -1.675 -6.535 1 55.97 99 GLY B CA 1
ATOM 3110 C C . GLY B 1 99 ? 27.938 -2.584 -5.555 1 55.97 99 GLY B C 1
ATOM 3111 O O . GLY B 1 99 ? 28.219 -2.564 -4.355 1 55.97 99 GLY B O 1
ATOM 3112 N N . HIS B 1 100 ? 26.875 -3.156 -5.996 1 55.97 100 HIS B N 1
ATOM 3113 C CA . HIS B 1 100 ? 26.203 -4.09 -5.094 1 55.97 100 HIS B CA 1
ATOM 3114 C C . HIS B 1 100 ? 26.828 -5.477 -5.18 1 55.97 100 HIS B C 1
ATOM 3116 O O . HIS B 1 100 ? 26.844 -6.09 -6.25 1 55.97 100 HIS B O 1
ATOM 3122 N N . SER B 1 101 ? 27.938 -5.688 -4.629 1 53.78 101 SER B N 1
ATOM 3123 C CA . SER B 1 101 ? 28.75 -6.91 -4.652 1 53.78 101 SER B CA 1
ATOM 3124 C C . SER B 1 101 ? 27.906 -8.125 -4.273 1 53.78 101 SER B C 1
ATOM 3126 O O . SER B 1 101 ? 28.438 -9.148 -3.85 1 53.78 101 SER B O 1
ATOM 3128 N N . SER B 1 102 ? 26.516 -8.242 -4.324 1 60.53 102 SER B N 1
ATOM 3129 C CA . SER B 1 102 ? 25.906 -9.203 -3.408 1 60.53 102 SER B CA 1
ATOM 3130 C C . SER B 1 102 ? 25.562 -10.508 -4.117 1 60.53 102 SER B C 1
ATOM 3132 O O . SER B 1 102 ? 24.406 -10.758 -4.449 1 60.53 102 SER B O 1
ATOM 3134 N N . HIS B 1 103 ? 26.672 -11.141 -4.605 1 76.25 103 HIS B N 1
ATOM 3135 C CA . HIS B 1 103 ? 26.5 -12.477 -5.152 1 76.25 103 HIS B CA 1
ATOM 3136 C C . HIS B 1 103 ? 26.203 -13.492 -4.047 1 76.25 103 HIS B C 1
ATOM 3138 O O . HIS B 1 103 ? 26.906 -14.508 -3.932 1 76.25 103 HIS B O 1
ATOM 3144 N N . ASN B 1 104 ? 25.281 -13.234 -3.326 1 86.94 104 ASN B N 1
ATOM 3145 C CA . ASN B 1 104 ? 24.906 -14.188 -2.283 1 86.94 104 ASN B CA 1
ATOM 3146 C C . ASN B 1 104 ? 23.719 -15.047 -2.709 1 86.94 104 ASN B C 1
ATOM 3148 O O . ASN B 1 104 ? 23.078 -14.766 -3.715 1 86.94 104 ASN B O 1
ATOM 3152 N N . PHE B 1 105 ? 23.594 -16.25 -2.078 1 90.69 105 PHE B N 1
ATOM 3153 C CA . PHE B 1 105 ? 22.578 -17.25 -2.381 1 90.69 105 PHE B CA 1
ATOM 3154 C C . PHE B 1 105 ? 21.188 -16.625 -2.422 1 90.69 105 PHE B C 1
ATOM 3156 O O . PHE B 1 105 ? 20.391 -16.922 -3.314 1 90.69 105 PHE B O 1
ATOM 3163 N N . LYS B 1 106 ? 20.938 -15.758 -1.506 1 87.44 106 LYS B N 1
ATOM 3164 C CA . LYS B 1 106 ? 19.609 -15.148 -1.405 1 87.44 106 LYS B CA 1
ATOM 3165 C C . LYS B 1 106 ? 19.297 -14.312 -2.643 1 87.44 106 LYS B C 1
ATOM 3167 O O . LYS B 1 106 ? 18.188 -14.391 -3.186 1 87.44 106 LYS B O 1
ATOM 3172 N N . THR B 1 107 ? 20.234 -13.586 -3.039 1 87.5 107 THR B N 1
ATOM 3173 C CA . THR B 1 107 ? 20.062 -12.758 -4.23 1 87.5 107 THR B CA 1
ATOM 3174 C C . THR B 1 107 ? 19.875 -13.633 -5.469 1 87.5 107 THR B C 1
ATOM 3176 O O . THR B 1 107 ? 19 -13.375 -6.289 1 87.5 107 THR B O 1
ATOM 3179 N N . PHE B 1 108 ? 20.75 -14.664 -5.566 1 90.94 108 PHE B N 1
ATOM 3180 C CA . PHE B 1 108 ? 20.641 -15.578 -6.695 1 90.94 108 PHE B CA 1
ATOM 3181 C C . PHE B 1 108 ? 19.25 -16.219 -6.738 1 90.94 108 PHE B C 1
ATOM 3183 O O . PHE B 1 108 ? 18.625 -16.266 -7.793 1 90.94 108 PHE B O 1
ATOM 3190 N N . PHE B 1 109 ? 18.859 -16.75 -5.633 1 91.56 109 PHE B N 1
ATOM 3191 C CA . PHE B 1 109 ? 17.562 -17.438 -5.547 1 91.56 109 PHE B CA 1
ATOM 3192 C C . PHE B 1 109 ? 16.422 -16.484 -5.918 1 91.56 109 PHE B C 1
ATOM 3194 O O . PHE B 1 109 ? 15.508 -16.875 -6.648 1 91.56 109 PHE B O 1
ATOM 3201 N N . ARG B 1 110 ? 16.469 -15.281 -5.469 1 89.06 110 ARG B N 1
ATOM 3202 C CA . ARG B 1 110 ? 15.469 -14.289 -5.82 1 89.06 110 ARG B CA 1
ATOM 3203 C C . ARG B 1 110 ? 15.414 -14.062 -7.328 1 89.06 110 ARG B C 1
ATOM 3205 O O . ARG B 1 110 ? 14.336 -13.977 -7.914 1 89.06 110 ARG B O 1
ATOM 3212 N N . LEU B 1 111 ? 16.562 -13.938 -7.91 1 90.81 111 LEU B N 1
ATOM 3213 C CA . LEU B 1 111 ? 16.641 -13.727 -9.352 1 90.81 111 LEU B CA 1
ATOM 3214 C C . LEU B 1 111 ? 16.125 -14.945 -10.109 1 90.81 111 LEU B C 1
ATOM 3216 O O . LEU B 1 111 ? 15.477 -14.812 -11.148 1 90.81 111 LEU B O 1
ATOM 3220 N N . LEU B 1 112 ? 16.484 -16.078 -9.594 1 93.38 112 LEU B N 1
ATOM 3221 C CA . LEU B 1 112 ? 16 -17.312 -10.188 1 93.38 112 LEU B CA 1
ATOM 3222 C C . LEU B 1 112 ? 14.469 -17.359 -10.172 1 93.38 112 LEU B C 1
ATOM 3224 O O . LEU B 1 112 ? 13.844 -17.656 -11.195 1 93.38 112 LEU B O 1
ATOM 3228 N N . LEU B 1 113 ? 13.891 -17.031 -9.016 1 92.12 113 LEU B N 1
ATOM 3229 C CA . LEU B 1 113 ? 12.438 -17.031 -8.875 1 92.12 113 LEU B CA 1
ATOM 3230 C C . LEU B 1 113 ? 11.805 -16.016 -9.82 1 92.12 113 LEU B C 1
ATOM 3232 O O . LEU B 1 113 ? 10.758 -16.266 -10.414 1 92.12 113 LEU B O 1
ATOM 3236 N N . LYS B 1 114 ? 12.406 -14.922 -9.938 1 90.44 114 LYS B N 1
ATOM 3237 C CA . LYS B 1 114 ? 11.906 -13.891 -10.844 1 90.44 114 LYS B CA 1
ATOM 3238 C C . LYS B 1 114 ? 11.914 -14.383 -12.289 1 90.44 114 LYS B C 1
ATOM 3240 O O . LYS B 1 114 ? 10.945 -14.188 -13.016 1 90.44 114 LYS B O 1
ATOM 3245 N N . ALA B 1 115 ? 13.016 -14.93 -12.688 1 92.12 115 ALA B N 1
ATOM 3246 C CA . ALA B 1 115 ? 13.133 -15.438 -14.055 1 92.12 115 ALA B CA 1
ATOM 3247 C C . ALA B 1 115 ? 12.094 -16.516 -14.336 1 92.12 115 ALA B C 1
ATOM 3249 O O . ALA B 1 115 ? 11.5 -16.562 -15.414 1 92.12 115 ALA B O 1
ATOM 3250 N N . ILE B 1 116 ? 11.898 -17.406 -13.391 1 93.19 116 ILE B N 1
ATOM 3251 C CA . ILE B 1 116 ? 10.922 -18.469 -13.531 1 93.19 116 ILE B CA 1
ATOM 3252 C C . ILE B 1 116 ? 9.516 -17.875 -13.648 1 93.19 116 ILE B C 1
ATOM 3254 O O . ILE B 1 116 ? 8.719 -18.328 -14.469 1 93.19 116 ILE B O 1
ATOM 3258 N N . ALA B 1 117 ? 9.242 -16.906 -12.828 1 92.31 117 ALA B N 1
ATOM 3259 C CA . ALA B 1 117 ? 7.934 -16.25 -12.867 1 92.31 117 ALA B CA 1
ATOM 3260 C C . ALA B 1 117 ? 7.664 -15.648 -14.242 1 92.31 117 ALA B C 1
ATOM 3262 O O . ALA B 1 117 ? 6.551 -15.758 -14.766 1 92.31 117 ALA B O 1
ATOM 3263 N N . GLU B 1 118 ? 8.625 -14.992 -14.766 1 91.31 118 GLU B N 1
ATOM 3264 C CA . GLU B 1 118 ? 8.492 -14.391 -16.094 1 91.31 118 GLU B CA 1
ATOM 3265 C C . GLU B 1 118 ? 8.227 -15.453 -17.141 1 91.31 118 GLU B C 1
ATOM 3267 O O . GLU B 1 118 ? 7.355 -15.281 -18 1 91.31 118 GLU B O 1
ATOM 3272 N N . TYR B 1 119 ? 8.969 -16.484 -17.062 1 92.19 119 TYR B N 1
ATOM 3273 C CA . TYR B 1 119 ? 8.797 -17.594 -17.984 1 92.19 119 TYR B CA 1
ATOM 3274 C C . TYR B 1 119 ? 7.391 -18.188 -17.875 1 92.19 119 TYR B C 1
ATOM 3276 O O . TYR B 1 119 ? 6.723 -18.422 -18.875 1 92.19 119 TYR B O 1
ATOM 3284 N N . GLN B 1 120 ? 6.961 -18.438 -16.672 1 94.06 120 GLN B N 1
ATOM 3285 C CA . GLN B 1 120 ? 5.633 -19 -16.438 1 94.06 120 GLN B CA 1
ATOM 3286 C C . GLN B 1 120 ? 4.543 -18.078 -16.984 1 94.06 120 GLN B C 1
ATOM 3288 O O . GLN B 1 120 ? 3.562 -18.547 -17.562 1 94.06 120 GLN B O 1
ATOM 3293 N N . GLU B 1 121 ? 4.727 -16.844 -16.719 1 92.88 121 GLU B N 1
ATOM 3294 C CA . GLU B 1 121 ? 3.756 -15.875 -17.219 1 92.88 121 GLU B CA 1
ATOM 3295 C C . GLU B 1 121 ? 3.625 -15.953 -18.734 1 92.88 121 GLU B C 1
ATOM 3297 O O . GLU B 1 121 ? 2.514 -15.945 -19.266 1 92.88 121 GLU B O 1
ATOM 3302 N N . ASP B 1 122 ? 4.723 -16.016 -19.438 1 92.88 122 ASP B N 1
ATOM 3303 C CA . ASP B 1 122 ? 4.715 -16.109 -20.891 1 92.88 122 ASP B CA 1
ATOM 3304 C C . ASP B 1 122 ? 3.961 -17.344 -21.359 1 92.88 122 ASP B C 1
ATOM 3306 O O . ASP B 1 122 ? 3.125 -17.266 -22.266 1 92.88 122 ASP B O 1
ATOM 3310 N N . ILE B 1 123 ? 4.23 -18.438 -20.75 1 94.69 123 ILE B N 1
ATOM 3311 C CA . ILE B 1 123 ? 3.627 -19.719 -21.141 1 94.69 123 ILE B CA 1
ATOM 3312 C C . ILE B 1 123 ? 2.135 -19.703 -20.828 1 94.69 123 ILE B C 1
ATOM 3314 O O . ILE B 1 123 ? 1.313 -20.109 -21.641 1 94.69 123 ILE B O 1
ATOM 3318 N N . ILE B 1 124 ? 1.804 -19.188 -19.641 1 94.38 124 ILE B N 1
ATOM 3319 C CA . ILE B 1 124 ? 0.405 -19.156 -19.234 1 94.38 124 ILE B CA 1
ATOM 3320 C C . ILE B 1 124 ? -0.376 -18.203 -20.141 1 94.38 124 ILE B C 1
ATOM 3322 O O . ILE B 1 124 ? -1.463 -18.547 -20.609 1 94.38 124 ILE B O 1
ATOM 3326 N N . ASN B 1 125 ? 0.153 -17.062 -20.391 1 92.62 125 ASN B N 1
ATOM 3327 C CA . ASN B 1 125 ? -0.529 -16.109 -21.266 1 92.62 125 ASN B CA 1
ATOM 3328 C C . ASN B 1 125 ? -0.759 -16.688 -22.656 1 92.62 125 ASN B C 1
ATOM 3330 O O . ASN B 1 125 ? -1.783 -16.406 -23.281 1 92.62 125 ASN B O 1
ATOM 3334 N N . ALA B 1 126 ? 0.141 -17.453 -23.125 1 95.31 126 ALA B N 1
ATOM 3335 C CA . ALA B 1 126 ? 0.066 -18.016 -24.484 1 95.31 126 ALA B CA 1
ATOM 3336 C C . ALA B 1 126 ? -0.897 -19.188 -24.547 1 95.31 126 ALA B C 1
ATOM 3338 O O . ALA B 1 126 ? -1.4 -19.531 -25.609 1 95.31 126 ALA B O 1
ATOM 3339 N N . ASN B 1 127 ? -1.205 -19.859 -23.375 1 95.06 127 ASN B N 1
ATOM 3340 C CA . ASN B 1 127 ? -1.875 -21.156 -23.469 1 95.06 127 ASN B CA 1
ATOM 3341 C C . ASN B 1 127 ? -3.158 -21.188 -22.641 1 95.06 127 ASN B C 1
ATOM 3343 O O . ASN B 1 127 ? -4.004 -22.062 -22.828 1 95.06 127 ASN B O 1
ATOM 3347 N N . TYR B 1 128 ? -3.271 -20.25 -21.688 1 91.88 128 TYR B N 1
ATOM 3348 C CA . TYR B 1 128 ? -4.465 -20.25 -20.844 1 91.88 128 TYR B CA 1
ATOM 3349 C C . TYR B 1 128 ? -5.707 -19.922 -21.656 1 91.88 128 TYR B C 1
ATOM 3351 O O . TYR B 1 128 ? -5.703 -18.969 -22.453 1 91.88 128 TYR B O 1
ATOM 3359 N N . VAL B 1 129 ? -6.797 -20.641 -21.453 1 90.44 129 VAL B N 1
ATOM 3360 C CA . VAL B 1 129 ? -8.047 -20.375 -22.141 1 90.44 129 VAL B CA 1
ATOM 3361 C C . VAL B 1 129 ? -9.109 -19.922 -21.141 1 90.44 129 VAL B C 1
ATOM 3363 O O . VAL B 1 129 ? -9.547 -18.766 -21.172 1 90.44 129 VAL B O 1
ATOM 3366 N N . GLU B 1 130 ? -9.469 -20.828 -20.219 1 89.12 130 GLU B N 1
ATOM 3367 C CA . GLU B 1 130 ? -10.5 -20.516 -19.234 1 89.12 130 GLU B CA 1
ATOM 3368 C C . GLU B 1 130 ? -10.57 -21.594 -18.156 1 89.12 130 GLU B C 1
ATOM 3370 O O . GLU B 1 130 ? -10 -22.672 -18.312 1 89.12 130 GLU B O 1
ATOM 3375 N N . VAL B 1 131 ? -11.133 -21.219 -17.047 1 85.69 131 VAL B N 1
ATOM 3376 C CA . VAL B 1 131 ? -11.523 -22.234 -16.078 1 85.69 131 VAL B CA 1
ATOM 3377 C C . VAL B 1 131 ? -12.727 -23.016 -16.594 1 85.69 131 VAL B C 1
ATOM 3379 O O . VAL B 1 131 ? -13.766 -22.438 -16.922 1 85.69 131 VAL B O 1
ATOM 3382 N N . ALA B 1 132 ? -12.5 -24.281 -16.672 1 76.31 132 ALA B N 1
ATOM 3383 C CA . ALA B 1 132 ? -13.555 -25.156 -17.203 1 76.31 132 ALA B CA 1
ATOM 3384 C C . ALA B 1 132 ? -14.57 -25.5 -16.109 1 76.31 132 ALA B C 1
ATOM 3386 O O . ALA B 1 132 ? -14.266 -25.422 -14.922 1 76.31 132 ALA B O 1
ATOM 3387 N N . ASN B 1 133 ? -15.742 -25.875 -16.406 1 66.75 133 ASN B N 1
ATOM 3388 C CA . ASN B 1 133 ? -16.797 -26.391 -15.539 1 66.75 133 ASN B CA 1
ATOM 3389 C C . ASN B 1 133 ? -17.094 -25.453 -14.383 1 66.75 133 ASN B C 1
ATOM 3391 O O . ASN B 1 133 ? -16.969 -25.828 -13.219 1 66.75 133 ASN B O 1
ATOM 3395 N N . VAL B 1 134 ? -17.375 -24.328 -14.5 1 65 134 VAL B N 1
ATOM 3396 C CA . VAL B 1 134 ? -17.688 -23.25 -13.57 1 65 134 VAL B CA 1
ATOM 3397 C C . VAL B 1 134 ? -18.703 -23.734 -12.531 1 65 134 VAL B C 1
ATOM 3399 O O . VAL B 1 134 ? -18.625 -23.359 -11.359 1 65 134 VAL B O 1
ATOM 3402 N N . LYS B 1 135 ? -19.469 -24.641 -12.969 1 66.69 135 LYS B N 1
ATOM 3403 C CA . LYS B 1 135 ? -20.469 -25.203 -12.07 1 66.69 135 LYS B CA 1
ATOM 3404 C C . LYS B 1 135 ? -19.828 -25.984 -10.945 1 66.69 135 LYS B C 1
ATOM 3406 O O . LYS B 1 135 ? -20.266 -25.922 -9.789 1 66.69 135 LYS B O 1
ATOM 3411 N N . ALA B 1 136 ? -18.844 -26.734 -11.242 1 61.75 136 ALA B N 1
ATOM 3412 C CA . ALA B 1 136 ? -18.141 -27.516 -10.227 1 61.75 136 ALA B CA 1
ATOM 3413 C C . ALA B 1 136 ? -17.453 -26.609 -9.211 1 61.75 136 ALA B C 1
ATOM 3415 O O . ALA B 1 136 ? -17.422 -26.906 -8.016 1 61.75 136 ALA B O 1
ATOM 3416 N N . VAL B 1 137 ? -17.047 -25.516 -9.703 1 64.5 137 VAL B N 1
ATOM 3417 C CA . VAL B 1 137 ? -16.328 -24.562 -8.859 1 64.5 137 VAL B CA 1
ATOM 3418 C C . VAL B 1 137 ? -17.328 -23.828 -7.961 1 64.5 137 VAL B C 1
ATOM 3420 O O . VAL B 1 137 ? -17.031 -23.562 -6.793 1 64.5 137 VAL B O 1
ATOM 3423 N N . SER B 1 138 ? -18.453 -23.703 -8.453 1 65.31 138 SER B N 1
ATOM 3424 C CA . SER B 1 138 ? -19.453 -22.922 -7.727 1 65.31 138 SER B CA 1
ATOM 3425 C C . SER B 1 138 ? -20.094 -23.75 -6.613 1 65.31 138 SER B C 1
ATOM 3427 O O . SER B 1 138 ? -20.75 -23.203 -5.727 1 65.31 138 SER B O 1
ATOM 3429 N N . THR B 1 139 ? -19.844 -25 -6.652 1 68.62 139 THR B N 1
ATOM 3430 C CA . THR B 1 139 ? -20.469 -25.859 -5.668 1 68.62 139 THR B CA 1
ATOM 3431 C C . THR B 1 139 ? -19.562 -26.078 -4.461 1 68.62 139 THR B C 1
ATOM 3433 O O . THR B 1 139 ? -19.953 -26.688 -3.473 1 68.62 139 THR B O 1
ATOM 3436 N N . LEU B 1 140 ? -18.453 -25.531 -4.645 1 70.62 140 LEU B N 1
ATOM 3437 C CA . LEU B 1 140 ? -17.531 -25.719 -3.527 1 70.62 140 LEU B CA 1
ATOM 3438 C C . LEU B 1 140 ? -17.953 -24.859 -2.332 1 70.62 140 LEU B C 1
ATOM 3440 O O . LEU B 1 140 ? -18.422 -23.734 -2.5 1 70.62 140 LEU B O 1
ATOM 3444 N N . LYS B 1 141 ? -17.812 -25.5 -1.215 1 71.94 141 LYS B N 1
ATOM 3445 C CA . LYS B 1 141 ? -18.359 -24.969 0.025 1 71.94 141 LYS B CA 1
ATOM 3446 C C . LYS B 1 141 ? -17.562 -23.766 0.519 1 71.94 141 LYS B C 1
ATOM 3448 O O . LYS B 1 141 ? -18.141 -22.766 0.938 1 71.94 141 LYS B O 1
ATOM 3453 N N . LYS B 1 142 ? -16.219 -23.891 0.449 1 90.62 142 LYS B N 1
ATOM 3454 C CA . LYS B 1 142 ? -15.391 -22.844 1.04 1 90.62 142 LYS B CA 1
ATOM 3455 C C . LYS B 1 142 ? -14.641 -22.062 -0.036 1 90.62 142 LYS B C 1
ATOM 3457 O O . LYS B 1 142 ? -13.914 -22.641 -0.842 1 90.62 142 LYS B O 1
ATOM 3462 N N . ARG B 1 143 ? -14.883 -20.781 -0.072 1 94.12 143 ARG B N 1
ATOM 3463 C CA . ARG B 1 143 ? -14.258 -19.906 -1.048 1 94.12 143 ARG B CA 1
ATOM 3464 C C . ARG B 1 143 ? -13.203 -19.031 -0.389 1 94.12 143 ARG B C 1
ATOM 3466 O O . ARG B 1 143 ? -13.453 -18.406 0.646 1 94.12 143 ARG B O 1
ATOM 3473 N N . THR B 1 144 ? -12.047 -19.031 -0.976 1 97.06 144 THR B N 1
ATOM 3474 C CA . THR B 1 144 ? -10.93 -18.234 -0.48 1 97.06 144 THR B CA 1
ATOM 3475 C C . THR B 1 144 ? -10.516 -17.188 -1.51 1 97.06 144 THR B C 1
ATOM 3477 O O . THR B 1 144 ? -10.383 -17.5 -2.695 1 97.06 144 THR B O 1
ATOM 3480 N N . PHE B 1 145 ? -10.406 -15.938 -1.079 1 97.56 145 PHE B N 1
ATOM 3481 C CA . PHE B 1 145 ? -9.875 -14.867 -1.92 1 97.56 145 PHE B CA 1
ATOM 3482 C C . PHE B 1 145 ? -8.352 -14.828 -1.857 1 97.56 145 PHE B C 1
ATOM 3484 O O . PHE B 1 145 ? -7.773 -14.758 -0.772 1 97.56 145 PHE B O 1
ATOM 3491 N N . LEU B 1 146 ? -7.746 -14.898 -3 1 97.62 146 LEU B N 1
ATOM 3492 C CA . LEU B 1 146 ? -6.289 -14.805 -3.029 1 97.62 146 LEU B CA 1
ATOM 3493 C C . LEU B 1 146 ? -5.84 -13.383 -3.334 1 97.62 146 LEU B C 1
ATOM 3495 O O . LEU B 1 146 ? -6.184 -12.828 -4.379 1 97.62 146 LEU B O 1
ATOM 3499 N N . SER B 1 147 ? -5.141 -12.758 -2.432 1 97.38 147 SER B N 1
ATOM 3500 C CA . SER B 1 147 ? -4.469 -11.484 -2.643 1 97.38 147 SER B CA 1
ATOM 3501 C C . SER B 1 147 ? -3.01 -11.688 -3.041 1 97.38 147 SER B C 1
ATOM 3503 O O . SER B 1 147 ? -2.252 -12.344 -2.324 1 97.38 147 SER B O 1
ATOM 3505 N N . TYR B 1 148 ? -2.588 -11.164 -4.18 1 94.75 148 TYR B N 1
ATOM 3506 C CA . TYR B 1 148 ? -1.279 -11.453 -4.754 1 94.75 148 TYR B CA 1
ATOM 3507 C C . TYR B 1 148 ? -0.801 -10.297 -5.625 1 94.75 148 TYR B C 1
ATOM 3509 O O . TYR B 1 148 ? -1.573 -9.391 -5.941 1 94.75 148 TYR B O 1
ATOM 3517 N N . ALA B 1 149 ? 0.48 -10.297 -5.922 1 87.56 149 ALA B N 1
ATOM 3518 C CA . ALA B 1 149 ? 1.032 -9.352 -6.895 1 87.56 149 ALA B CA 1
ATOM 3519 C C . ALA B 1 149 ? 0.875 -9.883 -8.312 1 87.56 149 ALA B C 1
ATOM 3521 O O . ALA B 1 149 ? 1.014 -11.086 -8.562 1 87.56 149 ALA B O 1
ATOM 3522 N N . TYR B 1 150 ? 0.709 -9.023 -9.273 1 77.69 150 TYR B N 1
ATOM 3523 C CA . TYR B 1 150 ? 0.396 -9.352 -10.664 1 77.69 150 TYR B CA 1
ATOM 3524 C C . TYR B 1 150 ? 1.483 -10.227 -11.273 1 77.69 150 TYR B C 1
ATOM 3526 O O . TYR B 1 150 ? 1.194 -11.109 -12.086 1 77.69 150 TYR B O 1
ATOM 3534 N N . TYR B 1 151 ? 2.703 -10.258 -10.852 1 77.5 151 TYR B N 1
ATOM 3535 C CA . TYR B 1 151 ? 3.828 -10.938 -11.484 1 77.5 151 TYR B CA 1
ATOM 3536 C C . TYR B 1 151 ? 3.93 -12.383 -11.023 1 77.5 151 TYR B C 1
ATOM 3538 O O . TYR B 1 151 ? 4.824 -13.117 -11.453 1 77.5 151 TYR B O 1
ATOM 3546 N N . ASP B 1 152 ? 2.912 -12.883 -10.344 1 87.88 152 ASP B N 1
ATOM 3547 C CA . ASP B 1 152 ? 3.029 -14.219 -9.75 1 87.88 152 ASP B CA 1
ATOM 3548 C C . ASP B 1 152 ? 2.014 -15.18 -10.359 1 87.88 152 ASP B C 1
ATOM 3550 O O . ASP B 1 152 ? 1.467 -16.031 -9.664 1 87.88 152 ASP B O 1
ATOM 3554 N N . LYS B 1 153 ? 1.801 -15.125 -11.633 1 90.31 153 LYS B N 1
ATOM 3555 C CA . LYS B 1 153 ? 0.736 -15.891 -12.273 1 90.31 153 LYS B CA 1
ATOM 3556 C C . LYS B 1 153 ? 0.964 -17.391 -12.109 1 90.31 153 LYS B C 1
ATOM 3558 O O . LYS B 1 153 ? 0.033 -18.141 -11.789 1 90.31 153 LYS B O 1
ATOM 3563 N N . GLY B 1 154 ? 2.164 -17.875 -12.336 1 93.81 154 GLY B N 1
ATOM 3564 C CA . GLY B 1 154 ? 2.441 -19.297 -12.188 1 93.81 154 GLY B CA 1
ATOM 3565 C C . GLY B 1 154 ? 2.188 -19.812 -10.781 1 93.81 154 GLY B C 1
ATOM 3566 O O . GLY B 1 154 ? 1.584 -20.859 -10.602 1 93.81 154 GLY B O 1
ATOM 3567 N N . LEU B 1 155 ? 2.635 -19.062 -9.844 1 95.06 155 LEU B N 1
ATOM 3568 C CA . LEU B 1 155 ? 2.475 -19.453 -8.445 1 95.06 155 LEU B CA 1
ATOM 3569 C C . LEU B 1 155 ? 1.006 -19.422 -8.039 1 95.06 155 LEU B C 1
ATOM 3571 O O . LEU B 1 155 ? 0.53 -20.312 -7.34 1 95.06 155 LEU B O 1
ATOM 3575 N N . THR B 1 156 ? 0.297 -18.406 -8.461 1 96.06 156 THR B N 1
ATOM 3576 C CA . THR B 1 156 ? -1.11 -18.281 -8.094 1 96.06 156 THR B CA 1
ATOM 3577 C C . THR B 1 156 ? -1.938 -19.391 -8.742 1 96.06 156 THR B C 1
ATOM 3579 O O . THR B 1 156 ? -2.857 -19.922 -8.125 1 96.06 156 THR B O 1
ATOM 3582 N N . GLN B 1 157 ? -1.64 -19.719 -9.953 1 94.94 157 GLN B N 1
ATOM 3583 C CA . GLN B 1 157 ? -2.342 -20.828 -10.594 1 94.94 157 GLN B CA 1
ATOM 3584 C C . GLN B 1 157 ? -2.035 -22.156 -9.891 1 94.94 157 GLN B C 1
ATOM 3586 O O . GLN B 1 157 ? -2.918 -23 -9.734 1 94.94 157 GLN B O 1
ATOM 3591 N N . ALA B 1 158 ? -0.813 -22.328 -9.516 1 95.88 158 ALA B N 1
ATOM 3592 C CA . ALA B 1 158 ? -0.454 -23.531 -8.773 1 95.88 158 ALA B CA 1
ATOM 3593 C C . ALA B 1 158 ? -1.244 -23.625 -7.473 1 95.88 158 ALA B C 1
ATOM 3595 O O . ALA B 1 158 ? -1.697 -24.703 -7.094 1 95.88 158 ALA B O 1
ATOM 3596 N N . LEU B 1 159 ? -1.374 -22.516 -6.809 1 95.75 159 LEU B N 1
ATOM 3597 C CA . LEU B 1 159 ? -2.172 -22.484 -5.586 1 95.75 159 LEU B CA 1
ATOM 3598 C C . LEU B 1 159 ? -3.633 -22.812 -5.883 1 95.75 159 LEU B C 1
ATOM 3600 O O . LEU B 1 159 ? -4.305 -23.453 -5.078 1 95.75 159 LEU B O 1
ATOM 3604 N N . PHE B 1 160 ? -4.117 -22.312 -7.004 1 94.5 160 PHE B N 1
ATOM 3605 C CA . PHE B 1 160 ? -5.473 -22.625 -7.438 1 94.5 160 PHE B CA 1
ATOM 3606 C C . PHE B 1 160 ? -5.688 -24.141 -7.5 1 94.5 160 PHE B C 1
ATOM 3608 O O . PHE B 1 160 ? -6.664 -24.656 -6.949 1 94.5 160 PHE B O 1
ATOM 3615 N N . TYR B 1 161 ? -4.766 -24.859 -8.125 1 93.38 161 TYR B N 1
ATOM 3616 C CA . TYR B 1 161 ? -4.855 -26.312 -8.211 1 93.38 161 TYR B CA 1
ATOM 3617 C C . TYR B 1 161 ? -4.758 -26.953 -6.832 1 93.38 161 TYR B C 1
ATOM 3619 O O . TYR B 1 161 ? -5.449 -27.938 -6.547 1 93.38 161 TYR B O 1
ATOM 3627 N N . TYR B 1 162 ? -3.885 -26.422 -6.016 1 94.69 162 TYR B N 1
ATOM 3628 C CA . TYR B 1 162 ? -3.709 -26.938 -4.664 1 94.69 162 TYR B CA 1
ATOM 3629 C C . TYR B 1 162 ? -5.023 -26.906 -3.893 1 94.69 162 TYR B C 1
ATOM 3631 O O . TYR B 1 162 ? -5.398 -27.891 -3.25 1 94.69 162 TYR B O 1
ATOM 3639 N N . PHE B 1 163 ? -5.723 -25.781 -3.941 1 94.25 163 PHE B N 1
ATOM 3640 C CA . PHE B 1 163 ? -7.004 -25.641 -3.262 1 94.25 163 PHE B CA 1
ATOM 3641 C C . PHE B 1 163 ? -8.047 -26.562 -3.873 1 94.25 163 PHE B C 1
ATOM 3643 O O . PHE B 1 163 ? -8.812 -27.203 -3.152 1 94.25 163 PHE B O 1
ATOM 3650 N N . TRP B 1 164 ? -8.039 -26.641 -5.156 1 90.88 164 TRP B N 1
ATOM 3651 C CA . TRP B 1 164 ? -9.008 -27.469 -5.867 1 90.88 164 TRP B CA 1
ATOM 3652 C C . TRP B 1 164 ? -8.906 -28.922 -5.441 1 90.88 164 TRP B C 1
ATOM 3654 O O . TRP B 1 164 ? -9.922 -29.578 -5.164 1 90.88 164 TRP B O 1
ATOM 3664 N N . LEU B 1 165 ? -7.738 -29.391 -5.344 1 90.75 165 LEU B N 1
ATOM 3665 C CA . LEU B 1 165 ? -7.488 -30.781 -4.965 1 90.75 165 LEU B CA 1
ATOM 3666 C C . LEU B 1 165 ? -7.988 -31.047 -3.551 1 90.75 165 LEU B C 1
ATOM 3668 O O . LEU B 1 165 ? -8.258 -32.188 -3.195 1 90.75 165 LEU B O 1
ATOM 3672 N N . ARG B 1 166 ? -8.156 -30.109 -2.84 1 92.88 166 ARG B N 1
ATOM 3673 C CA . ARG B 1 166 ? -8.523 -30.25 -1.434 1 92.88 166 ARG B CA 1
ATOM 3674 C C . ARG B 1 166 ? -9.922 -29.672 -1.182 1 92.88 166 ARG B C 1
ATOM 3676 O O . ARG B 1 166 ? -10.203 -29.172 -0.089 1 92.88 166 ARG B O 1
ATOM 3683 N N . SER B 1 167 ? -10.695 -29.609 -2.258 1 91.06 167 SER B N 1
ATOM 3684 C CA . SER B 1 167 ? -12.117 -29.281 -2.234 1 91.06 167 SER B CA 1
ATOM 3685 C C . SER B 1 167 ? -12.336 -27.828 -1.833 1 91.06 167 SER B C 1
ATOM 3687 O O . SER B 1 167 ? -13.328 -27.5 -1.174 1 91.06 167 SER B O 1
ATOM 3689 N N . GLY B 1 168 ? -11.328 -27 -2.09 1 93.12 168 GLY B N 1
ATOM 3690 C CA . GLY B 1 168 ? -11.453 -25.562 -1.865 1 93.12 168 GLY B CA 1
ATOM 3691 C C . GLY B 1 168 ? -11.445 -24.75 -3.148 1 93.12 168 GLY B C 1
ATOM 3692 O O . GLY B 1 168 ? -10.789 -25.141 -4.121 1 93.12 168 GLY B O 1
ATOM 3693 N N . PHE B 1 169 ? -12.211 -23.719 -3.115 1 92.5 169 PHE B N 1
ATOM 3694 C CA . PHE B 1 169 ? -12.188 -22.781 -4.23 1 92.5 169 PHE B CA 1
ATOM 3695 C C . PHE B 1 169 ? -11.312 -21.578 -3.91 1 92.5 169 PHE B C 1
ATOM 3697 O O . PHE B 1 169 ? -11.547 -20.875 -2.922 1 92.5 169 PHE B O 1
ATOM 3704 N N . LEU B 1 170 ? -10.305 -21.422 -4.695 1 94.94 170 LEU B N 1
ATOM 3705 C CA . LEU B 1 170 ? -9.453 -20.234 -4.59 1 94.94 170 LEU B CA 1
ATOM 3706 C C . LEU B 1 170 ? -9.766 -19.234 -5.703 1 94.94 170 LEU B C 1
ATOM 3708 O O . LEU B 1 170 ? -9.625 -19.547 -6.887 1 94.94 170 LEU B O 1
ATOM 3712 N N . TYR B 1 171 ? -10.219 -18.062 -5.344 1 93.56 171 TYR B N 1
ATOM 3713 C CA . TYR B 1 171 ? -10.484 -17.016 -6.324 1 93.56 171 TYR B CA 1
ATOM 3714 C C . TYR B 1 171 ? -9.195 -16.297 -6.711 1 93.56 171 TYR B C 1
ATOM 3716 O O . TYR B 1 171 ? -8.609 -15.586 -5.895 1 93.56 171 TYR B O 1
ATOM 3724 N N . VAL B 1 172 ? -8.812 -16.5 -7.941 1 93.94 172 VAL B N 1
ATOM 3725 C CA . VAL B 1 172 ? -7.668 -15.828 -8.547 1 93.94 172 VAL B CA 1
ATOM 3726 C C . VAL B 1 172 ? -8.148 -14.883 -9.641 1 93.94 172 VAL B C 1
ATOM 3728 O O . VAL B 1 172 ? -8.57 -15.328 -10.719 1 93.94 172 VAL B O 1
ATOM 3731 N N . ASN B 1 173 ? -7.965 -13.641 -9.406 1 90.56 173 ASN B N 1
ATOM 3732 C CA . ASN B 1 173 ? -8.68 -12.633 -10.188 1 90.56 173 ASN B CA 1
ATOM 3733 C C . ASN B 1 173 ? -8.352 -12.734 -11.672 1 90.56 173 ASN B C 1
ATOM 3735 O O . ASN B 1 173 ? -9.234 -12.617 -12.516 1 90.56 173 ASN B O 1
ATOM 3739 N N . TRP B 1 174 ? -7.109 -12.938 -12.117 1 89.25 174 TRP B N 1
ATOM 3740 C CA . TRP B 1 174 ? -6.742 -12.898 -13.523 1 89.25 174 TRP B CA 1
ATOM 3741 C C . TRP B 1 174 ? -7.336 -14.086 -14.273 1 89.25 174 TRP B C 1
ATOM 3743 O O . TRP B 1 174 ? -7.473 -14.047 -15.5 1 89.25 174 TRP B O 1
ATOM 3753 N N . MET B 1 175 ? -7.703 -15.117 -13.586 1 88.94 175 MET B N 1
ATOM 3754 C CA . MET B 1 175 ? -8.258 -16.312 -14.219 1 88.94 175 MET B CA 1
ATOM 3755 C C . MET B 1 175 ? -9.727 -16.094 -14.578 1 88.94 175 MET B C 1
ATOM 3757 O O . MET B 1 175 ? -10.289 -16.859 -15.359 1 88.94 175 MET B O 1
ATOM 3761 N N . TRP B 1 176 ? -10.32 -15.117 -13.945 1 83.88 176 TRP B N 1
ATOM 3762 C CA . TRP B 1 176 ? -11.75 -14.906 -14.125 1 83.88 176 TRP B CA 1
ATOM 3763 C C . TRP B 1 176 ? -12.016 -13.633 -14.922 1 83.88 176 TRP B C 1
ATOM 3765 O O . TRP B 1 176 ? -13.008 -13.547 -15.648 1 83.88 176 TRP B O 1
ATOM 3775 N N . GLU B 1 177 ? -11.219 -12.648 -14.5 1 72.5 177 GLU B N 1
ATOM 3776 C CA . GLU B 1 177 ? -11.523 -11.328 -15.047 1 72.5 177 GLU B CA 1
ATOM 3777 C C . GLU B 1 177 ? -10.453 -10.883 -16.031 1 72.5 177 GLU B C 1
ATOM 3779 O O . GLU B 1 177 ? -9.305 -11.312 -15.953 1 72.5 177 GLU B O 1
ATOM 3784 N N . GLY B 1 178 ? -10.758 -10.578 -17.156 1 62.78 178 GLY B N 1
ATOM 3785 C CA . GLY B 1 178 ? -9.805 -10.023 -18.094 1 62.78 178 GLY B CA 1
ATOM 3786 C C . GLY B 1 178 ? -8.953 -8.922 -17.5 1 62.78 178 GLY B C 1
ATOM 3787 O O . GLY B 1 178 ? -9.133 -8.531 -16.344 1 62.78 178 GLY B O 1
ATOM 3788 N N . VAL B 1 179 ? -7.723 -8.578 -18 1 57.44 179 VAL B N 1
ATOM 3789 C CA . VAL B 1 179 ? -6.688 -7.68 -17.5 1 57.44 179 VAL B CA 1
ATOM 3790 C C . VAL B 1 179 ? -7.102 -6.23 -17.75 1 57.44 179 VAL B C 1
ATOM 3792 O O . VAL B 1 179 ? -6.672 -5.328 -17.016 1 57.44 179 VAL B O 1
ATOM 3795 N N . ASN B 1 180 ? -7.914 -5.945 -18.516 1 58.72 180 ASN B N 1
ATOM 3796 C CA . ASN B 1 180 ? -7.969 -4.562 -18.984 1 58.72 180 ASN B CA 1
ATOM 3797 C C . ASN B 1 180 ? -9.141 -3.811 -18.375 1 58.72 180 ASN B C 1
ATOM 3799 O O . ASN B 1 180 ? -10.172 -3.613 -19.031 1 58.72 180 ASN B O 1
ATOM 3803 N N . LYS B 1 181 ? -8.977 -3.596 -17.109 1 69.19 181 LYS B N 1
ATOM 3804 C CA . LYS B 1 181 ? -10.078 -2.816 -16.547 1 69.19 181 LYS B CA 1
ATOM 3805 C C . LYS B 1 181 ? -9.562 -1.575 -15.828 1 69.19 181 LYS B C 1
ATOM 3807 O O . LYS B 1 181 ? -8.398 -1.522 -15.422 1 69.19 181 LYS B O 1
ATOM 3812 N N . ASN B 1 182 ? -10.344 -0.464 -15.938 1 81.38 182 ASN B N 1
ATOM 3813 C CA . ASN B 1 182 ? -10.023 0.709 -15.133 1 81.38 182 ASN B CA 1
ATOM 3814 C C . ASN B 1 182 ? -10.148 0.42 -13.641 1 81.38 182 ASN B C 1
ATOM 3816 O O . ASN B 1 182 ? -10.609 -0.656 -13.25 1 81.38 182 ASN B O 1
ATOM 3820 N N . GLY B 1 183 ? -9.609 1.291 -12.891 1 86.06 183 GLY B N 1
ATOM 3821 C CA . GLY B 1 183 ? -9.562 1.11 -11.453 1 86.06 183 GLY B CA 1
ATOM 3822 C C . GLY B 1 183 ? -10.93 0.924 -10.828 1 86.06 183 GLY B C 1
ATOM 3823 O O . GLY B 1 183 ? -11.094 0.128 -9.898 1 86.06 183 GLY B O 1
ATOM 3824 N N . SER B 1 184 ? -11.938 1.648 -11.336 1 87.31 184 SER B N 1
ATOM 3825 C CA . SER B 1 184 ? -13.289 1.566 -10.773 1 87.31 184 SER B CA 1
ATOM 3826 C C . SER B 1 184 ? -13.906 0.197 -11.031 1 87.31 184 SER B C 1
ATOM 3828 O O . SER B 1 184 ? -14.477 -0.411 -10.117 1 87.31 184 SER B O 1
ATOM 3830 N N . THR B 1 185 ? -13.75 -0.253 -12.219 1 87.38 185 THR B N 1
ATOM 3831 C CA . THR B 1 185 ? -14.258 -1.574 -12.562 1 87.38 185 THR B CA 1
ATOM 3832 C C . THR B 1 185 ? -13.547 -2.658 -11.758 1 87.38 185 THR B C 1
ATOM 3834 O O . THR B 1 185 ? -14.18 -3.598 -11.273 1 87.38 185 THR B O 1
ATOM 3837 N N . THR B 1 186 ? -12.273 -2.494 -11.625 1 89.38 186 THR B N 1
ATOM 3838 C CA . THR B 1 186 ? -11.477 -3.434 -10.844 1 89.38 186 THR B CA 1
ATOM 3839 C C . THR B 1 186 ? -11.969 -3.504 -9.406 1 89.38 186 THR B C 1
ATOM 3841 O O . THR B 1 186 ? -12.148 -4.594 -8.859 1 89.38 186 THR B O 1
ATOM 3844 N N . LYS B 1 187 ? -12.211 -2.336 -8.805 1 92.69 187 LYS B N 1
ATOM 3845 C CA . LYS B 1 187 ? -12.672 -2.287 -7.422 1 92.69 187 LYS B CA 1
ATOM 3846 C C . LYS B 1 187 ? -14.008 -3.002 -7.262 1 92.69 187 LYS B C 1
ATOM 3848 O O . LYS B 1 187 ? -14.219 -3.73 -6.289 1 92.69 187 LYS B O 1
ATOM 3853 N N . GLU B 1 188 ? -14.898 -2.762 -8.188 1 91.94 188 GLU B N 1
ATOM 3854 C CA . GLU B 1 188 ? -16.203 -3.4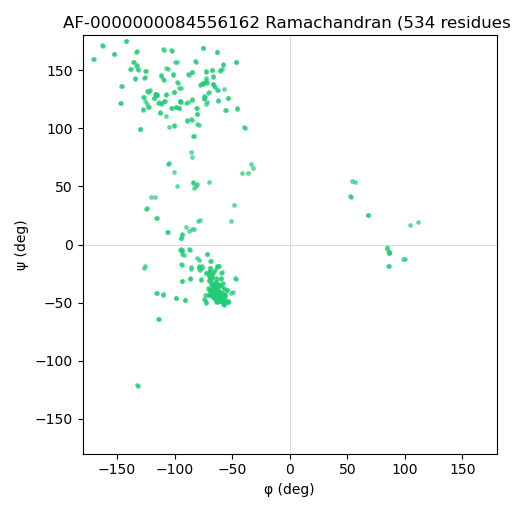06 -8.133 1 91.94 188 GLU B CA 1
ATOM 3855 C C . GLU B 1 188 ? -16.078 -4.926 -8.195 1 91.94 188 GLU B C 1
ATOM 3857 O O . GLU B 1 188 ? -16.734 -5.641 -7.434 1 91.94 188 GLU B O 1
ATOM 3862 N N . GLN B 1 189 ? -15.258 -5.383 -9.055 1 91.88 189 GLN B N 1
ATOM 3863 C CA . GLN B 1 189 ? -15.047 -6.816 -9.211 1 91.88 189 GLN B CA 1
ATOM 3864 C C . GLN B 1 189 ? -14.398 -7.41 -7.957 1 91.88 189 GLN B C 1
ATOM 3866 O O . GLN B 1 189 ? -14.805 -8.477 -7.488 1 91.88 189 GLN B O 1
ATOM 3871 N N . LEU B 1 190 ? -13.398 -6.734 -7.461 1 93.38 190 LEU B N 1
ATOM 3872 C CA . LEU B 1 190 ? -12.727 -7.191 -6.254 1 93.38 190 LEU B CA 1
ATOM 3873 C C . LEU B 1 190 ? -13.688 -7.23 -5.074 1 93.38 190 LEU B C 1
ATOM 3875 O O . LEU B 1 190 ? -13.695 -8.188 -4.297 1 93.38 190 LEU B O 1
ATOM 3879 N N . GLU B 1 191 ? -14.477 -6.176 -4.965 1 93.88 191 GLU B N 1
ATOM 3880 C CA . GLU B 1 191 ? -15.445 -6.109 -3.877 1 93.88 191 GLU B CA 1
ATOM 3881 C C . GLU B 1 191 ? -16.422 -7.277 -3.939 1 93.88 191 GLU B C 1
ATOM 3883 O O . GLU B 1 191 ? -16.734 -7.895 -2.916 1 93.88 191 GLU B O 1
ATOM 3888 N N . ASP B 1 192 ? -16.906 -7.547 -5.086 1 93.44 192 ASP B N 1
ATOM 3889 C CA . ASP B 1 192 ? -17.828 -8.656 -5.266 1 93.44 192 ASP B CA 1
ATOM 3890 C C . ASP B 1 192 ? -17.188 -9.984 -4.871 1 93.44 192 ASP B C 1
ATOM 3892 O O . ASP B 1 192 ? -17.781 -10.789 -4.156 1 93.44 192 ASP B O 1
ATOM 3896 N N . ALA B 1 193 ? -15.992 -10.219 -5.328 1 93.62 193 ALA B N 1
ATOM 3897 C CA . ALA B 1 193 ? -15.266 -11.445 -5.02 1 93.62 193 ALA B CA 1
ATOM 3898 C C . ALA B 1 193 ? -14.984 -11.555 -3.521 1 93.62 193 ALA B C 1
ATOM 3900 O O . ALA B 1 193 ? -15.133 -12.625 -2.932 1 93.62 193 ALA B O 1
ATOM 3901 N N . LEU B 1 194 ? -14.562 -10.422 -2.916 1 96.5 194 LEU B N 1
ATOM 3902 C CA . LEU B 1 194 ? -14.273 -10.383 -1.486 1 96.5 194 LEU B CA 1
ATOM 3903 C C . LEU B 1 194 ? -15.531 -10.688 -0.675 1 96.5 194 LEU B C 1
ATOM 3905 O O . LEU B 1 194 ? -15.477 -11.445 0.294 1 96.5 194 LEU B O 1
ATOM 3909 N N . ARG B 1 195 ? -16.594 -10.117 -1.092 1 94.5 195 ARG B N 1
ATOM 3910 C CA . ARG B 1 195 ? -17.859 -10.328 -0.407 1 94.5 195 ARG B CA 1
ATOM 3911 C C . ARG B 1 195 ? -18.266 -11.797 -0.453 1 94.5 195 ARG B C 1
ATOM 3913 O O . ARG B 1 195 ? -18.812 -12.328 0.522 1 94.5 195 ARG B O 1
ATOM 3920 N N . LYS B 1 196 ? -17.984 -12.523 -1.496 1 92.88 196 LYS B N 1
ATOM 3921 C CA . LYS B 1 196 ? -18.406 -13.898 -1.724 1 92.88 196 LYS B CA 1
ATOM 3922 C C . LYS B 1 196 ? -17.406 -14.883 -1.11 1 92.88 196 LYS B C 1
ATOM 3924 O O . LYS B 1 196 ? -17.641 -16.094 -1.113 1 92.88 196 LYS B O 1
ATOM 3929 N N . SER B 1 197 ? -16.328 -14.398 -0.565 1 95.81 197 SER B N 1
ATOM 3930 C CA . SER B 1 197 ? -15.266 -15.273 -0.071 1 95.81 197 SER B CA 1
ATOM 3931 C C . SER B 1 197 ? -15.391 -15.492 1.434 1 95.81 197 SER B C 1
ATOM 3933 O O . SER B 1 197 ? -15.672 -14.555 2.18 1 95.81 197 SER B O 1
ATOM 3935 N N . ASP B 1 198 ? -15.148 -16.719 1.844 1 96.38 198 ASP B N 1
ATOM 3936 C CA . ASP B 1 198 ? -15.203 -17.094 3.254 1 96.38 198 ASP B CA 1
ATOM 3937 C C . ASP B 1 198 ? -13.867 -16.844 3.939 1 96.38 198 ASP B C 1
ATOM 3939 O O . ASP B 1 198 ? -13.812 -16.625 5.152 1 96.38 198 ASP B O 1
ATOM 3943 N N . GLN B 1 199 ? -12.797 -16.938 3.164 1 97.5 199 GLN B N 1
ATOM 3944 C CA . GLN B 1 199 ? -11.43 -16.812 3.662 1 97.5 199 GLN B CA 1
ATOM 3945 C C . GLN B 1 199 ? -10.609 -15.859 2.803 1 97.5 199 GLN B C 1
ATOM 3947 O O . GLN B 1 199 ? -10.914 -15.664 1.626 1 97.5 199 GLN B O 1
ATOM 3952 N N . PHE B 1 200 ? -9.656 -15.242 3.465 1 98.31 200 PHE B N 1
ATOM 3953 C CA . PHE B 1 200 ? -8.711 -14.359 2.787 1 98.31 200 PHE B CA 1
ATOM 3954 C C . PHE B 1 200 ? -7.289 -14.875 2.918 1 98.31 200 PHE B C 1
ATOM 3956 O O . PHE B 1 200 ? -6.82 -15.156 4.023 1 98.31 200 PHE B O 1
ATOM 3963 N N . LEU B 1 201 ? -6.559 -15.047 1.788 1 97.94 201 LEU B N 1
ATOM 3964 C CA . LEU B 1 201 ? -5.18 -15.523 1.784 1 97.94 201 LEU B CA 1
ATOM 3965 C C . LEU B 1 201 ? -4.262 -14.516 1.092 1 97.94 201 LEU B C 1
ATOM 3967 O O . LEU B 1 201 ? -4.441 -14.227 -0.093 1 97.94 201 LEU B O 1
ATOM 3971 N N . PHE B 1 202 ? -3.336 -14 1.805 1 97.06 202 PHE B N 1
ATOM 3972 C CA . PHE B 1 202 ? -2.332 -13.094 1.252 1 97.06 202 PHE B CA 1
ATOM 3973 C C . PHE B 1 202 ? -1.068 -13.859 0.875 1 97.06 202 PHE B C 1
ATOM 3975 O O . PHE B 1 202 ? -0.473 -14.539 1.713 1 97.06 202 PHE B O 1
ATOM 3982 N N . LEU B 1 203 ? -0.674 -13.742 -0.37 1 95.31 203 LEU B N 1
ATOM 3983 C CA . LEU B 1 203 ? 0.549 -14.367 -0.86 1 95.31 203 LEU B CA 1
ATOM 3984 C C . LEU B 1 203 ? 1.744 -13.438 -0.687 1 95.31 203 LEU B C 1
ATOM 3986 O O . LEU B 1 203 ? 1.909 -12.484 -1.448 1 95.31 203 LEU B O 1
ATOM 3990 N N . ARG B 1 204 ? 2.543 -13.766 0.24 1 91.25 204 ARG B N 1
ATOM 3991 C CA . ARG B 1 204 ? 3.732 -12.961 0.499 1 91.25 204 ARG B CA 1
ATOM 3992 C C . ARG B 1 204 ? 4.852 -13.305 -0.475 1 91.25 204 ARG B C 1
ATOM 3994 O O . ARG B 1 204 ? 5.285 -14.461 -0.546 1 91.25 204 ARG B O 1
ATOM 4001 N N . THR B 1 205 ? 5.246 -12.375 -1.245 1 86.5 205 THR B N 1
ATOM 4002 C CA . THR B 1 205 ? 6.375 -12.492 -2.16 1 86.5 205 THR B CA 1
ATOM 4003 C C . THR B 1 205 ? 7.168 -11.188 -2.215 1 86.5 205 THR B C 1
ATOM 4005 O O . THR B 1 205 ? 6.766 -10.188 -1.623 1 86.5 205 THR B O 1
ATOM 4008 N N . THR B 1 206 ? 8.281 -11.18 -2.928 1 79.5 206 THR B N 1
ATOM 4009 C CA . THR B 1 206 ? 9.07 -9.961 -3.113 1 79.5 206 THR B CA 1
ATOM 4010 C C . THR B 1 206 ? 8.32 -8.961 -3.99 1 79.5 206 THR B C 1
ATOM 4012 O O . THR B 1 206 ? 8.664 -7.777 -4.02 1 79.5 206 THR B O 1
ATOM 4015 N N . ASN B 1 207 ? 7.285 -9.516 -4.617 1 82.19 207 ASN B N 1
ATOM 4016 C CA . ASN B 1 207 ? 6.512 -8.648 -5.5 1 82.19 207 ASN B CA 1
ATOM 4017 C C . ASN B 1 207 ? 5.32 -8.031 -4.77 1 82.19 207 ASN B C 1
ATOM 4019 O O . ASN B 1 207 ? 4.875 -6.934 -5.117 1 82.19 207 ASN B O 1
ATOM 4023 N N . SER B 1 208 ? 4.809 -8.758 -3.832 1 89.06 208 SER B N 1
ATOM 4024 C CA . SER B 1 208 ? 3.637 -8.273 -3.113 1 89.06 208 SER B CA 1
ATOM 4025 C C . SER B 1 208 ? 4.035 -7.371 -1.95 1 89.06 208 SER B C 1
ATOM 4027 O O . SER B 1 208 ? 3.223 -6.59 -1.453 1 89.06 208 SER B O 1
ATOM 4029 N N . GLU B 1 209 ? 5.32 -7.508 -1.532 1 87.25 209 GLU B N 1
ATOM 4030 C CA . GLU B 1 209 ? 5.891 -6.676 -0.475 1 87.25 209 GLU B CA 1
ATOM 4031 C C . GLU B 1 209 ? 7.172 -5.992 -0.939 1 87.25 209 GLU B C 1
ATOM 4033 O O . GLU B 1 209 ? 8.07 -6.645 -1.475 1 87.25 209 GLU B O 1
ATOM 4038 N N . LEU B 1 210 ? 7.195 -4.738 -0.863 1 80.31 210 LEU B N 1
ATOM 4039 C CA . LEU B 1 210 ? 8.398 -3.988 -1.202 1 80.31 210 LEU B CA 1
ATOM 4040 C C . LEU B 1 210 ? 9.281 -3.795 0.025 1 80.31 210 LEU B C 1
ATOM 4042 O O . LEU B 1 210 ? 8.812 -3.334 1.067 1 80.31 210 LEU B O 1
ATOM 4046 N N . ARG B 1 211 ? 10.43 -4.273 -0.16 1 72.81 211 ARG B N 1
ATOM 4047 C CA . ARG B 1 211 ? 11.391 -4.145 0.933 1 72.81 211 ARG B CA 1
ATOM 4048 C C . ARG B 1 211 ? 12.352 -2.988 0.683 1 72.81 211 ARG B C 1
ATOM 4050 O O . ARG B 1 211 ? 13.047 -2.963 -0.334 1 72.81 211 ARG B O 1
ATOM 4057 N N . MET B 1 212 ? 12.133 -1.931 1.303 1 67 212 MET B N 1
ATOM 4058 C CA . MET B 1 212 ? 13.062 -0.802 1.283 1 67 212 MET B CA 1
ATOM 4059 C C . MET B 1 212 ? 13.82 -0.697 2.604 1 67 212 MET B C 1
ATOM 4061 O O . MET B 1 212 ? 13.398 -1.271 3.609 1 67 212 MET B O 1
ATOM 4065 N N . PRO B 1 213 ? 15.023 -0.143 2.398 1 59.69 213 PRO B N 1
ATOM 4066 C CA . PRO B 1 213 ? 15.742 0.023 3.664 1 59.69 213 PRO B CA 1
ATOM 4067 C C . PRO B 1 213 ? 14.867 0.615 4.766 1 59.69 213 PRO B C 1
ATOM 4069 O O . PRO B 1 213 ? 14.289 1.694 4.59 1 59.69 213 PRO B O 1
ATOM 4072 N N . GLY B 1 214 ? 14.695 -0.161 5.77 1 56.12 214 GLY B N 1
ATOM 4073 C CA . GLY B 1 214 ? 14.031 0.295 6.98 1 56.12 214 GLY B CA 1
ATOM 4074 C C . GLY B 1 214 ? 12.523 0.167 6.918 1 56.12 214 GLY B C 1
ATOM 4075 O O . GLY B 1 214 ? 11.828 0.46 7.895 1 56.12 214 GLY B O 1
ATOM 4076 N N . SER B 1 215 ? 12.047 -0.207 5.672 1 63.84 215 SER B N 1
ATOM 4077 C CA . SER B 1 215 ? 10.586 -0.269 5.621 1 63.84 215 SER B CA 1
ATOM 4078 C C . SER B 1 215 ? 10.109 -1.38 4.691 1 63.84 215 SER B C 1
ATOM 4080 O O . SER B 1 215 ? 10.773 -1.691 3.699 1 63.84 215 SER B O 1
ATOM 4082 N N . HIS B 1 216 ? 9.164 -2.074 5.129 1 77.31 216 HIS B N 1
ATOM 4083 C CA . HIS B 1 216 ? 8.469 -3.094 4.348 1 77.31 216 HIS B CA 1
ATOM 4084 C C . HIS B 1 216 ? 7.016 -2.709 4.105 1 77.31 216 HIS B C 1
ATOM 4086 O O . HIS B 1 216 ? 6.305 -2.326 5.039 1 77.31 216 HIS B O 1
ATOM 4092 N N . PHE B 1 217 ? 6.703 -2.643 2.74 1 86.19 217 PHE B N 1
ATOM 4093 C CA . PHE B 1 217 ? 5.355 -2.199 2.406 1 86.19 217 PHE B CA 1
ATOM 4094 C C . PHE B 1 217 ? 4.641 -3.236 1.549 1 86.19 217 PHE B C 1
ATOM 4096 O O . PHE B 1 217 ? 5.238 -3.812 0.638 1 86.19 217 PHE B O 1
ATOM 4103 N N . ILE B 1 218 ? 3.479 -3.512 1.966 1 92.31 218 ILE B N 1
ATOM 4104 C CA . ILE B 1 218 ? 2.592 -4.289 1.107 1 92.31 218 ILE B CA 1
ATOM 4105 C C . ILE B 1 218 ? 2.051 -3.402 -0.014 1 92.31 218 ILE B C 1
ATOM 4107 O O . ILE B 1 218 ? 1.687 -2.248 0.22 1 92.31 218 ILE B O 1
ATOM 4111 N N . ARG B 1 219 ? 1.981 -3.918 -1.217 1 91.44 219 ARG B N 1
ATOM 4112 C CA . ARG B 1 219 ? 1.505 -3.172 -2.377 1 91.44 219 ARG B CA 1
ATOM 4113 C C . ARG B 1 219 ? 0.085 -2.662 -2.156 1 91.44 219 ARG B C 1
ATOM 4115 O O . ARG B 1 219 ? -0.711 -3.307 -1.47 1 91.44 219 ARG B O 1
ATOM 4122 N N . GLN B 1 220 ? -0.229 -1.621 -2.832 1 93.06 220 GLN B N 1
ATOM 4123 C CA . GLN B 1 220 ? -1.434 -0.849 -2.545 1 93.06 220 GLN B CA 1
ATOM 4124 C C . GLN B 1 220 ? -2.689 -1.683 -2.781 1 93.06 220 GLN B C 1
ATOM 4126 O O . GLN B 1 220 ? -3.643 -1.613 -2 1 93.06 220 GLN B O 1
ATOM 4131 N N . TRP B 1 221 ? -2.828 -2.441 -3.83 1 93.88 221 TRP B N 1
ATOM 4132 C CA . TRP B 1 221 ? -4.043 -3.197 -4.113 1 93.88 221 TRP B CA 1
ATOM 4133 C C . TRP B 1 221 ? -4.234 -4.324 -3.102 1 93.88 221 TRP B C 1
ATOM 4135 O O . TRP B 1 221 ? -5.355 -4.598 -2.672 1 93.88 221 TRP B O 1
ATOM 4145 N N . CYS B 1 222 ? -3.141 -4.953 -2.775 1 96.19 222 CYS B N 1
ATOM 4146 C CA . CYS B 1 222 ? -3.225 -5.973 -1.736 1 96.19 222 CYS B CA 1
ATOM 4147 C C . CYS B 1 222 ? -3.709 -5.371 -0.422 1 96.19 222 CYS B C 1
ATOM 4149 O O . CYS B 1 222 ? -4.594 -5.93 0.232 1 96.19 222 CYS B O 1
ATOM 4151 N N . ALA B 1 223 ? -3.072 -4.25 -0.077 1 96.56 223 ALA B N 1
ATOM 4152 C CA . ALA B 1 223 ? -3.48 -3.578 1.154 1 96.56 223 ALA B CA 1
ATOM 4153 C C . ALA B 1 223 ? -4.945 -3.156 1.091 1 96.56 223 ALA B C 1
ATOM 4155 O O . ALA B 1 223 ? -5.676 -3.283 2.074 1 96.56 223 ALA B O 1
ATOM 4156 N N . TRP B 1 224 ? -5.367 -2.619 -0.028 1 97.06 224 TRP B N 1
ATOM 4157 C CA . TRP B 1 224 ? -6.758 -2.236 -0.253 1 97.06 224 TRP B CA 1
ATOM 4158 C C . TRP B 1 224 ? -7.688 -3.426 -0.047 1 97.06 224 TRP B C 1
ATOM 4160 O O . TRP B 1 224 ? -8.711 -3.311 0.628 1 97.06 224 TRP B O 1
ATOM 4170 N N . GLU B 1 225 ? -7.32 -4.598 -0.575 1 97.5 225 GLU B N 1
ATOM 4171 C CA . GLU B 1 225 ? -8.109 -5.816 -0.436 1 97.5 225 GLU B CA 1
ATOM 4172 C C . GLU B 1 225 ? -8.219 -6.238 1.026 1 97.5 225 GLU B C 1
ATOM 4174 O O . GLU B 1 225 ? -9.289 -6.66 1.478 1 97.5 225 GLU B O 1
ATOM 4179 N N . MET B 1 226 ? -7.133 -6.152 1.712 1 97.5 226 MET B N 1
ATOM 4180 C CA . MET B 1 226 ? -7.109 -6.504 3.129 1 97.5 226 MET B CA 1
ATOM 4181 C C . MET B 1 226 ? -8.062 -5.613 3.924 1 97.5 226 MET B C 1
ATOM 4183 O O . MET B 1 226 ? -8.789 -6.098 4.789 1 97.5 226 MET B O 1
ATOM 4187 N N . GLY B 1 227 ? -7.984 -4.289 3.629 1 97.31 227 GLY B N 1
ATOM 4188 C CA . GLY B 1 227 ? -8.875 -3.361 4.305 1 97.31 227 GLY B CA 1
ATOM 4189 C C . GLY B 1 227 ? -10.344 -3.627 4.02 1 97.31 227 GLY B C 1
ATOM 4190 O O . GLY B 1 227 ? -11.18 -3.559 4.922 1 97.31 227 GLY B O 1
ATOM 4191 N N . ASN B 1 228 ? -10.656 -3.902 2.762 1 97.25 228 ASN B N 1
ATOM 4192 C CA . ASN B 1 228 ? -12.023 -4.223 2.357 1 97.25 228 ASN B CA 1
ATOM 4193 C C . ASN B 1 228 ? -12.547 -5.465 3.076 1 97.25 228 ASN B C 1
ATOM 4195 O O . ASN B 1 228 ? -13.625 -5.434 3.672 1 97.25 228 ASN B O 1
ATOM 4199 N N . TYR B 1 229 ? -11.734 -6.523 3.104 1 97.69 229 TYR B N 1
ATOM 4200 C CA . TYR B 1 229 ? -12.156 -7.797 3.674 1 97.69 229 TYR B CA 1
ATOM 4201 C C . TYR B 1 229 ? -12.289 -7.699 5.188 1 97.69 229 TYR B C 1
ATOM 4203 O O . TYR B 1 229 ? -13.094 -8.414 5.797 1 97.69 229 TYR B O 1
ATOM 4211 N N . TYR B 1 230 ? -11.516 -6.777 5.781 1 95.81 230 TYR B N 1
ATOM 4212 C CA . TYR B 1 230 ? -11.531 -6.605 7.227 1 95.81 230 TYR B CA 1
ATOM 4213 C C . TYR B 1 230 ? -12.93 -6.27 7.723 1 95.81 230 TYR B C 1
ATOM 4215 O O . TYR B 1 230 ? -13.32 -6.68 8.82 1 95.81 230 TYR B O 1
ATOM 4223 N N . THR B 1 231 ? -13.656 -5.562 6.934 1 94.06 231 THR B N 1
ATOM 4224 C CA . THR B 1 231 ? -15.008 -5.168 7.328 1 94.06 231 THR B CA 1
ATOM 4225 C C . THR B 1 231 ? -15.938 -6.375 7.348 1 94.06 231 THR B C 1
ATOM 4227 O O . THR B 1 231 ? -16.984 -6.348 8.008 1 94.06 231 THR B O 1
ATOM 4230 N N . LYS B 1 232 ? -15.633 -7.359 6.625 1 91.06 232 LYS B N 1
ATOM 4231 C CA . LYS B 1 232 ? -16.484 -8.539 6.465 1 91.06 232 LYS B CA 1
ATOM 4232 C C . LYS B 1 232 ? -16.141 -9.602 7.512 1 91.06 232 LYS B C 1
ATOM 4234 O O . LYS B 1 232 ? -17.047 -10.18 8.133 1 91.06 232 LYS B O 1
ATOM 4239 N N . ASN B 1 233 ? -14.898 -9.82 7.602 1 90.62 233 ASN B N 1
ATOM 4240 C CA . ASN B 1 233 ? -14.43 -10.875 8.492 1 90.62 233 ASN B CA 1
ATOM 4241 C C . ASN B 1 233 ? -13.078 -10.531 9.109 1 90.62 233 ASN B C 1
ATOM 4243 O O . ASN B 1 233 ? -12.078 -10.414 8.398 1 90.62 233 ASN B O 1
ATOM 4247 N N . LYS B 1 234 ? -13.016 -10.492 10.383 1 84.44 234 LYS B N 1
ATOM 4248 C CA . LYS B 1 234 ? -11.812 -10.062 11.086 1 84.44 234 LYS B CA 1
ATOM 4249 C C . LYS B 1 234 ? -10.938 -11.258 11.453 1 84.44 234 LYS B C 1
ATOM 4251 O O . LYS B 1 234 ? -9.781 -11.094 11.852 1 84.44 234 LYS B O 1
ATOM 4256 N N . ARG B 1 235 ? -11.438 -12.523 11.188 1 89.5 235 ARG B N 1
ATOM 4257 C CA . ARG B 1 235 ? -10.742 -13.688 11.734 1 89.5 235 ARG B CA 1
ATOM 4258 C C . ARG B 1 235 ? -10.18 -14.562 10.625 1 89.5 235 ARG B C 1
ATOM 4260 O O . ARG B 1 235 ? -9.047 -15.039 10.719 1 89.5 235 ARG B O 1
ATOM 4267 N N . GLU B 1 236 ? -10.875 -14.805 9.539 1 94.5 236 GLU B N 1
ATOM 4268 C CA . GLU B 1 236 ? -10.5 -15.773 8.508 1 94.5 236 GLU B CA 1
ATOM 4269 C C . GLU B 1 236 ? -9.516 -15.156 7.516 1 94.5 236 GLU B C 1
ATOM 4271 O O . GLU B 1 236 ? -9.742 -15.195 6.305 1 94.5 236 GLU B O 1
ATOM 4276 N N . LYS B 1 237 ? -8.453 -14.625 8.102 1 96.88 237 LYS B N 1
ATOM 4277 C CA . LYS B 1 237 ? -7.398 -14.008 7.309 1 96.88 237 LYS B CA 1
ATOM 4278 C C . LYS B 1 237 ? -6.078 -14.758 7.465 1 96.88 237 LYS B C 1
ATOM 4280 O O . LYS B 1 237 ? -5.625 -14.992 8.586 1 96.88 237 LYS B O 1
ATOM 4285 N N . TYR B 1 238 ? -5.418 -15.117 6.344 1 96.88 238 TYR B N 1
ATOM 4286 C CA . TYR B 1 238 ? -4.234 -15.969 6.336 1 96.88 238 TYR B CA 1
ATOM 4287 C C . TYR B 1 238 ? -3.17 -15.406 5.395 1 96.88 238 TYR B C 1
ATOM 4289 O O . TYR B 1 238 ? -3.465 -14.562 4.551 1 96.88 238 TYR B O 1
ATOM 4297 N N . TYR B 1 239 ? -1.963 -15.781 5.629 1 94.94 239 TYR B N 1
ATOM 4298 C CA . TYR B 1 239 ? -0.89 -15.5 4.684 1 94.94 239 TYR B CA 1
ATOM 4299 C C . TYR B 1 239 ? -0.04 -16.75 4.438 1 94.94 239 TYR B C 1
ATOM 4301 O O . TYR B 1 239 ? -0.065 -17.688 5.234 1 94.94 239 TYR B O 1
ATOM 4309 N N . THR B 1 240 ? 0.559 -16.797 3.324 1 92.81 240 THR B N 1
ATOM 4310 C CA . THR B 1 240 ? 1.538 -17.828 3.014 1 92.81 240 THR B CA 1
ATOM 4311 C C . THR B 1 240 ? 2.732 -17.234 2.27 1 92.81 240 THR B C 1
ATOM 4313 O O . THR B 1 240 ? 2.613 -16.203 1.621 1 92.81 240 THR B O 1
ATOM 4316 N N . SER B 1 241 ? 3.844 -17.828 2.436 1 88.44 241 SER B N 1
ATOM 4317 C CA . SER B 1 241 ? 5.078 -17.391 1.789 1 88.44 241 SER B CA 1
ATOM 4318 C C . SER B 1 241 ? 5.836 -18.578 1.195 1 88.44 241 SER B C 1
ATOM 4320 O O . SER B 1 241 ? 5.824 -19.672 1.759 1 88.44 241 SER B O 1
ATOM 4322 N N . PHE B 1 242 ? 6.48 -18.359 0.006 1 81.75 242 PHE B N 1
ATOM 4323 C CA . PHE B 1 242 ? 7.215 -19.438 -0.661 1 81.75 242 PHE B CA 1
ATOM 4324 C C . PHE B 1 242 ? 8.656 -19.016 -0.921 1 81.75 242 PHE B C 1
ATOM 4326 O O . PHE B 1 242 ? 9.227 -19.344 -1.967 1 81.75 242 PHE B O 1
ATOM 4333 N N . TYR B 1 243 ? 9.211 -18.203 -0.128 1 79.19 243 TYR B N 1
ATOM 4334 C CA . TYR B 1 243 ? 10.617 -17.812 -0.152 1 79.19 243 TYR B CA 1
ATOM 4335 C C . TYR B 1 243 ? 11.234 -17.906 1.237 1 79.19 243 TYR B C 1
ATOM 4337 O O . TYR B 1 243 ? 11.219 -18.969 1.861 1 79.19 243 TYR B O 1
ATOM 4345 N N . ASP B 1 244 ? 11.734 -16.797 1.702 1 72.56 244 ASP B N 1
ATOM 4346 C CA . ASP B 1 244 ? 12.281 -16.719 3.051 1 72.56 244 ASP B CA 1
ATOM 4347 C C . ASP B 1 244 ? 11.18 -16.594 4.094 1 72.56 244 ASP B C 1
ATOM 4349 O O . ASP B 1 244 ? 10.531 -15.547 4.188 1 72.56 244 ASP B O 1
ATOM 4353 N N . LYS B 1 245 ? 10.93 -17.75 4.766 1 72.31 245 LYS B N 1
ATOM 4354 C CA . LYS B 1 245 ? 9.844 -17.766 5.734 1 72.31 245 LYS B CA 1
ATOM 4355 C C . LYS B 1 245 ? 10.203 -16.969 6.984 1 72.31 245 LYS B C 1
ATOM 4357 O O . LYS B 1 245 ? 9.352 -16.734 7.844 1 72.31 245 LYS B O 1
ATOM 4362 N N . ASN B 1 246 ? 11.469 -16.562 7.055 1 69.25 246 ASN B N 1
ATOM 4363 C CA . ASN B 1 246 ? 11.844 -15.617 8.102 1 69.25 246 ASN B CA 1
ATOM 4364 C C . ASN B 1 246 ? 11.492 -14.18 7.719 1 69.25 246 ASN B C 1
ATOM 4366 O O . ASN B 1 246 ? 12.297 -13.266 7.906 1 69.25 246 ASN B O 1
ATOM 4370 N N . GLU B 1 247 ? 10.328 -14.062 7.328 1 68.75 247 GLU B N 1
ATOM 4371 C CA . GLU B 1 247 ? 9.867 -12.797 6.754 1 68.75 247 GLU B CA 1
ATOM 4372 C C . GLU B 1 247 ? 9.711 -11.727 7.828 1 68.75 247 GLU B C 1
ATOM 4374 O O . GLU B 1 247 ? 9.344 -12.031 8.969 1 68.75 247 GLU B O 1
ATOM 4379 N N . PRO B 1 248 ? 10.117 -10.539 7.348 1 72 248 PRO B N 1
ATOM 4380 C CA . PRO B 1 248 ? 9.984 -9.43 8.305 1 72 248 PRO B CA 1
ATOM 4381 C C . PRO B 1 248 ? 8.539 -9.203 8.742 1 72 248 PRO B C 1
ATOM 4383 O O . PRO B 1 248 ? 7.605 -9.516 7.996 1 72 248 PRO B O 1
ATOM 4386 N N . ARG B 1 249 ? 8.5 -8.781 9.836 1 79.69 249 ARG B N 1
ATOM 4387 C CA . ARG B 1 249 ? 7.191 -8.445 10.391 1 79.69 249 ARG B CA 1
ATOM 4388 C C . ARG B 1 249 ? 6.566 -7.266 9.656 1 79.69 249 ARG B C 1
ATOM 4390 O O . ARG B 1 249 ? 7.266 -6.332 9.258 1 79.69 249 ARG B O 1
ATOM 4397 N N . ASN B 1 250 ? 5.328 -7.32 9.383 1 88.69 250 ASN B N 1
ATOM 4398 C CA . ASN B 1 250 ? 4.512 -6.223 8.867 1 88.69 250 ASN B CA 1
ATOM 4399 C C . ASN B 1 250 ? 3.262 -6.016 9.719 1 88.69 250 ASN B C 1
ATOM 4401 O O . ASN B 1 250 ? 2.465 -6.938 9.891 1 88.69 250 ASN B O 1
ATOM 4405 N N . ASP B 1 251 ? 3.057 -4.855 10.156 1 88.12 251 ASP B N 1
ATOM 4406 C CA . ASP B 1 251 ? 1.968 -4.566 11.086 1 88.12 251 ASP B CA 1
ATOM 4407 C C . ASP B 1 251 ? 0.61 -4.832 10.445 1 88.12 251 ASP B C 1
ATOM 4409 O O . ASP B 1 251 ? -0.356 -5.164 11.133 1 88.12 251 ASP B O 1
ATOM 4413 N N . LEU B 1 252 ? 0.523 -4.688 9.156 1 92 252 LEU B N 1
ATOM 4414 C CA . LEU B 1 252 ? -0.74 -4.934 8.469 1 92 252 LEU B CA 1
ATOM 4415 C C . LEU B 1 252 ? -1.134 -6.406 8.57 1 92 252 LEU B C 1
ATOM 4417 O O . LEU B 1 252 ? -2.295 -6.758 8.344 1 92 252 LEU B O 1
ATOM 4421 N N . LEU B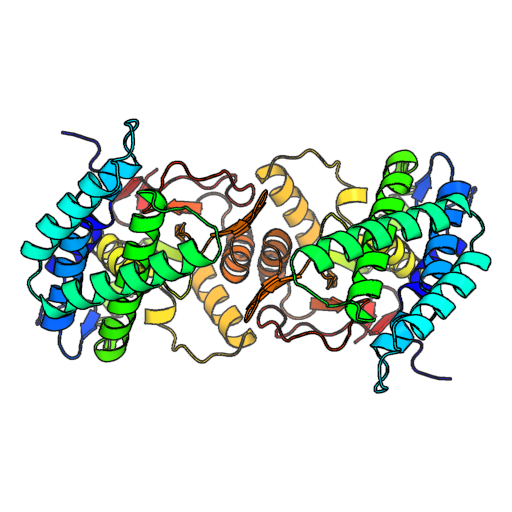 1 253 ? -0.16 -7.234 8.797 1 92.19 253 LEU B N 1
ATOM 4422 C CA . LEU B 1 253 ? -0.422 -8.664 8.875 1 92.19 253 LEU B CA 1
ATOM 4423 C C . LEU B 1 253 ? -0.659 -9.102 10.32 1 92.19 253 LEU B C 1
ATOM 4425 O O . LEU B 1 253 ? -0.862 -10.281 10.594 1 92.19 253 LEU B O 1
ATOM 4429 N N . ASP B 1 254 ? -0.743 -8.016 11.117 1 88.44 254 ASP B N 1
ATOM 4430 C CA . ASP B 1 254 ? -1.103 -8.359 12.492 1 88.44 254 ASP B CA 1
ATOM 4431 C C . ASP B 1 254 ? -2.477 -9.016 12.547 1 88.44 254 ASP B C 1
ATOM 4433 O O . ASP B 1 254 ? -3.43 -8.547 11.93 1 88.44 254 ASP B O 1
ATOM 4437 N N . SER B 1 255 ? -2.715 -10.156 13.062 1 88 255 SER B N 1
ATOM 4438 C CA . SER B 1 255 ? -3.943 -10.922 13.242 1 88 255 SER B CA 1
ATOM 4439 C C . SER B 1 255 ? -4.109 -11.969 12.148 1 88 255 SER B C 1
ATOM 4441 O O . SER B 1 255 ? -5.105 -12.695 12.125 1 88 255 SER B O 1
ATOM 4443 N N . PHE B 1 256 ? -3.236 -11.828 11.07 1 94.06 256 PHE B N 1
ATOM 4444 C CA . PHE B 1 256 ? -3.238 -12.898 10.086 1 94.06 256 PHE B CA 1
ATOM 4445 C C . PHE B 1 256 ? -2.568 -14.156 10.641 1 94.06 256 PHE B C 1
ATOM 4447 O O . PHE B 1 256 ? -1.649 -14.062 11.453 1 94.06 256 PHE B O 1
ATOM 4454 N N . LYS B 1 257 ? -3.021 -15.266 10.188 1 93.75 257 LYS B N 1
ATOM 4455 C CA . LYS B 1 257 ? -2.438 -16.547 10.586 1 93.75 257 LYS B CA 1
ATOM 4456 C C . LYS B 1 257 ? -1.679 -17.188 9.43 1 93.75 257 LYS B C 1
ATOM 4458 O O . LYS B 1 257 ? -2.107 -17.094 8.273 1 93.75 257 LYS B O 1
ATOM 4463 N N . PRO B 1 258 ? -0.578 -17.812 9.703 1 92.25 258 PRO B N 1
ATOM 4464 C CA . PRO B 1 258 ? 0.149 -18.5 8.633 1 92.25 258 PRO B CA 1
ATOM 4465 C C . PRO B 1 258 ? -0.568 -19.75 8.148 1 92.25 258 PRO B C 1
ATOM 4467 O O . PRO B 1 258 ? -1.01 -20.578 8.961 1 92.25 258 PRO B O 1
ATOM 4470 N N . MET B 1 259 ? -0.725 -19.891 6.898 1 94.38 259 MET B N 1
ATOM 4471 C CA . MET B 1 259 ? -1.326 -21.094 6.324 1 94.38 259 MET B CA 1
ATOM 4472 C C . MET B 1 259 ? -0.357 -22.281 6.387 1 94.38 259 MET B C 1
ATOM 4474 O O . MET B 1 259 ? 0.763 -22.188 5.883 1 94.38 259 MET B O 1
ATOM 4478 N N . ARG B 1 260 ? -0.81 -23.344 6.926 1 91.81 260 ARG B N 1
ATOM 4479 C CA . ARG B 1 260 ? -0.021 -24.562 6.953 1 91.81 260 ARG B CA 1
ATOM 4480 C C . ARG B 1 260 ? -0.449 -25.516 5.84 1 91.81 260 ARG B C 1
ATOM 4482 O O . ARG B 1 260 ? 0.394 -26.078 5.141 1 91.81 260 ARG B O 1
ATOM 4489 N N . GLU B 1 261 ? -1.73 -25.656 5.75 1 93.75 261 GLU B N 1
ATOM 4490 C CA . GLU B 1 261 ? -2.307 -26.547 4.742 1 93.75 261 GLU B CA 1
ATOM 4491 C C . GLU B 1 261 ? -3.785 -26.234 4.52 1 93.75 261 GLU B C 1
ATOM 4493 O O . GLU B 1 261 ? -4.352 -25.375 5.191 1 93.75 261 GLU B O 1
ATOM 4498 N N . VAL B 1 262 ? -4.328 -26.844 3.523 1 94.62 262 VAL B N 1
ATOM 4499 C CA . VAL B 1 262 ? -5.762 -26.766 3.26 1 94.62 262 VAL B CA 1
ATOM 4500 C C . VAL B 1 262 ? -6.398 -28.141 3.418 1 94.62 262 VAL B C 1
ATOM 4502 O O . VAL B 1 262 ? -5.875 -29.141 2.906 1 94.62 262 VAL B O 1
ATOM 4505 N N . VAL B 1 263 ? -7.469 -28.219 4.215 1 94.12 263 VAL B N 1
ATOM 4506 C CA . VAL B 1 263 ? -8.227 -29.453 4.434 1 94.12 263 VAL B CA 1
ATOM 4507 C C . VAL B 1 263 ? -9.711 -29.203 4.16 1 94.12 263 VAL B C 1
ATOM 4509 O O . VAL B 1 263 ? -10.344 -28.406 4.852 1 94.12 263 VAL B O 1
ATOM 4512 N N . GLN B 1 264 ? -10.281 -29.844 3.162 1 93 264 GLN B N 1
ATOM 4513 C CA . GLN B 1 264 ? -11.68 -29.719 2.775 1 93 264 GLN B CA 1
ATOM 4514 C C . GLN B 1 264 ? -12.055 -28.25 2.551 1 93 264 GLN B C 1
ATOM 4516 O O . GLN B 1 264 ? -13.07 -27.781 3.059 1 93 264 GLN B O 1
ATOM 4521 N N . GLY B 1 265 ? -11.141 -27.578 1.924 1 93.69 265 GLY B N 1
ATOM 4522 C CA . GLY B 1 265 ? -11.383 -26.203 1.521 1 93.69 265 GLY B CA 1
ATOM 4523 C C . GLY B 1 265 ? -11.055 -25.188 2.605 1 93.69 265 GLY B C 1
ATOM 4524 O O . GLY B 1 265 ? -11.047 -23.984 2.357 1 93.69 265 GLY B O 1
ATOM 4525 N N . GLU B 1 266 ? -10.734 -25.672 3.781 1 95.25 266 GLU B N 1
ATOM 4526 C CA . GLU B 1 266 ? -10.453 -24.781 4.906 1 95.25 266 GLU B CA 1
ATOM 4527 C C . GLU B 1 266 ? -8.945 -24.625 5.125 1 95.25 266 GLU B C 1
ATOM 4529 O O . GLU B 1 266 ? -8.211 -25.625 5.113 1 95.25 266 GLU B O 1
ATOM 4534 N N . ILE B 1 267 ? -8.539 -23.391 5.254 1 95.88 267 ILE B N 1
ATOM 4535 C CA . ILE B 1 267 ? -7.129 -23.141 5.551 1 95.88 267 ILE B CA 1
ATOM 4536 C C . ILE B 1 267 ? -6.84 -23.484 7.008 1 95.88 267 ILE B C 1
ATOM 4538 O O . ILE B 1 267 ? -7.551 -23.047 7.91 1 95.88 267 ILE B O 1
ATOM 4542 N N . GLN B 1 268 ? -5.84 -24.328 7.16 1 94.94 268 GLN B N 1
ATOM 4543 C CA . GLN B 1 268 ? -5.355 -24.656 8.492 1 94.94 268 GLN B CA 1
ATOM 4544 C C . GLN B 1 268 ? -4.07 -23.891 8.82 1 94.94 268 GLN B C 1
ATOM 4546 O O . GLN B 1 268 ? -3.234 -23.672 7.941 1 94.94 268 GLN B O 1
ATOM 4551 N N . TYR B 1 269 ? -3.891 -23.531 10.133 1 91.44 269 TYR B N 1
ATOM 4552 C CA . TYR B 1 269 ? -2.738 -22.734 10.516 1 91.44 269 TYR B CA 1
ATOM 4553 C C . TYR B 1 269 ? -2.002 -23.359 11.695 1 91.44 269 TYR B C 1
ATOM 4555 O O . TYR B 1 269 ? -2.57 -24.172 12.422 1 91.44 269 TYR B O 1
#